Protein AF-0000000086184130 (afdb_homodimer)

pLDDT: mean 95.88, std 5.57, range [68.69, 98.94]

Solvent-accessible surface area (backbone atoms only — not comparable to full-atom values): 23519 Å² total; per-residue (Å²): 124,79,75,43,32,37,35,33,32,44,18,50,47,67,59,30,31,41,44,52,55,53,51,49,68,70,35,90,43,32,29,37,38,35,19,16,72,52,56,91,75,19,58,66,45,53,52,46,26,68,70,72,28,71,88,33,35,43,80,40,60,37,45,46,69,36,55,68,51,33,49,52,36,51,52,48,46,65,69,64,56,75,41,78,82,57,37,29,16,30,40,35,43,49,43,64,65,76,46,62,59,78,35,44,42,70,64,48,47,63,63,42,29,46,68,13,26,44,38,39,30,40,10,44,47,38,44,50,44,65,41,41,71,31,28,70,61,20,87,59,25,34,38,37,38,61,46,38,62,50,26,9,56,70,31,77,51,27,72,35,31,61,31,39,30,33,22,30,19,26,29,29,31,46,39,50,41,24,19,34,20,48,63,34,40,88,78,60,34,23,20,34,35,31,15,53,63,56,40,39,33,80,83,50,75,55,50,54,85,33,51,48,66,56,31,34,50,35,22,42,60,40,38,70,72,55,61,46,70,91,47,44,42,40,43,30,34,20,80,52,44,78,47,63,58,125,79,74,43,32,37,38,32,32,42,19,52,46,67,60,29,33,40,43,52,52,52,50,50,68,71,35,90,43,34,29,38,37,34,19,17,72,53,57,89,74,20,58,65,46,53,53,46,28,67,70,74,29,70,89,33,35,41,82,38,60,35,44,47,69,36,55,68,52,35,47,51,35,51,51,49,46,67,70,64,56,75,40,79,82,57,38,29,16,30,39,36,43,48,44,64,63,75,47,60,60,77,36,43,42,68,64,49,46,64,64,44,28,46,69,14,26,43,36,38,28,42,9,44,48,40,46,49,44,65,42,41,71,30,29,69,63,21,86,59,24,34,37,36,39,61,46,38,60,49,27,10,58,70,31,78,50,29,72,34,30,60,30,37,30,34,21,32,18,26,31,29,31,48,39,49,42,25,19,34,20,48,62,34,39,87,80,60,34,22,20,35,35,32,16,53,63,56,41,39,32,81,82,50,75,56,48,55,85,33,51,48,68,56,29,33,51,36,22,42,60,39,38,71,74,57,61,46,70,92,48,44,42,40,43,31,33,20,81,52,45,78,48,62,58

Nearest PDB structures (foldseek):
  1sny-assembly1_A-2  TM=9.096E-01  e=3.107E-21  Drosophila melanogaster
  4wec-assembly1_A  TM=7.545E-01  e=1.292E-13  Mycolicibacterium smegmatis MC2 155
  2c7v-assembly1_B  TM=7.621E-01  e=5.893E-13  Trypanosoma brucei brucei
  4h15-assembly1_B  TM=7.253E-01  e=5.263E-11  Sinorhizobium meliloti 1021
  7btm-assembly3_H-2  TM=7.295E-01  e=4.128E-11  Streptomyces lusitanus

InterPro domains:
  IPR002347 Short-chain dehydrogenase/reductase SDR [PF00106] (7-206)
  IPR002347 Short-chain dehydrogenase/reductase SDR [PR00080] (86-97)
  IPR002347 Short-chain dehydrogenase/reductase SDR [PR00080] (166-185)
  IPR002347 Short-chain dehydrogenase/reductase SDR [PR00081] (5-22)
  IPR002347 Short-chain dehydrogenase/reductase SDR [PR00081] (86-97)
  IPR002347 Short-chain dehydrogenase/reductase SDR [PR00081] (135-151)
  IPR002347 Short-chain dehydrogenase/reductase SDR [PR00081] (166-185)
  IPR002347 Short-chain dehydrogenase/reductase SDR [PR00081] (187-204)
  IPR020904 Short-chain dehydrogenase/reductase, conserved site [PS00061] (153-181)
  IPR036291 NAD(P)-binding domain superfamily [SSF51735] (5-245)
  IPR051468 Fungal Secondary Metabolite SDRs [PTHR43544] (5-245)

Structure (mmCIF, N/CA/C/O backbone):
data_AF-0000000086184130-model_v1
#
loop_
_entity.id
_entity.type
_entity.pdbx_description
1 polymer 'Uncharacterized protein'
#
loop_
_atom_site.group_PDB
_atom_site.id
_atom_site.type_symbol
_atom_site.label_atom_id
_atom_site.label_alt_id
_atom_site.label_comp_id
_atom_site.label_asym_id
_atom_site.label_entity_id
_atom_site.label_seq_id
_atom_site.pdbx_PDB_ins_code
_atom_site.Cartn_x
_atom_site.Cartn_y
_atom_site.Cartn_z
_atom_site.occupancy
_atom_site.B_iso_or_equiv
_atom_site.auth_seq_id
_atom_site.auth_comp_id
_atom_site.auth_asym_id
_atom_site.auth_atom_id
_atom_site.pdbx_PDB_model_num
ATOM 1 N N . MET A 1 1 ? -8.688 39.188 9.383 1 74.06 1 MET A N 1
ATOM 2 C CA . MET A 1 1 ? -8.805 37.844 8.805 1 74.06 1 MET A CA 1
ATOM 3 C C . MET A 1 1 ? -8.984 36.812 9.891 1 74.06 1 MET A C 1
ATOM 5 O O . MET A 1 1 ? -8.453 36.938 10.992 1 74.06 1 MET A O 1
ATOM 9 N N . SER A 1 2 ? -9.875 35.781 9.648 1 87.19 2 SER A N 1
ATOM 10 C CA . SER A 1 2 ? -10.125 34.75 10.664 1 87.19 2 SER A CA 1
ATOM 11 C C . SER A 1 2 ? -8.906 33.875 10.859 1 87.19 2 SER A C 1
ATOM 13 O O . SER A 1 2 ? -8.102 33.688 9.945 1 87.19 2 SER A O 1
ATOM 15 N N . THR A 1 3 ? -8.633 33.438 12.023 1 94.19 3 THR A N 1
ATOM 16 C CA . THR A 1 3 ? -7.504 32.562 12.391 1 94.19 3 THR A CA 1
ATOM 17 C C . THR A 1 3 ? -7.535 31.266 11.602 1 94.19 3 THR A C 1
ATOM 19 O O . THR A 1 3 ? -8.602 30.688 11.391 1 94.19 3 THR A O 1
ATOM 22 N N . PHE A 1 4 ? -6.41 30.922 11.062 1 97.06 4 PHE A N 1
ATOM 23 C CA . PHE A 1 4 ? -6.238 29.656 10.367 1 97.06 4 PHE A CA 1
ATOM 24 C C . PHE A 1 4 ? -5.203 28.781 11.078 1 97.06 4 PHE A C 1
ATOM 26 O O . PHE A 1 4 ? -4.027 29.141 11.156 1 97.06 4 PHE A O 1
ATOM 33 N N . THR A 1 5 ? -5.586 27.609 11.602 1 98.31 5 THR A N 1
ATOM 34 C CA . THR A 1 5 ? -4.711 26.797 12.438 1 98.31 5 THR A CA 1
ATOM 35 C C . THR A 1 5 ? -4.266 25.531 11.703 1 98.31 5 THR A C 1
ATOM 37 O O . THR A 1 5 ? -5.102 24.75 11.242 1 98.31 5 THR A O 1
ATOM 40 N N . TYR A 1 6 ? -2.963 25.359 11.578 1 98.75 6 TYR A N 1
ATOM 41 C CA . TYR A 1 6 ? -2.352 24.156 11.047 1 98.75 6 TYR A CA 1
ATOM 42 C C . TYR A 1 6 ? -1.902 23.234 12.18 1 98.75 6 TYR A C 1
ATOM 44 O O . TYR A 1 6 ? -1.451 23.703 13.227 1 98.75 6 TYR A O 1
ATOM 52 N N . LEU A 1 7 ? -2.066 21.969 12.016 1 98.88 7 LEU A N 1
ATOM 53 C CA . LEU A 1 7 ? -1.334 20.984 12.812 1 98.88 7 LEU A CA 1
ATOM 54 C C . LEU A 1 7 ? -0.383 20.172 11.938 1 98.88 7 LEU A C 1
ATOM 56 O O . LEU A 1 7 ? -0.789 19.641 10.906 1 98.88 7 LEU A O 1
ATOM 60 N N . ILE A 1 8 ? 0.873 20.156 12.312 1 98.94 8 ILE A N 1
ATOM 61 C CA . ILE A 1 8 ? 1.918 19.469 11.562 1 98.94 8 ILE A CA 1
ATOM 62 C C . ILE A 1 8 ? 2.566 18.391 12.438 1 98.94 8 ILE A C 1
ATOM 64 O O . ILE A 1 8 ? 3.059 18.703 13.531 1 98.94 8 ILE A O 1
ATOM 68 N N . THR A 1 9 ? 2.539 17.156 12.023 1 98.88 9 THR A N 1
ATOM 69 C CA . THR A 1 9 ? 3.238 16.125 12.766 1 98.88 9 THR A CA 1
ATOM 70 C C . THR A 1 9 ? 4.707 16.062 12.352 1 98.88 9 THR A C 1
ATOM 72 O O . THR A 1 9 ? 5.051 16.375 11.211 1 98.88 9 THR A O 1
ATOM 75 N N . GLY A 1 10 ? 5.582 15.562 13.297 1 97.81 10 GLY A N 1
ATOM 76 C CA . GLY A 1 10 ? 7.004 15.5 12.992 1 97.81 10 GLY A CA 1
ATOM 77 C C . GLY A 1 10 ? 7.613 16.859 12.68 1 97.81 10 GLY A C 1
ATOM 78 O O . GLY A 1 10 ? 8.281 17.016 11.664 1 97.81 10 GLY A O 1
ATOM 79 N N . ALA A 1 11 ? 7.43 17.844 13.547 1 98 11 ALA A N 1
ATOM 80 C CA . ALA A 1 11 ? 7.73 19.234 13.219 1 98 11 ALA A CA 1
ATOM 81 C C . ALA A 1 11 ? 9.039 19.672 13.859 1 98 11 ALA A C 1
ATOM 83 O O . ALA A 1 11 ? 9.406 20.859 13.789 1 98 11 ALA A O 1
ATOM 84 N N . SER A 1 12 ? 9.797 18.766 14.469 1 95.25 12 SER A N 1
ATOM 85 C CA . SER A 1 12 ? 10.938 19.172 15.281 1 95.25 12 SER A CA 1
ATOM 86 C C . SER A 1 12 ? 12.164 19.453 14.414 1 95.25 12 SER A C 1
ATOM 88 O O . SER A 1 12 ? 13.117 20.078 14.875 1 95.25 12 SER A O 1
ATOM 90 N N . ARG A 1 13 ? 12.203 18.922 13.188 1 91.94 13 ARG A N 1
ATOM 91 C CA . ARG A 1 13 ? 13.367 19.125 12.328 1 91.94 13 ARG A CA 1
ATOM 92 C C . ARG A 1 13 ? 12.977 19.031 10.859 1 91.94 13 ARG A C 1
ATOM 94 O O . ARG A 1 13 ? 11.828 18.734 10.531 1 91.94 13 ARG A O 1
ATOM 101 N N . SER A 1 14 ? 13.859 19.422 10.078 1 93.56 14 SER A N 1
ATOM 102 C CA . SER A 1 14 ? 13.797 19.188 8.641 1 93.56 14 SER A CA 1
ATOM 103 C C . SER A 1 14 ? 12.523 19.781 8.039 1 93.56 14 SER A C 1
ATOM 105 O O . SER A 1 14 ? 12.227 20.953 8.258 1 93.56 14 SER A O 1
ATOM 107 N N . LEU A 1 15 ? 11.773 19.047 7.266 1 96.81 15 LEU A N 1
ATOM 108 C CA . LEU A 1 15 ? 10.633 19.531 6.504 1 96.81 15 LEU A CA 1
ATOM 109 C C . LEU A 1 15 ? 9.547 20.062 7.438 1 96.81 15 LEU A C 1
ATOM 111 O O . LEU A 1 15 ? 9.008 21.156 7.215 1 96.81 15 LEU A O 1
ATOM 115 N N . GLY A 1 16 ? 9.312 19.328 8.555 1 98.06 16 GLY A N 1
ATOM 116 C CA . GLY A 1 16 ? 8.273 19.734 9.484 1 98.06 16 GLY A CA 1
ATOM 117 C C . GLY A 1 16 ? 8.539 21.094 10.109 1 98.06 16 GLY A C 1
ATOM 118 O O . GLY A 1 16 ? 7.637 21.938 10.188 1 98.06 16 GLY A O 1
ATOM 119 N N . LEU A 1 17 ? 9.758 21.266 10.531 1 97.94 17 LEU A N 1
ATOM 120 C CA . LEU A 1 17 ? 10.156 22.547 11.07 1 97.94 17 LEU A CA 1
ATOM 121 C C . LEU A 1 17 ? 10.078 23.641 9.992 1 97.94 17 LEU A C 1
ATOM 123 O O . LEU A 1 17 ? 9.633 24.75 10.258 1 97.94 17 LEU A O 1
ATOM 127 N N . GLY A 1 18 ? 10.5 23.281 8.812 1 98.12 18 GLY A N 1
ATOM 128 C CA . GLY A 1 18 ? 10.438 24.219 7.691 1 98.12 18 GLY A CA 1
ATOM 129 C C . GLY A 1 18 ? 9.023 24.656 7.359 1 98.12 18 GLY A C 1
ATOM 130 O O . GLY A 1 18 ? 8.766 25.844 7.156 1 98.12 18 GLY A O 1
ATOM 131 N N . TYR A 1 19 ? 8.086 23.688 7.309 1 98.75 19 TYR A N 1
ATOM 132 C CA . TYR A 1 19 ? 6.691 24.016 7.051 1 98.75 19 TYR A CA 1
ATOM 133 C C . TYR A 1 19 ? 6.141 24.938 8.141 1 98.75 19 TYR A C 1
ATOM 135 O O . TYR A 1 19 ? 5.438 25.906 7.848 1 98.75 19 TYR A O 1
ATOM 143 N N . THR A 1 20 ? 6.484 24.578 9.383 1 98.75 20 THR A N 1
ATOM 144 C CA . THR A 1 20 ? 6.047 25.406 10.508 1 98.75 20 THR A CA 1
ATOM 145 C C . THR A 1 20 ? 6.496 26.844 10.328 1 98.75 20 THR A C 1
ATOM 147 O O . THR A 1 20 ? 5.676 27.766 10.383 1 98.75 20 THR A O 1
ATOM 150 N N . ARG A 1 21 ? 7.742 27.047 10.047 1 98.44 21 ARG A N 1
ATOM 151 C CA . ARG A 1 21 ? 8.32 28.375 9.883 1 98.44 21 ARG A CA 1
ATOM 152 C C . ARG A 1 21 ? 7.668 29.109 8.711 1 98.44 21 ARG A C 1
ATOM 154 O O . ARG A 1 21 ? 7.27 30.266 8.844 1 98.44 21 ARG A O 1
ATOM 161 N N . GLN A 1 22 ? 7.578 28.453 7.621 1 98.5 22 GLN A N 1
ATOM 162 C CA . GLN A 1 22 ? 7.078 29.078 6.402 1 98.5 22 GLN A CA 1
ATOM 163 C C . GLN A 1 22 ? 5.605 29.453 6.543 1 98.5 22 GLN A C 1
ATOM 165 O O . GLN A 1 22 ? 5.18 30.516 6.07 1 98.5 22 GLN A O 1
ATOM 170 N N . LEU A 1 23 ? 4.816 28.594 7.141 1 98.62 23 LEU A N 1
ATOM 171 C CA . LEU A 1 23 ? 3.393 28.875 7.293 1 98.62 23 LEU A CA 1
ATOM 172 C C . LEU A 1 23 ? 3.158 30 8.281 1 98.62 23 LEU A C 1
ATOM 174 O O . LEU A 1 23 ? 2.295 30.859 8.062 1 98.62 23 LEU A O 1
ATOM 178 N N . LEU A 1 24 ? 3.912 30.062 9.344 1 98.19 24 LEU A N 1
ATOM 179 C CA . LEU A 1 24 ? 3.801 31.172 10.289 1 98.19 24 LEU A CA 1
ATOM 180 C C . LEU A 1 24 ? 4.16 32.5 9.625 1 98.19 24 LEU A C 1
ATOM 182 O O . LEU A 1 24 ? 3.582 33.531 9.953 1 98.19 24 LEU A O 1
ATOM 186 N N . LYS A 1 25 ? 5.023 32.438 8.633 1 96.81 25 LYS A N 1
ATOM 187 C CA . LYS A 1 25 ? 5.453 33.625 7.918 1 96.81 25 LYS A CA 1
ATOM 188 C C . LYS A 1 25 ? 4.406 34.094 6.902 1 96.81 25 LYS A C 1
ATOM 190 O O . LYS A 1 25 ? 4.387 35.25 6.484 1 96.81 25 LYS A O 1
ATOM 195 N N . SER A 1 26 ? 3.58 33.188 6.551 1 95.62 26 SER A N 1
ATOM 196 C CA . SER A 1 26 ? 2.635 33.438 5.473 1 95.62 26 SER A CA 1
ATOM 197 C C . SER A 1 26 ? 1.562 34.438 5.918 1 95.62 26 SER A C 1
ATOM 199 O O . SER A 1 26 ? 0.88 35.031 5.086 1 95.62 26 SER A O 1
ATOM 201 N N . GLY A 1 27 ? 1.306 34.625 7.234 1 94.88 27 GLY A N 1
ATOM 202 C CA . GLY A 1 27 ? 0.333 35.594 7.723 1 94.88 27 GLY A CA 1
ATOM 203 C C . GLY A 1 27 ? 0.218 35.594 9.234 1 94.88 27 GLY A C 1
ATOM 204 O O . GLY A 1 27 ? 0.367 34.562 9.891 1 94.88 27 GLY A O 1
ATOM 205 N N . ASN A 1 28 ? -0.24 36.75 9.758 1 94.75 28 ASN A N 1
ATOM 206 C CA . ASN A 1 28 ? -0.363 36.906 11.203 1 94.75 28 ASN A CA 1
ATOM 207 C C . ASN A 1 28 ? -1.57 36.156 11.75 1 94.75 28 ASN A C 1
ATOM 209 O O . ASN A 1 28 ? -1.658 35.906 12.953 1 94.75 28 ASN A O 1
ATOM 213 N N . HIS A 1 29 ? -2.428 35.906 10.875 1 94.75 29 HIS A N 1
ATOM 214 C CA . HIS A 1 29 ? -3.629 35.188 11.289 1 94.75 29 HIS A CA 1
ATOM 215 C C . HIS A 1 29 ? -3.371 33.688 11.398 1 94.75 29 HIS A C 1
ATOM 217 O O . HIS A 1 29 ? -4.223 32.938 11.891 1 94.75 29 HIS A O 1
ATOM 223 N N . VAL A 1 30 ? -2.168 33.219 11.008 1 97.31 30 VAL A N 1
ATOM 224 C CA . VAL A 1 30 ? -1.852 31.797 10.961 1 97.31 30 VAL A CA 1
ATOM 225 C C . VAL A 1 30 ? -1.324 31.344 12.32 1 97.31 30 VAL A C 1
ATOM 227 O O . VAL A 1 30 ? -0.483 32 12.922 1 97.31 30 VAL A O 1
ATOM 230 N N . ARG A 1 31 ? -1.814 30.203 12.836 1 98 31 ARG A N 1
ATOM 231 C CA . ARG A 1 31 ? -1.322 29.484 14.008 1 98 31 ARG A CA 1
ATOM 232 C C . ARG A 1 31 ? -0.9 28.078 13.641 1 98 31 ARG A C 1
ATOM 234 O O . ARG A 1 31 ? -1.453 27.469 12.719 1 98 31 ARG A O 1
ATOM 241 N N . VAL A 1 32 ? 0.088 27.578 14.391 1 98.75 32 VAL A N 1
ATOM 242 C CA . VAL A 1 32 ? 0.578 26.25 14.102 1 98.75 32 VAL A CA 1
ATOM 243 C C . VAL A 1 32 ? 0.68 25.438 15.391 1 98.75 32 VAL A C 1
ATOM 245 O O . VAL A 1 32 ? 1.212 25.922 16.391 1 98.75 32 VAL A O 1
ATOM 248 N N . VAL A 1 33 ? 0.047 24.312 15.414 1 98.75 33 VAL A N 1
ATOM 249 C CA . VAL A 1 33 ? 0.347 23.266 16.375 1 98.75 33 VAL A CA 1
ATOM 250 C C . VAL A 1 33 ? 1.424 22.344 15.82 1 98.75 33 VAL A C 1
ATOM 252 O O . VAL A 1 33 ? 1.181 21.609 14.859 1 98.75 33 VAL A O 1
ATOM 255 N N . ALA A 1 34 ? 2.607 22.375 16.422 1 98.81 34 ALA A N 1
ATOM 256 C CA . ALA A 1 34 ? 3.746 21.578 15.969 1 98.81 34 ALA A CA 1
ATOM 257 C C . ALA A 1 34 ? 3.918 20.328 16.812 1 98.81 34 ALA A C 1
ATOM 259 O O . ALA A 1 34 ? 4.305 20.406 17.984 1 98.81 34 ALA A O 1
ATOM 260 N N . GLY A 1 35 ? 3.652 19.156 16.234 1 98.62 35 GLY A N 1
ATOM 261 C CA . GLY A 1 35 ? 3.812 17.891 16.938 1 98.62 35 GLY A CA 1
ATOM 262 C C . GLY A 1 35 ? 5.242 17.375 16.938 1 98.62 35 GLY A C 1
ATOM 263 O O . GLY A 1 35 ? 5.883 17.328 15.883 1 98.62 35 GLY A O 1
ATOM 264 N N . ALA A 1 36 ? 5.734 17.016 18.031 1 97.69 36 ALA A N 1
ATOM 265 C CA . ALA A 1 36 ? 7.066 16.438 18.203 1 97.69 36 ALA A CA 1
ATOM 266 C C . ALA A 1 36 ? 7.066 15.336 19.25 1 97.69 36 ALA A C 1
ATOM 268 O O . ALA A 1 36 ? 6.395 15.461 20.281 1 97.69 36 ALA A O 1
ATOM 269 N N . ARG A 1 37 ? 7.875 14.281 19.078 1 96 37 ARG A N 1
ATOM 270 C CA . ARG A 1 37 ? 7.941 13.172 20.031 1 96 37 ARG A CA 1
ATOM 271 C C . ARG A 1 37 ? 8.586 13.609 21.344 1 96 37 ARG A C 1
ATOM 273 O O . ARG A 1 37 ? 8.172 13.18 22.422 1 96 37 ARG A O 1
ATOM 280 N N . ASN A 1 38 ? 9.547 14.43 21.109 1 95.06 38 ASN A N 1
ATOM 281 C CA . ASN A 1 38 ? 10.297 14.938 22.25 1 95.06 38 ASN A CA 1
ATOM 282 C C . ASN A 1 38 ? 10.445 16.453 22.188 1 95.06 38 ASN A C 1
ATOM 284 O O . ASN A 1 38 ? 11.5 16.969 21.828 1 95.06 38 ASN A O 1
ATOM 288 N N . PRO A 1 39 ? 9.469 17.156 22.703 1 95.38 39 PRO A N 1
ATOM 289 C CA . PRO A 1 39 ? 9.477 18.609 22.625 1 95.38 39 PRO A CA 1
ATOM 290 C C . PRO A 1 39 ? 10.688 19.234 23.328 1 95.38 39 PRO A C 1
ATOM 292 O O . PRO A 1 39 ? 11.242 20.219 22.844 1 95.38 39 PRO A O 1
ATOM 295 N N . SER A 1 40 ? 11.102 18.625 24.406 1 93.75 40 SER A N 1
ATOM 296 C CA . SER A 1 40 ? 12.18 19.203 25.203 1 93.75 40 SER A CA 1
ATOM 297 C C . SER A 1 40 ? 13.492 19.219 24.422 1 93.75 40 SER A C 1
ATOM 299 O O . SER A 1 40 ? 14.367 20.047 24.688 1 93.75 40 SER A O 1
ATOM 301 N N . SER A 1 41 ? 13.609 18.375 23.438 1 93.25 41 SER A N 1
ATOM 302 C CA . SER A 1 41 ? 14.852 18.281 22.672 1 93.25 41 SER A CA 1
ATOM 303 C C . SER A 1 41 ? 14.719 19 21.328 1 93.25 41 SER A C 1
ATOM 305 O O . SER A 1 41 ? 15.633 18.953 20.5 1 93.25 41 SER A O 1
ATOM 307 N N . ALA A 1 42 ? 13.594 19.641 21.141 1 95.38 42 ALA A N 1
ATOM 308 C CA . ALA A 1 42 ? 13.359 20.344 19.875 1 95.38 42 ALA A CA 1
ATOM 309 C C . ALA A 1 42 ? 13.781 21.812 19.984 1 95.38 42 ALA A C 1
ATOM 311 O O . ALA A 1 42 ? 12.945 22.703 19.906 1 95.38 42 ALA A O 1
ATOM 312 N N . ASP A 1 43 ? 15.031 22.062 19.984 1 96.19 43 ASP A N 1
ATOM 313 C CA . ASP A 1 43 ? 15.602 23.375 20.297 1 96.19 43 ASP A CA 1
ATOM 314 C C . ASP A 1 43 ? 15.172 24.406 19.266 1 96.19 43 ASP A C 1
ATOM 316 O O . ASP A 1 43 ? 14.805 25.531 19.625 1 96.19 43 ASP A O 1
ATOM 320 N N . ASP A 1 44 ? 15.25 24.047 18.031 1 96.69 44 ASP A N 1
ATOM 321 C CA . ASP A 1 44 ? 14.898 24.984 16.969 1 96.69 44 ASP A CA 1
ATOM 322 C C . ASP A 1 44 ? 13.422 25.359 17.047 1 96.69 44 ASP A C 1
ATOM 324 O O . ASP A 1 44 ? 13.055 26.516 16.797 1 96.69 44 ASP A O 1
ATOM 328 N N . LEU A 1 45 ? 12.625 24.422 17.391 1 97.06 45 LEU A N 1
ATOM 329 C CA . LEU A 1 45 ? 11.195 24.672 17.531 1 97.06 45 LEU A CA 1
ATOM 330 C C . LEU A 1 45 ? 10.922 25.578 18.719 1 97.06 45 LEU A C 1
ATOM 332 O O . LEU A 1 45 ? 10.07 26.469 18.656 1 97.06 45 LEU A O 1
ATOM 336 N N . GLN A 1 46 ? 11.602 25.328 19.781 1 97.44 46 GLN A N 1
ATOM 337 C CA . GLN A 1 46 ? 11.469 26.172 20.969 1 97.44 46 GLN A CA 1
ATOM 338 C C . GLN A 1 46 ? 11.914 27.594 20.688 1 97.44 46 GLN A C 1
ATOM 340 O O . GLN A 1 46 ? 11.258 28.562 21.109 1 97.44 46 GLN A O 1
ATOM 345 N N . ALA A 1 47 ? 12.984 27.734 19.969 1 97.81 47 ALA A N 1
ATOM 346 C CA . ALA A 1 47 ? 13.469 29.062 19.594 1 97.81 47 ALA A CA 1
ATOM 347 C C . ALA A 1 47 ? 12.461 29.781 18.703 1 97.81 47 ALA A C 1
ATOM 349 O O . ALA A 1 47 ? 12.219 30.969 18.875 1 97.81 47 ALA A O 1
ATOM 350 N N . LEU A 1 48 ? 11.914 29.047 17.797 1 98 48 LEU A N 1
ATOM 351 C CA . LEU A 1 48 ? 10.898 29.609 16.906 1 98 48 LEU A CA 1
ATOM 352 C C . LEU A 1 48 ? 9.688 30.078 17.703 1 98 48 LEU A C 1
ATOM 354 O O . LEU A 1 48 ? 9.125 31.141 17.422 1 98 48 LEU A O 1
ATOM 358 N N . ARG A 1 49 ? 9.273 29.281 18.672 1 97.81 49 ARG A N 1
ATOM 359 C CA . ARG A 1 49 ? 8.133 29.641 19.516 1 97.81 49 ARG A CA 1
ATOM 360 C C . ARG A 1 49 ? 8.383 30.938 20.25 1 97.81 49 ARG A C 1
ATOM 362 O O . ARG A 1 49 ? 7.48 31.766 20.391 1 97.81 49 ARG A O 1
ATOM 369 N N . LYS A 1 50 ? 9.57 31.125 20.719 1 97.56 50 LYS A N 1
ATOM 370 C CA . LYS A 1 50 ? 9.938 32.375 21.391 1 97.56 50 LYS A CA 1
ATOM 371 C C . LYS A 1 50 ? 9.883 33.562 20.422 1 97.56 50 LYS A C 1
ATOM 373 O O . LYS A 1 50 ? 9.5 34.656 20.812 1 97.56 50 LYS A O 1
ATOM 378 N N . GLU A 1 51 ? 10.258 33.281 19.266 1 97.56 51 GLU A N 1
ATOM 379 C CA . GLU A 1 51 ? 10.32 34.344 18.234 1 97.56 51 GLU A CA 1
ATOM 380 C C . GLU A 1 51 ? 8.922 34.781 17.812 1 97.56 51 GLU A C 1
ATOM 382 O O . GLU A 1 51 ? 8.641 35.969 17.719 1 97.56 51 GLU A O 1
ATOM 387 N N . VAL A 1 52 ? 7.992 33.875 17.516 1 97.31 52 VAL A N 1
ATOM 388 C CA . VAL A 1 52 ? 6.711 34.188 16.891 1 97.31 52 VAL A CA 1
ATOM 389 C C . VAL A 1 52 ? 5.652 34.406 17.969 1 97.31 52 VAL A C 1
ATOM 391 O O . VAL A 1 52 ? 4.605 35.031 17.719 1 97.31 52 VAL A O 1
ATOM 394 N N . GLY A 1 53 ? 5.914 33.781 19.203 1 97 53 GLY A N 1
ATOM 395 C CA . GLY A 1 53 ? 4.98 33.938 20.312 1 97 53 GLY A CA 1
ATOM 396 C C . GLY A 1 53 ? 4.203 32.656 20.609 1 97 53 GLY A C 1
ATOM 397 O O . GLY A 1 53 ? 3.852 31.906 19.688 1 97 53 GLY A O 1
ATOM 398 N N . GLU A 1 54 ? 3.871 32.438 21.844 1 95.69 54 GLU A N 1
ATOM 399 C CA . GLU A 1 54 ? 3.178 31.25 22.328 1 95.69 54 GLU A CA 1
ATOM 400 C C . GLU A 1 54 ? 1.733 31.219 21.828 1 95.69 54 GLU A C 1
ATOM 402 O O . GLU A 1 54 ? 1.097 30.156 21.828 1 95.69 54 GLU A O 1
ATOM 407 N N . ASP A 1 55 ? 1.25 32.312 21.453 1 95.25 55 ASP A N 1
ATOM 408 C CA . ASP A 1 55 ? -0.125 32.406 20.969 1 95.25 55 ASP A CA 1
ATOM 409 C C . ASP A 1 55 ? -0.227 31.922 19.516 1 95.25 55 ASP A C 1
ATOM 411 O O . ASP A 1 55 ? -1.322 31.641 19.031 1 95.25 55 ASP A O 1
ATOM 415 N N . ARG A 1 56 ? 0.905 31.812 18.828 1 97.56 56 ARG A N 1
ATOM 416 C CA . ARG A 1 56 ? 0.879 31.453 17.406 1 97.56 56 ARG A CA 1
ATOM 417 C C . ARG A 1 56 ? 1.467 30.062 17.172 1 97.56 56 ARG A C 1
ATOM 419 O O . ARG A 1 56 ? 1.189 29.438 16.156 1 97.56 56 ARG A O 1
ATOM 426 N N . LEU A 1 57 ? 2.295 29.641 18.078 1 98.5 57 LEU A N 1
ATOM 427 C CA . LEU A 1 57 ? 2.932 28.328 17.938 1 98.5 57 LEU A CA 1
ATOM 428 C C . LEU A 1 57 ? 2.783 27.5 19.203 1 98.5 57 LEU A C 1
ATOM 430 O O . LEU A 1 57 ? 3.252 27.922 20.266 1 98.5 57 LEU A O 1
ATOM 434 N N . TYR A 1 58 ? 2.123 26.391 19.125 1 98.19 58 TYR A N 1
ATOM 435 C CA . TYR A 1 58 ? 1.988 25.422 20.203 1 98.19 58 TYR A CA 1
ATOM 436 C C . TYR A 1 58 ? 2.801 24.172 19.922 1 98.19 58 TYR A C 1
ATOM 438 O O . TYR A 1 58 ? 2.668 23.578 18.844 1 98.19 58 TYR A O 1
ATOM 446 N N . ILE A 1 59 ? 3.693 23.781 20.797 1 98.5 59 ILE A N 1
ATOM 447 C CA . ILE A 1 59 ? 4.469 22.562 20.641 1 98.5 59 ILE A CA 1
ATOM 448 C C . ILE A 1 59 ? 3.781 21.406 21.375 1 98.5 59 ILE A C 1
ATOM 450 O O . ILE A 1 59 ? 3.707 21.406 22.594 1 98.5 59 ILE A O 1
ATOM 454 N N . LEU A 1 60 ? 3.305 20.469 20.656 1 98.44 60 LEU A N 1
ATOM 455 C CA . LEU A 1 60 ? 2.525 19.344 21.156 1 98.44 60 LEU A CA 1
ATOM 456 C C . LEU A 1 60 ? 3.371 18.078 21.219 1 98.44 60 LEU A C 1
ATOM 458 O O . LEU A 1 60 ? 3.971 17.672 20.219 1 98.44 60 LEU A O 1
ATOM 462 N N . LYS A 1 61 ? 3.484 17.438 22.422 1 98.38 61 LYS A N 1
ATOM 463 C CA . LYS A 1 61 ? 4.078 16.109 22.469 1 98.38 61 LYS A CA 1
ATOM 464 C C . LYS A 1 61 ? 3.201 15.086 21.75 1 98.38 61 LYS A C 1
ATOM 466 O O . LYS A 1 61 ? 2.066 14.836 22.172 1 98.38 61 LYS A O 1
ATOM 471 N N . LEU A 1 62 ? 3.744 14.539 20.719 1 98.56 62 LEU A N 1
ATOM 472 C CA . LEU A 1 62 ? 2.932 13.688 19.859 1 98.56 62 LEU A CA 1
ATOM 473 C C . LEU A 1 62 ? 3.748 12.508 19.328 1 98.56 62 LEU A C 1
ATOM 475 O O . LEU A 1 62 ? 4.723 12.695 18.609 1 98.56 62 LEU A O 1
ATOM 479 N N . ASP A 1 63 ? 3.412 11.305 19.766 1 98.5 63 ASP A N 1
ATOM 480 C CA . ASP A 1 63 ? 3.904 10.062 19.188 1 98.5 63 ASP A CA 1
ATOM 481 C C . ASP A 1 63 ? 2.854 9.422 18.281 1 98.5 63 ASP A C 1
ATOM 483 O O . ASP A 1 63 ? 1.939 8.75 18.766 1 98.5 63 ASP A O 1
ATOM 487 N N . VAL A 1 64 ? 3.059 9.539 16.984 1 98.75 64 VAL A N 1
ATOM 488 C CA . VAL A 1 64 ? 2.004 9.188 16.047 1 98.75 64 VAL A CA 1
ATOM 489 C C . VAL A 1 64 ? 1.8 7.676 16.031 1 98.75 64 VAL A C 1
ATOM 491 O O . VAL A 1 64 ? 0.765 7.184 15.578 1 98.75 64 VAL A O 1
ATOM 494 N N . GLU A 1 65 ? 2.777 6.883 16.516 1 98.38 65 GLU A N 1
ATOM 495 C CA . GLU A 1 65 ? 2.709 5.426 16.438 1 98.38 65 GLU A CA 1
ATOM 496 C C . GLU A 1 65 ? 1.893 4.848 17.594 1 98.38 65 GLU A C 1
ATOM 498 O O . GLU A 1 65 ? 1.528 3.672 17.578 1 98.38 65 GLU A O 1
ATOM 503 N N . ASP A 1 66 ? 1.641 5.676 18.547 1 98.25 66 ASP A N 1
ATOM 504 C CA . ASP A 1 66 ? 0.913 5.234 19.734 1 98.25 66 ASP A CA 1
ATOM 505 C C . ASP A 1 66 ? -0.485 5.848 19.781 1 98.25 66 ASP A C 1
ATOM 507 O O . ASP A 1 66 ? -0.658 6.977 20.25 1 98.25 66 ASP A O 1
ATOM 511 N N . ALA A 1 67 ? -1.449 5.043 19.438 1 98.12 67 ALA A N 1
ATOM 512 C CA . ALA A 1 67 ? -2.816 5.535 19.281 1 98.12 67 ALA A CA 1
ATOM 513 C C . ALA A 1 67 ? -3.316 6.148 20.594 1 98.12 67 ALA A C 1
ATOM 515 O O . ALA A 1 67 ? -3.98 7.188 20.578 1 98.12 67 ALA A O 1
ATOM 516 N N . ALA A 1 68 ? -3.043 5.484 21.641 1 98.12 68 ALA A N 1
ATOM 517 C CA . ALA A 1 68 ? -3.48 5.992 22.938 1 98.12 68 ALA A CA 1
ATOM 518 C C . ALA A 1 68 ? -2.785 7.312 23.266 1 98.12 68 ALA A C 1
ATOM 520 O O . ALA A 1 68 ? -3.41 8.234 23.797 1 98.12 68 ALA A O 1
ATOM 521 N N . ALA A 1 69 ? -1.539 7.406 23 1 98.25 69 ALA A N 1
ATOM 522 C CA . ALA A 1 69 ? -0.788 8.633 23.234 1 98.25 69 ALA A CA 1
ATOM 523 C C . ALA A 1 69 ? -1.311 9.773 22.344 1 98.25 69 ALA A C 1
ATOM 525 O O . ALA A 1 69 ? -1.387 10.922 22.797 1 98.25 69 ALA A O 1
ATOM 526 N N . VAL A 1 70 ? -1.671 9.477 21.125 1 98.75 70 VAL A N 1
ATOM 527 C CA . VAL A 1 70 ? -2.232 10.477 20.203 1 98.75 70 VAL A CA 1
ATOM 528 C C . VAL A 1 70 ? -3.531 11.031 20.797 1 98.75 70 VAL A C 1
ATOM 530 O O . VAL A 1 70 ? -3.719 12.25 20.859 1 98.75 70 VAL A O 1
ATOM 533 N N . ALA A 1 71 ? -4.375 10.141 21.219 1 98.25 71 ALA A N 1
ATOM 534 C CA . ALA A 1 71 ? -5.645 10.562 21.797 1 98.25 71 ALA A CA 1
ATOM 535 C C . ALA A 1 71 ? -5.422 11.469 23 1 98.25 71 ALA A C 1
ATOM 537 O O . ALA A 1 71 ? -6.105 12.484 23.156 1 98.25 71 ALA A O 1
ATOM 538 N N . ALA A 1 72 ? -4.512 11.086 23.828 1 98.25 72 ALA A N 1
ATOM 539 C CA . ALA A 1 72 ? -4.188 11.883 25.016 1 98.25 72 ALA A CA 1
ATOM 540 C C . ALA A 1 72 ? -3.643 13.25 24.625 1 98.25 72 ALA A C 1
ATOM 542 O O . ALA A 1 72 ? -3.963 14.258 25.25 1 98.25 72 ALA A O 1
ATOM 543 N N . SER A 1 73 ? -2.828 13.289 23.625 1 98.5 73 SER A N 1
ATOM 544 C CA . SER A 1 73 ? -2.252 14.547 23.141 1 98.5 73 SER A CA 1
ATOM 545 C C . SER A 1 73 ? -3.332 15.484 22.609 1 98.5 73 SER A C 1
ATOM 547 O O . SER A 1 73 ? -3.264 16.703 22.828 1 98.5 73 SER A O 1
ATOM 549 N N . VAL A 1 74 ? -4.305 14.953 21.906 1 97.81 74 VAL A N 1
ATOM 550 C CA . VAL A 1 74 ? -5.395 15.75 21.359 1 97.81 74 VAL A CA 1
ATOM 551 C C . VAL A 1 74 ? -6.207 16.359 22.516 1 97.81 74 VAL A C 1
ATOM 553 O O . VAL A 1 74 ? -6.57 17.531 22.469 1 97.81 74 VAL A O 1
ATOM 556 N N . LYS A 1 75 ? -6.422 15.531 23.5 1 96.81 75 LYS A N 1
ATOM 557 C CA . LYS A 1 75 ? -7.137 16.031 24.672 1 96.81 75 LYS A CA 1
ATOM 558 C C . LYS A 1 75 ? -6.355 17.156 25.359 1 96.81 75 LYS A C 1
ATOM 560 O O . LYS A 1 75 ? -6.938 18.141 25.797 1 96.81 75 LYS A O 1
ATOM 565 N N . GLU A 1 76 ? -5.113 16.953 25.438 1 96.62 76 GLU A N 1
ATOM 566 C CA . GLU A 1 76 ? -4.258 17.969 26.016 1 96.62 76 GLU A CA 1
ATOM 567 C C . GLU A 1 76 ? -4.332 19.266 25.219 1 96.62 76 GLU A C 1
ATOM 569 O O . GLU A 1 76 ? -4.43 20.359 25.781 1 96.62 76 GLU A O 1
ATOM 574 N N . LEU A 1 77 ? -4.301 19.188 23.953 1 97.56 77 LEU A N 1
ATOM 575 C CA . LEU A 1 77 ? -4.383 20.344 23.078 1 97.56 77 LEU A CA 1
ATOM 576 C C . LEU A 1 77 ? -5.707 21.078 23.266 1 97.56 77 LEU A C 1
ATOM 578 O O . LEU A 1 77 ? -5.73 22.312 23.375 1 97.56 77 LEU A O 1
ATOM 582 N N . GLU A 1 78 ? -6.754 20.328 23.328 1 95.94 78 GLU A N 1
ATOM 583 C CA . GLU A 1 78 ? -8.078 20.906 23.516 1 95.94 78 GLU A CA 1
ATOM 584 C C . GLU A 1 78 ? -8.164 21.656 24.844 1 95.94 78 GLU A C 1
ATOM 586 O O . GLU A 1 78 ? -8.766 22.734 24.906 1 95.94 78 GLU A O 1
ATOM 591 N N . SER A 1 79 ? -7.492 21.125 25.812 1 95.12 79 SER A N 1
ATOM 592 C CA . SER A 1 79 ? -7.582 21.703 27.156 1 95.12 79 SER A CA 1
ATOM 593 C C . SER A 1 79 ? -6.598 22.859 27.328 1 95.12 79 SER A C 1
ATOM 595 O O . SER A 1 79 ? -6.691 23.609 28.297 1 95.12 79 SER A O 1
ATOM 597 N N . SER A 1 80 ? -5.68 23 26.406 1 95.19 80 SER A N 1
ATOM 598 C CA . SER A 1 80 ? -4.613 23.984 26.531 1 95.19 80 SER A CA 1
ATOM 599 C C . SER A 1 80 ? -5.137 25.391 26.328 1 95.19 80 SER A C 1
ATOM 601 O O . SER A 1 80 ? -4.48 26.375 26.703 1 95.19 80 SER A O 1
ATOM 603 N N . GLY A 1 81 ? -6.305 25.547 25.641 1 93.81 81 GLY A N 1
ATOM 604 C CA . GLY A 1 81 ? -6.848 26.844 25.297 1 93.81 81 GLY A CA 1
ATOM 605 C C . GLY A 1 81 ? -6.234 27.453 24.047 1 93.81 81 GLY A C 1
ATOM 606 O O . GLY A 1 81 ? -6.641 28.516 23.594 1 93.81 81 GLY A O 1
ATOM 607 N N . PHE A 1 82 ? -5.305 26.734 23.469 1 96.69 82 PHE A N 1
ATOM 608 C CA . PHE A 1 82 ? -4.637 27.234 22.281 1 96.69 82 PHE A CA 1
ATOM 609 C C . PHE A 1 82 ? -5.609 27.359 21.109 1 96.69 82 PHE A C 1
ATOM 611 O O . PHE A 1 82 ? -5.535 28.297 20.328 1 96.69 82 PHE A O 1
ATOM 618 N N . LEU A 1 83 ? -6.508 26.266 21.109 1 94.81 83 LEU A N 1
ATOM 619 C CA . LEU A 1 83 ? -7.5 26.25 20.031 1 94.81 83 LEU A CA 1
ATOM 620 C C . LEU A 1 83 ? -8.703 27.125 20.391 1 94.81 83 LEU A C 1
ATOM 622 O O . LEU A 1 83 ? -9.68 26.625 20.969 1 94.81 83 LEU A O 1
ATOM 626 N N . LYS A 1 84 ? -8.695 28.312 20.531 1 81 84 LYS A N 1
ATOM 627 C CA . LYS A 1 84 ? -9.711 29.25 20.969 1 81 84 LYS A CA 1
ATOM 628 C C . LYS A 1 84 ? -11.102 28.828 20.516 1 81 84 LYS A C 1
ATOM 630 O O . LYS A 1 84 ? -12.047 28.844 21.312 1 81 84 LYS A O 1
ATOM 635 N N . ASP A 1 85 ? -11.273 28.359 19.344 1 81.5 85 ASP A N 1
ATOM 636 C CA . ASP A 1 85 ? -12.57 27.984 18.797 1 81.5 85 ASP A CA 1
ATOM 637 C C . ASP A 1 85 ? -12.688 26.453 18.688 1 81.5 85 ASP A C 1
ATOM 639 O O . ASP A 1 85 ? -13.656 25.938 18.125 1 81.5 85 ASP A O 1
ATOM 643 N N . GLY A 1 86 ? -11.633 25.766 19.203 1 85.81 86 GLY A N 1
ATOM 644 C CA . GLY A 1 86 ? -11.672 24.312 19.219 1 85.81 86 GLY A CA 1
ATOM 645 C C . GLY A 1 86 ? -11.539 23.703 17.844 1 85.81 86 GLY A C 1
ATOM 646 O O . GLY A 1 86 ? -12.023 22.594 17.594 1 85.81 86 GLY A O 1
ATOM 647 N N . ALA A 1 87 ? -10.953 24.516 16.938 1 95 87 ALA A N 1
ATOM 648 C CA . ALA A 1 87 ? -10.938 24.047 15.555 1 95 87 ALA A CA 1
ATOM 649 C C . ALA A 1 87 ? -9.508 23.953 15.023 1 95 87 ALA A C 1
ATOM 651 O O . ALA A 1 87 ? -8.609 24.625 15.523 1 95 87 ALA A O 1
ATOM 652 N N . ILE A 1 88 ? -9.289 23.031 14.195 1 98.19 88 ILE A N 1
ATOM 653 C CA . ILE A 1 88 ? -8.102 22.922 13.344 1 98.19 88 ILE A CA 1
ATOM 654 C C . ILE A 1 88 ? -8.508 23.031 11.875 1 98.19 88 ILE A C 1
ATOM 656 O O . ILE A 1 88 ? -9.484 22.406 11.453 1 98.19 88 ILE A O 1
ATOM 660 N N . ASP A 1 89 ? -7.793 23.844 11.125 1 98.19 89 ASP A N 1
ATOM 661 C CA . ASP A 1 89 ? -8.203 24.094 9.75 1 98.19 89 ASP A CA 1
ATOM 662 C C . ASP A 1 89 ? -7.492 23.156 8.781 1 98.19 89 ASP A C 1
ATOM 664 O O . ASP A 1 89 ? -8.023 22.844 7.711 1 98.19 89 ASP A O 1
ATOM 668 N N . CYS A 1 90 ? -6.285 22.75 9.117 1 98.81 90 CYS A N 1
ATOM 669 C CA . CYS A 1 90 ? -5.477 21.953 8.203 1 98.81 90 CYS A CA 1
ATOM 670 C C . CYS A 1 90 ? -4.562 21.016 8.977 1 98.81 90 CYS A C 1
ATOM 672 O O . CYS A 1 90 ? -3.9 21.422 9.93 1 98.81 90 CYS A O 1
ATOM 674 N N . LEU A 1 91 ? -4.609 19.766 8.617 1 98.94 91 LEU A N 1
ATOM 675 C CA . LEU A 1 91 ? -3.684 18.766 9.133 1 98.94 91 LEU A CA 1
ATOM 676 C C . LEU A 1 91 ? -2.648 18.391 8.078 1 98.94 91 LEU A C 1
ATOM 678 O O . LEU A 1 91 ? -3.006 18.031 6.949 1 98.94 91 LEU A O 1
ATOM 682 N N . ILE A 1 92 ? -1.394 18.516 8.406 1 98.94 92 ILE A N 1
ATOM 683 C CA . ILE A 1 92 ? -0.296 18.047 7.57 1 98.94 92 ILE A CA 1
ATOM 684 C C . ILE A 1 92 ? 0.389 16.859 8.234 1 98.94 92 ILE A C 1
ATOM 686 O O . ILE A 1 92 ? 1.15 17.031 9.188 1 98.94 92 ILE A O 1
ATOM 690 N N . ASN A 1 93 ? 0.058 15.695 7.785 1 98.94 93 ASN A N 1
ATOM 691 C CA . ASN A 1 93 ? 0.742 14.484 8.219 1 98.94 93 ASN A CA 1
ATOM 692 C C . ASN A 1 93 ? 2.137 14.375 7.609 1 98.94 93 ASN A C 1
ATOM 694 O O . ASN A 1 93 ? 2.311 13.789 6.539 1 98.94 93 ASN A O 1
ATOM 698 N N . ASN A 1 94 ? 3.082 14.828 8.367 1 98.62 94 ASN A N 1
ATOM 699 C CA . ASN A 1 94 ? 4.449 14.953 7.867 1 98.62 94 ASN A CA 1
ATOM 700 C C . ASN A 1 94 ? 5.371 13.922 8.5 1 98.62 94 ASN A C 1
ATOM 702 O O . ASN A 1 94 ? 6.371 13.523 7.898 1 98.62 94 ASN A O 1
ATOM 706 N N . ALA A 1 95 ? 5.051 13.484 9.734 1 98.25 95 ALA A N 1
ATOM 707 C CA . ALA A 1 95 ? 5.895 12.484 10.383 1 98.25 95 ALA A CA 1
ATOM 708 C C . ALA A 1 95 ? 6.082 11.266 9.484 1 98.25 95 ALA A C 1
ATOM 710 O O . ALA A 1 95 ? 5.113 10.742 8.922 1 98.25 95 ALA A O 1
ATOM 711 N N . GLY A 1 96 ? 7.262 10.883 9.305 1 96.81 96 GLY A N 1
ATOM 712 C CA . GLY A 1 96 ? 7.555 9.734 8.461 1 96.81 96 GLY A CA 1
ATOM 713 C C . GLY A 1 96 ? 8.953 9.188 8.656 1 96.81 96 GLY A C 1
ATOM 714 O O . GLY A 1 96 ? 9.812 9.859 9.227 1 96.81 96 GLY A O 1
ATOM 715 N N . VAL A 1 97 ? 9.156 7.977 8.25 1 96.19 97 VAL A N 1
ATOM 716 C CA . VAL A 1 97 ? 10.461 7.328 8.312 1 96.19 97 VAL A CA 1
ATOM 717 C C . VAL A 1 97 ? 10.742 6.609 6.996 1 96.19 97 VAL A C 1
ATOM 719 O O . VAL A 1 97 ? 9.828 6.336 6.219 1 96.19 97 VAL A O 1
ATOM 722 N N . ALA A 1 98 ? 11.938 6.441 6.676 1 94.44 98 ALA A N 1
ATOM 723 C CA . ALA A 1 98 ? 12.422 5.594 5.59 1 94.44 98 ALA A CA 1
ATOM 724 C C . ALA A 1 98 ? 13.477 4.609 6.094 1 94.44 98 ALA A C 1
ATOM 726 O O . ALA A 1 98 ? 14.641 4.973 6.281 1 94.44 98 ALA A O 1
ATOM 727 N N . ARG A 1 99 ? 13.047 3.393 6.309 1 91.12 99 ARG A N 1
ATOM 728 C CA . ARG A 1 99 ? 13.93 2.373 6.867 1 91.12 99 ARG A CA 1
ATOM 729 C C . ARG A 1 99 ? 14.125 1.222 5.887 1 91.12 99 ARG A C 1
ATOM 731 O O . ARG A 1 99 ? 13.273 0.976 5.031 1 91.12 99 ARG A O 1
ATOM 738 N N . GLY A 1 100 ? 15.25 0.488 6.012 1 76.5 100 GLY A N 1
ATOM 739 C CA . GLY A 1 100 ? 15.461 -0.768 5.309 1 76.5 100 GLY A CA 1
ATOM 740 C C . GLY A 1 100 ? 15.703 -0.587 3.82 1 76.5 100 GLY A C 1
ATOM 741 O O . GLY A 1 100 ? 15.148 -1.319 3.002 1 76.5 100 GLY A O 1
ATOM 742 N N . HIS A 1 101 ? 16.484 0.42 3.365 1 75.12 101 HIS A N 1
ATOM 743 C CA . HIS A 1 101 ? 16.688 0.79 1.968 1 75.12 101 HIS A CA 1
ATOM 744 C C . HIS A 1 101 ? 17.594 -0.21 1.259 1 75.12 101 HIS A C 1
ATOM 746 O O . HIS A 1 101 ? 17.656 -0.246 0.027 1 75.12 101 HIS A O 1
ATOM 752 N N . GLY A 1 102 ? 18.047 -1.083 1.897 1 81.81 102 GLY A N 1
ATOM 753 C CA . GLY A 1 102 ? 19.078 -1.856 1.237 1 81.81 102 GLY A CA 1
ATOM 754 C C . GLY A 1 102 ? 18.594 -3.197 0.723 1 81.81 102 GLY A C 1
ATOM 755 O O . GLY A 1 102 ? 19.172 -3.766 -0.202 1 81.81 102 GLY A O 1
ATOM 756 N N . ALA A 1 103 ? 17.438 -3.619 1.117 1 91.56 103 ALA A N 1
ATOM 757 C CA . ALA A 1 103 ? 17 -4.957 0.721 1 91.56 103 ALA A CA 1
ATOM 758 C C . ALA A 1 103 ? 16.344 -4.93 -0.653 1 91.56 103 ALA A C 1
ATOM 760 O O . ALA A 1 103 ? 15.57 -4.02 -0.959 1 91.56 103 ALA A O 1
ATOM 761 N N . SER A 1 104 ? 16.797 -5.871 -1.514 1 96.38 104 SER A N 1
ATOM 762 C CA . SER A 1 104 ? 16.062 -6.074 -2.764 1 96.38 104 SER A CA 1
ATOM 763 C C . SER A 1 104 ? 14.648 -6.555 -2.506 1 96.38 104 SER A C 1
ATOM 765 O O . SER A 1 104 ? 14.328 -7.027 -1.41 1 96.38 104 SER A O 1
ATOM 767 N N . PRO A 1 105 ? 13.766 -6.391 -3.5 1 97.94 105 PRO A N 1
ATOM 768 C CA . PRO A 1 105 ? 12.367 -6.7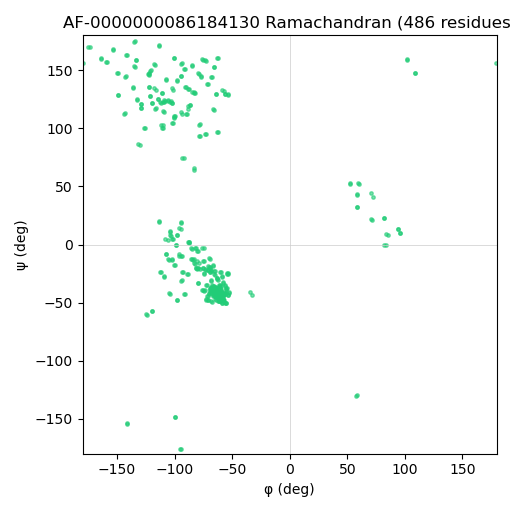85 -3.305 1 97.94 105 PRO A CA 1
ATOM 769 C C . PRO A 1 105 ? 12.227 -8.227 -2.812 1 97.94 105 PRO A C 1
ATOM 771 O O . PRO A 1 105 ? 11.492 -8.484 -1.855 1 97.94 105 PRO A O 1
ATOM 774 N N . SER A 1 106 ? 12.984 -9.102 -3.332 1 98.19 106 SER A N 1
ATOM 775 C CA . SER A 1 106 ? 12.852 -10.508 -2.967 1 98.19 106 SER A CA 1
ATOM 776 C C . SER A 1 106 ? 13.438 -10.773 -1.582 1 98.19 106 SER A C 1
ATOM 778 O O . SER A 1 106 ? 13.188 -11.828 -0.992 1 98.19 106 SER A O 1
ATOM 780 N N . GLN A 1 107 ? 14.203 -9.836 -1.053 1 97.38 107 GLN A N 1
ATOM 781 C CA . GLN A 1 107 ? 14.836 -9.992 0.254 1 97.38 107 GLN A CA 1
ATOM 782 C C . GLN A 1 107 ? 14.156 -9.117 1.303 1 97.38 107 GLN A C 1
ATOM 784 O O . GLN A 1 107 ? 14.523 -9.156 2.48 1 97.38 107 GLN A O 1
ATOM 789 N N . THR A 1 108 ? 13.266 -8.273 0.843 1 97.69 108 THR A N 1
ATOM 790 C CA . THR A 1 108 ? 12.5 -7.457 1.777 1 97.69 108 THR A CA 1
ATOM 791 C C . THR A 1 108 ? 11.617 -8.328 2.664 1 97.69 108 THR A C 1
ATOM 793 O O . THR A 1 108 ? 10.906 -9.203 2.168 1 97.69 108 THR A O 1
ATOM 796 N N . THR A 1 109 ? 11.656 -8.148 3.998 1 96.81 109 THR A N 1
ATOM 797 C CA . THR A 1 109 ? 10.898 -8.961 4.941 1 96.81 109 THR A CA 1
ATOM 798 C C . THR A 1 109 ? 9.648 -8.227 5.406 1 96.81 109 THR A C 1
ATOM 800 O O . THR A 1 109 ? 9.562 -7 5.289 1 96.81 109 THR A O 1
ATOM 803 N N . PRO A 1 110 ? 8.703 -8.992 5.93 1 97.69 110 PRO A N 1
ATOM 804 C CA . PRO A 1 110 ? 7.539 -8.344 6.539 1 97.69 110 PRO A CA 1
ATOM 805 C C . PRO A 1 110 ? 7.922 -7.332 7.613 1 97.69 110 PRO A C 1
ATOM 807 O O . PRO A 1 110 ? 7.289 -6.281 7.727 1 97.69 110 PRO A O 1
ATOM 810 N N . GLN A 1 111 ? 8.906 -7.633 8.336 1 97.12 111 GLN A N 1
ATOM 811 C CA . GLN A 1 111 ? 9.336 -6.711 9.383 1 97.12 111 GLN A CA 1
ATOM 812 C C . GLN A 1 111 ? 9.859 -5.406 8.781 1 97.12 111 GLN A C 1
ATOM 814 O O . GLN A 1 111 ? 9.602 -4.324 9.32 1 97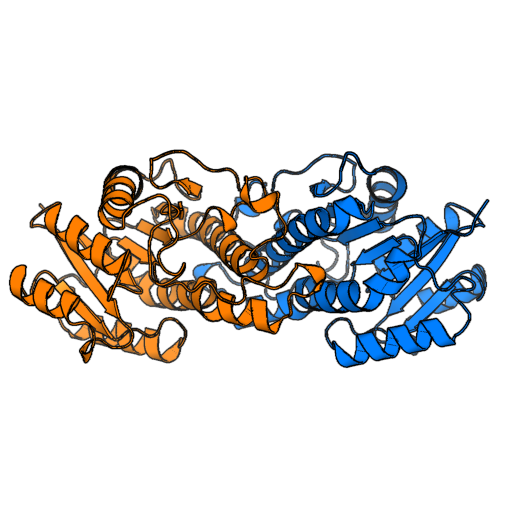.12 111 GLN A O 1
ATOM 819 N N . ASP A 1 112 ? 10.641 -5.473 7.672 1 97.69 112 ASP A N 1
ATOM 820 C CA . ASP A 1 112 ? 11.094 -4.27 6.977 1 97.69 112 ASP A CA 1
ATOM 821 C C . ASP A 1 112 ? 9.914 -3.371 6.613 1 97.69 112 ASP A C 1
ATOM 823 O O . ASP A 1 112 ? 9.977 -2.152 6.777 1 97.69 112 ASP A O 1
ATOM 827 N N . VAL A 1 113 ? 8.859 -3.986 6.121 1 98.5 113 VAL A N 1
ATOM 828 C CA . VAL A 1 113 ? 7.668 -3.256 5.707 1 98.5 113 VAL A CA 1
ATOM 829 C C . VAL A 1 113 ? 6.992 -2.633 6.926 1 98.5 113 VAL A C 1
ATOM 831 O O . VAL A 1 113 ? 6.656 -1.446 6.914 1 98.5 113 VAL A O 1
ATOM 834 N N . MET A 1 114 ? 6.898 -3.4 7.988 1 98.19 114 MET A N 1
ATOM 835 C CA . MET A 1 114 ? 6.219 -2.943 9.195 1 98.19 114 MET A CA 1
ATOM 836 C C . MET A 1 114 ? 6.957 -1.764 9.82 1 98.19 114 MET A C 1
ATOM 838 O O . MET A 1 114 ? 6.328 -0.851 10.359 1 98.19 114 MET A O 1
ATOM 842 N N . ASP A 1 115 ? 8.227 -1.799 9.766 1 97.38 115 ASP A N 1
ATOM 843 C CA . ASP A 1 115 ? 9.047 -0.729 10.328 1 97.38 115 ASP A CA 1
ATOM 844 C C . ASP A 1 115 ? 8.719 0.614 9.68 1 97.38 115 ASP A C 1
ATOM 846 O O . ASP A 1 115 ? 8.898 1.667 10.297 1 97.38 115 ASP A O 1
ATOM 850 N N . ASN A 1 116 ? 8.25 0.618 8.469 1 98.5 116 ASN A N 1
ATOM 851 C CA . ASN A 1 116 ? 7.844 1.835 7.781 1 98.5 116 ASN A CA 1
ATOM 852 C C . ASN A 1 116 ? 6.359 2.123 7.98 1 98.5 116 ASN A C 1
ATOM 854 O O . ASN A 1 116 ? 5.977 3.26 8.258 1 98.5 116 ASN A O 1
ATOM 858 N N . LEU A 1 117 ? 5.523 1.082 7.898 1 98.81 117 LEU A N 1
ATOM 859 C CA . LEU A 1 117 ? 4.074 1.235 7.98 1 98.81 117 LEU A CA 1
ATOM 860 C C . LEU A 1 117 ? 3.67 1.832 9.32 1 98.81 117 LEU A C 1
ATOM 862 O O . LEU A 1 117 ? 2.719 2.613 9.398 1 98.81 117 LEU A O 1
ATOM 866 N N . ASN A 1 118 ? 4.363 1.463 10.352 1 98.62 118 ASN A N 1
ATOM 867 C CA . ASN A 1 118 ? 4.012 1.89 11.703 1 98.62 118 ASN A CA 1
ATOM 868 C C . ASN A 1 118 ? 3.922 3.41 11.805 1 98.62 118 ASN A C 1
ATOM 870 O O . ASN A 1 118 ? 3.025 3.939 12.469 1 98.62 118 ASN A O 1
ATOM 874 N N . THR A 1 119 ? 4.773 4.074 11.164 1 98.62 119 THR A N 1
ATOM 875 C CA . THR A 1 119 ? 4.789 5.531 11.203 1 98.62 119 THR A CA 1
ATOM 876 C C . THR A 1 119 ? 4.086 6.113 9.977 1 98.62 119 THR A C 1
ATOM 878 O O . THR A 1 119 ? 3.17 6.926 10.109 1 98.62 119 THR A O 1
ATOM 881 N N . ASN A 1 120 ? 4.418 5.625 8.789 1 98.81 120 ASN A N 1
ATOM 882 C CA . ASN A 1 120 ? 4.055 6.273 7.531 1 98.81 120 ASN A CA 1
ATOM 883 C C . ASN A 1 120 ? 2.574 6.09 7.211 1 98.81 120 ASN A C 1
ATOM 885 O O . ASN A 1 120 ? 2.002 6.859 6.438 1 98.81 120 ASN A O 1
ATOM 889 N N . LEU A 1 121 ? 2.02 5.055 7.742 1 98.94 121 LEU A N 1
ATOM 890 C CA . LEU A 1 121 ? 0.6 4.824 7.504 1 98.94 121 LEU A CA 1
ATOM 891 C C . LEU A 1 121 ? -0.177 4.809 8.812 1 98.94 121 LEU A C 1
ATOM 893 O O . LEU A 1 121 ? -1.1 5.605 9.008 1 98.94 121 LEU A O 1
ATOM 897 N N . PHE A 1 122 ? 0.226 3.928 9.688 1 98.88 122 PHE A N 1
ATOM 898 C CA . PHE A 1 122 ? -0.547 3.756 10.914 1 98.88 122 PHE A CA 1
ATOM 899 C C . PHE A 1 122 ? -0.501 5.02 11.766 1 98.88 122 PHE A C 1
ATOM 901 O O . PHE A 1 122 ? -1.494 5.383 12.398 1 98.88 122 PHE A O 1
ATOM 908 N N . GLY A 1 123 ? 0.648 5.68 11.797 1 98.88 123 GLY A N 1
ATOM 909 C CA . GLY A 1 123 ? 0.712 6.977 12.453 1 98.88 123 GLY A CA 1
ATOM 910 C C . GLY A 1 123 ? -0.264 7.984 11.875 1 98.88 123 GLY A C 1
ATOM 911 O O . GLY A 1 123 ? -0.938 8.703 12.617 1 98.88 123 GLY A O 1
ATOM 912 N N . VAL A 1 124 ? -0.375 8.039 10.562 1 98.94 124 VAL A N 1
ATOM 913 C CA . VAL A 1 124 ? -1.285 8.945 9.867 1 98.94 124 VAL A CA 1
ATOM 914 C C . VAL A 1 124 ? -2.73 8.594 10.219 1 98.94 124 VAL A C 1
ATOM 916 O O . VAL A 1 124 ? -3.543 9.484 10.477 1 98.94 124 VAL A O 1
ATOM 919 N N . MET A 1 125 ? -3.035 7.32 10.219 1 98.88 125 MET A N 1
ATOM 920 C CA . MET A 1 125 ? -4.383 6.871 10.562 1 98.88 125 MET A CA 1
ATOM 921 C C . MET A 1 125 ? -4.742 7.277 11.984 1 98.88 125 MET A C 1
ATOM 923 O O . MET A 1 125 ? -5.836 7.785 12.234 1 98.88 125 MET A O 1
ATOM 927 N N . ASN A 1 126 ? -3.816 7.043 12.93 1 98.81 126 ASN A N 1
ATOM 928 C CA . ASN A 1 126 ? -4.035 7.391 14.336 1 98.81 126 ASN A CA 1
ATOM 929 C C . ASN A 1 126 ? -4.328 8.883 14.5 1 98.81 126 ASN A C 1
ATOM 931 O O . ASN A 1 126 ? -5.309 9.258 15.141 1 98.81 126 ASN A O 1
ATOM 935 N N . VAL A 1 127 ? -3.537 9.68 13.883 1 98.88 127 VAL A N 1
ATOM 936 C CA . VAL A 1 127 ? -3.613 11.125 14.062 1 98.88 127 VAL A CA 1
ATOM 937 C C . VAL A 1 127 ? -4.863 11.664 13.367 1 98.88 127 VAL A C 1
ATOM 939 O O . VAL A 1 127 ? -5.605 12.461 13.945 1 98.88 127 VAL A O 1
ATOM 942 N N . THR A 1 128 ? -5.074 11.234 12.117 1 98.88 128 THR A N 1
ATOM 943 C CA . THR A 1 128 ? -6.215 11.711 11.344 1 98.88 128 THR A CA 1
ATOM 944 C C . THR A 1 128 ? -7.523 11.391 12.055 1 98.88 128 THR A C 1
ATOM 946 O O . THR A 1 128 ? -8.375 12.258 12.227 1 98.88 128 THR A O 1
ATOM 949 N N . SER A 1 129 ? -7.648 10.125 12.508 1 98.31 129 SER A N 1
ATOM 950 C CA . SER A 1 129 ? -8.867 9.719 13.195 1 98.31 129 SER A CA 1
ATOM 951 C C . SER A 1 129 ? -9.086 10.531 14.469 1 98.31 129 SER A C 1
ATOM 953 O O . SER A 1 129 ? -10.195 11 14.727 1 98.31 129 SER A O 1
ATOM 955 N N . ALA A 1 130 ? -8.07 10.75 15.242 1 98.5 130 ALA A N 1
ATOM 956 C CA . ALA A 1 130 ? -8.164 11.445 16.531 1 98.5 130 ALA A CA 1
ATOM 957 C C . ALA A 1 130 ? -8.492 12.922 16.328 1 98.5 130 ALA A C 1
ATOM 959 O O . ALA A 1 130 ? -9.172 13.539 17.156 1 98.5 130 ALA A O 1
ATOM 960 N N . LEU A 1 131 ? -8.055 13.516 15.234 1 98.62 131 LEU A N 1
ATOM 961 C CA . LEU A 1 131 ? -8.164 14.961 15.039 1 98.62 131 LEU A CA 1
ATOM 962 C C . LEU A 1 131 ? -9.406 15.305 14.219 1 98.62 131 LEU A C 1
ATOM 964 O O . LEU A 1 131 ? -9.773 16.469 14.102 1 98.62 131 LEU A O 1
ATOM 968 N N . LEU A 1 132 ? -10.055 14.305 13.688 1 98.56 132 LEU A N 1
ATOM 969 C CA . LEU A 1 132 ? -11.133 14.531 12.727 1 98.56 132 LEU A CA 1
ATOM 970 C C . LEU A 1 132 ? -12.227 15.414 13.336 1 98.56 132 LEU A C 1
ATOM 972 O O . LEU A 1 132 ? -12.719 16.344 12.688 1 98.56 132 LEU A O 1
ATOM 976 N N . PRO A 1 133 ? -12.625 15.211 14.617 1 97.69 133 PRO A N 1
ATOM 977 C CA . PRO A 1 133 ? -13.633 16.094 15.195 1 97.69 133 PRO A CA 1
ATOM 978 C C . PRO A 1 133 ? -13.203 17.562 15.211 1 97.69 133 PRO A C 1
ATOM 980 O O . PRO A 1 133 ? -14.016 18.453 14.953 1 97.69 133 PRO A O 1
ATOM 983 N N . LEU A 1 134 ? -11.961 17.844 15.484 1 98.12 134 LEU A N 1
ATOM 984 C CA . LEU A 1 134 ? -11.445 19.203 15.492 1 98.12 134 LEU A CA 1
ATOM 985 C C . LEU A 1 134 ? -11.336 19.766 14.07 1 98.12 134 LEU A C 1
ATOM 987 O O . LEU A 1 134 ? -11.547 20.953 13.844 1 98.12 134 LEU A O 1
ATOM 991 N N . LEU A 1 135 ? -11.008 18.922 13.141 1 98.56 135 LEU A N 1
ATOM 992 C CA . LEU A 1 135 ? -10.906 19.312 11.742 1 98.56 135 LEU A CA 1
ATOM 993 C C . LEU A 1 135 ? -12.273 19.672 11.172 1 98.56 135 LEU A C 1
ATOM 995 O O . LEU A 1 135 ? -12.406 20.609 10.383 1 98.56 135 LEU A O 1
ATOM 999 N N . LYS A 1 136 ? -13.25 18.906 11.562 1 97.75 136 LYS A N 1
ATOM 1000 C CA . LYS A 1 136 ? -14.609 19.156 11.078 1 97.75 136 LYS A CA 1
ATOM 1001 C C . LYS A 1 136 ? -15.141 20.5 11.57 1 97.75 136 LYS A C 1
ATOM 1003 O O . LYS A 1 136 ? -16 21.094 10.922 1 97.75 136 LYS A O 1
ATOM 1008 N N . LYS A 1 137 ? -14.625 20.922 12.656 1 96.88 137 LYS A N 1
ATOM 1009 C CA . LYS A 1 137 ? -15.023 22.219 13.195 1 96.88 137 LYS A CA 1
ATOM 1010 C C . LYS A 1 137 ? -14.305 23.359 12.484 1 96.88 137 LYS A C 1
ATOM 1012 O O . LYS A 1 137 ? -14.734 24.516 12.562 1 96.88 137 LYS A O 1
ATOM 1017 N N . GLY A 1 138 ? -13.188 23.078 11.828 1 96.38 138 GLY A N 1
ATOM 1018 C CA . GLY A 1 138 ? -12.406 24.094 11.141 1 96.38 138 GLY A CA 1
ATOM 1019 C C . GLY A 1 138 ? -13.016 24.531 9.82 1 96.38 138 GLY A C 1
ATOM 1020 O O . GLY A 1 138 ? -13.828 23.797 9.242 1 96.38 138 GLY A O 1
ATOM 1021 N N . LYS A 1 139 ? -12.633 25.688 9.359 1 94.75 139 LYS A N 1
ATOM 1022 C CA . LYS A 1 139 ? -13.133 26.188 8.078 1 94.75 139 LYS A CA 1
ATOM 1023 C C . LYS A 1 139 ? -12.266 25.719 6.922 1 94.75 139 LYS A C 1
ATOM 1025 O O . LYS A 1 139 ? -12.75 25.578 5.793 1 94.75 139 LYS A O 1
ATOM 1030 N N . GLY A 1 140 ? -11.031 25.422 7.168 1 96.44 140 GLY A N 1
ATOM 1031 C CA . GLY A 1 140 ? -10.109 25.031 6.109 1 96.44 140 GLY A CA 1
ATOM 1032 C C . GLY A 1 140 ? -10.398 23.656 5.551 1 96.44 140 GLY A C 1
ATOM 1033 O O . GLY A 1 140 ? -10.375 23.453 4.332 1 96.44 140 GLY A O 1
ATOM 1034 N N . LYS A 1 141 ? -10.648 22.734 6.391 1 98.19 141 LYS A N 1
ATOM 1035 C CA . LYS A 1 141 ? -10.992 21.359 6.043 1 98.19 141 LYS A CA 1
ATOM 1036 C C . LYS A 1 141 ? -9.969 20.766 5.082 1 98.19 141 LYS A C 1
ATOM 1038 O O . LYS A 1 141 ? -10.336 20.219 4.039 1 98.19 141 LYS A O 1
ATOM 1043 N N . GLN A 1 142 ? -8.711 20.828 5.445 1 98.81 142 GLN A N 1
ATOM 1044 C CA . GLN A 1 142 ? -7.633 20.328 4.602 1 98.81 142 GLN A CA 1
ATOM 1045 C C . GLN A 1 142 ? -6.805 19.266 5.332 1 98.81 142 GLN A C 1
ATOM 1047 O O . GLN A 1 142 ? -6.535 19.406 6.523 1 98.81 142 GLN A O 1
ATOM 1052 N N . ILE A 1 143 ? -6.512 18.219 4.66 1 98.94 143 ILE A N 1
ATOM 1053 C CA . ILE A 1 143 ? -5.586 17.203 5.137 1 98.94 143 ILE A CA 1
ATOM 1054 C C . ILE A 1 143 ? -4.543 16.906 4.059 1 98.94 143 ILE A C 1
ATOM 1056 O O . ILE A 1 143 ? -4.887 16.578 2.926 1 98.94 143 ILE A O 1
ATOM 1060 N N . PHE A 1 144 ? -3.303 17.094 4.371 1 98.94 144 PHE A N 1
ATOM 1061 C CA . PHE A 1 144 ? -2.201 16.766 3.475 1 98.94 144 PHE A CA 1
ATOM 1062 C C . PHE A 1 144 ? -1.407 15.578 4.016 1 98.94 144 PHE A C 1
ATOM 1064 O O . PHE A 1 144 ? -1.104 15.523 5.211 1 98.94 144 PHE A O 1
ATOM 1071 N N . GLY A 1 145 ? -1.166 14.609 3.225 1 98.81 145 GLY A N 1
ATOM 1072 C CA . GLY A 1 145 ? -0.215 13.555 3.52 1 98.81 145 GLY A CA 1
ATOM 1073 C C . GLY A 1 145 ? 1.106 13.719 2.793 1 98.81 145 GLY A C 1
ATOM 1074 O O . GLY A 1 145 ? 1.144 13.742 1.561 1 98.81 145 GLY A O 1
ATOM 1075 N N . VAL A 1 146 ? 2.158 13.797 3.521 1 98.75 146 VAL A N 1
ATOM 1076 C CA . VAL A 1 146 ? 3.477 13.891 2.906 1 98.75 146 VAL A CA 1
ATOM 1077 C C . VAL A 1 146 ? 3.924 12.508 2.432 1 98.75 146 VAL A C 1
ATOM 1079 O O . VAL A 1 146 ? 4.371 11.688 3.232 1 98.75 146 VAL A O 1
ATOM 1082 N N . SER A 1 147 ? 3.822 12.32 1.185 1 98.38 147 SER A N 1
ATOM 1083 C CA . SER A 1 147 ? 4.195 11.07 0.534 1 98.38 147 SER A CA 1
ATOM 1084 C C . SER A 1 147 ? 5.578 11.164 -0.104 1 98.38 147 SER A C 1
ATOM 1086 O O . SER A 1 147 ? 6.508 11.695 0.501 1 98.38 147 SER A O 1
ATOM 1088 N N . SER A 1 148 ? 5.793 10.5 -1.14 1 97.12 148 SER A N 1
ATOM 1089 C CA . SER A 1 148 ? 7.055 10.422 -1.87 1 97.12 148 SER A CA 1
ATOM 1090 C C . SER A 1 148 ? 6.832 9.961 -3.307 1 97.12 148 SER A C 1
ATOM 1092 O O . SER A 1 148 ? 5.809 9.352 -3.617 1 97.12 148 SER A O 1
ATOM 1094 N N . THR A 1 149 ? 7.793 10.312 -4.152 1 96.19 149 THR A N 1
ATOM 1095 C CA . THR A 1 149 ? 7.824 9.672 -5.461 1 96.19 149 THR A CA 1
ATOM 1096 C C . THR A 1 149 ? 7.816 8.148 -5.316 1 96.19 149 THR A C 1
ATOM 1098 O O . THR A 1 149 ? 7.32 7.441 -6.195 1 96.19 149 THR A O 1
ATOM 1101 N N . CYS A 1 150 ? 8.273 7.66 -4.234 1 96.62 150 CYS A N 1
ATOM 1102 C CA . CYS A 1 150 ? 8.289 6.234 -3.938 1 96.62 150 CYS A CA 1
ATOM 1103 C C . CYS A 1 150 ? 6.871 5.691 -3.789 1 96.62 150 CYS A C 1
ATOM 1105 O O . CYS A 1 150 ? 6.66 4.477 -3.846 1 96.62 150 CYS A O 1
ATOM 1107 N N . GLY A 1 151 ? 5.906 6.523 -3.588 1 98.06 151 GLY A N 1
ATOM 1108 C CA . GLY A 1 151 ? 4.52 6.102 -3.455 1 98.06 151 GLY A CA 1
ATOM 1109 C C . GLY A 1 151 ? 3.795 6.012 -4.785 1 98.06 151 GLY A C 1
ATOM 1110 O O . GLY A 1 151 ? 2.588 5.758 -4.82 1 98.06 151 GLY A O 1
ATOM 1111 N N . SER A 1 152 ? 4.512 6.281 -5.883 1 97.94 152 SER A N 1
ATOM 1112 C CA . SER A 1 152 ? 3.961 6.199 -7.23 1 97.94 152 SER A CA 1
ATOM 1113 C C . SER A 1 152 ? 4.371 4.902 -7.918 1 97.94 152 SER A C 1
ATOM 1115 O O . SER A 1 152 ? 5.527 4.738 -8.312 1 97.94 152 SER A O 1
ATOM 1117 N N . ILE A 1 153 ? 3.424 3.982 -8.117 1 98.12 153 ILE A N 1
ATOM 1118 C CA . ILE A 1 153 ? 3.738 2.727 -8.789 1 98.12 153 ILE A CA 1
ATOM 1119 C C . ILE A 1 153 ? 4.102 2.998 -10.242 1 98.12 153 ILE A C 1
ATOM 1121 O O . ILE A 1 153 ? 5.027 2.389 -10.781 1 98.12 153 ILE A O 1
ATOM 1125 N N . GLY A 1 154 ? 3.357 3.941 -10.828 1 95.56 154 GLY A N 1
ATOM 1126 C CA . GLY A 1 154 ? 3.537 4.246 -12.234 1 95.56 154 GLY A CA 1
ATOM 1127 C C . GLY A 1 154 ? 4.602 5.297 -12.492 1 95.56 154 GLY A C 1
ATOM 1128 O O . GLY A 1 154 ? 4.809 5.715 -13.633 1 95.56 154 GLY A O 1
ATOM 1129 N N . GLY A 1 155 ? 5.227 5.758 -11.469 1 93.31 155 GLY A N 1
ATOM 1130 C CA . GLY A 1 155 ? 6.25 6.785 -11.602 1 93.31 155 GLY A CA 1
ATOM 1131 C C . GLY A 1 155 ? 7.652 6.215 -11.695 1 93.31 155 GLY A C 1
ATOM 1132 O O . GLY A 1 155 ? 7.836 4.996 -11.734 1 93.31 155 GLY A O 1
ATOM 1133 N N . PRO A 1 156 ? 8.625 7.082 -11.734 1 86.5 156 PRO A N 1
ATOM 1134 C CA . PRO A 1 156 ? 10 6.668 -12 1 86.5 156 PRO A CA 1
ATOM 1135 C C . PRO A 1 156 ? 10.547 5.719 -10.938 1 86.5 156 PRO A C 1
ATOM 1137 O O . PRO A 1 156 ? 11.352 4.836 -11.242 1 86.5 156 PRO A O 1
ATOM 1140 N N . PHE A 1 157 ? 10.094 5.863 -9.781 1 89.38 157 PHE A N 1
ATOM 1141 C CA . PHE A 1 157 ? 10.688 5.051 -8.727 1 89.38 157 PHE A CA 1
ATOM 1142 C C . PHE A 1 157 ? 10.07 3.652 -8.711 1 89.38 157 PHE A C 1
ATOM 1144 O O . PHE A 1 157 ? 10.625 2.734 -8.102 1 89.38 157 PHE A O 1
ATOM 1151 N N . GLY A 1 158 ? 8.961 3.553 -9.344 1 87.62 158 GLY A N 1
ATOM 1152 C CA . GLY A 1 158 ? 8.43 2.219 -9.578 1 87.62 158 GLY A CA 1
ATOM 1153 C C . GLY A 1 158 ? 9.242 1.414 -10.57 1 87.62 158 GLY A C 1
ATOM 1154 O O . GLY A 1 158 ? 9.109 0.19 -10.641 1 87.62 158 GLY A O 1
ATOM 1155 N N . GLU A 1 159 ? 10.109 2.004 -11.258 1 92.38 159 GLU A N 1
ATOM 1156 C CA . GLU A 1 159 ? 10.883 1.393 -12.336 1 92.38 159 GLU A CA 1
ATOM 1157 C C . GLU A 1 159 ? 12.227 0.884 -11.836 1 92.38 159 GLU A C 1
ATOM 1159 O O . GLU A 1 159 ? 13.148 0.668 -12.625 1 92.38 159 GLU A O 1
ATOM 1164 N N . ASN A 1 160 ? 12.398 0.81 -10.516 1 93.62 160 ASN A N 1
ATOM 1165 C CA . ASN A 1 160 ? 13.617 0.247 -9.945 1 93.62 160 ASN A CA 1
ATOM 1166 C C . ASN A 1 160 ? 13.32 -0.587 -8.703 1 93.62 160 ASN A C 1
ATOM 1168 O O . ASN A 1 160 ? 12.234 -0.502 -8.141 1 93.62 160 ASN A O 1
ATOM 1172 N N . PRO A 1 161 ? 14.234 -1.391 -8.297 1 95.94 161 PRO A N 1
ATOM 1173 C CA . PRO A 1 161 ? 13.984 -2.318 -7.191 1 95.94 161 PRO A CA 1
ATOM 1174 C C . PRO A 1 161 ? 14.43 -1.759 -5.844 1 95.94 161 PRO A C 1
ATOM 1176 O O . PRO A 1 161 ? 14.633 -2.518 -4.891 1 95.94 161 PRO A O 1
ATOM 1179 N N . MET A 1 162 ? 14.586 -0.479 -5.762 1 94.5 162 MET A N 1
ATOM 1180 C CA . MET A 1 162 ? 15.148 0.112 -4.551 1 94.5 162 MET A CA 1
ATOM 1181 C C . MET A 1 162 ? 14.047 0.49 -3.568 1 94.5 162 MET A C 1
ATOM 1183 O O . MET A 1 162 ? 12.914 0.771 -3.975 1 94.5 162 MET A O 1
ATOM 1187 N N . ALA A 1 163 ? 14.328 0.468 -2.311 1 95.81 163 ALA A N 1
ATOM 1188 C CA . ALA A 1 163 ? 13.508 1.024 -1.236 1 95.81 163 ALA A CA 1
ATOM 1189 C C . ALA A 1 163 ? 12.117 0.396 -1.226 1 95.81 163 ALA A C 1
ATOM 1191 O O . ALA A 1 163 ? 11.117 1.092 -1.036 1 95.81 163 ALA A O 1
ATOM 1192 N N . THR A 1 164 ? 12.047 -0.868 -1.394 1 97.62 164 THR A N 1
ATOM 1193 C CA . THR A 1 164 ? 10.789 -1.586 -1.566 1 97.62 164 THR A CA 1
ATOM 1194 C C . THR A 1 164 ? 9.875 -1.369 -0.365 1 97.62 164 THR A C 1
ATOM 1196 O O . THR A 1 164 ? 8.711 -0.984 -0.524 1 97.62 164 THR A O 1
ATOM 1199 N N . ALA A 1 165 ? 10.391 -1.58 0.831 1 98.12 165 ALA A N 1
ATOM 1200 C CA . ALA A 1 165 ? 9.57 -1.461 2.037 1 98.12 165 ALA A CA 1
ATOM 1201 C C . ALA A 1 165 ? 9.039 -0.04 2.199 1 98.12 165 ALA A C 1
ATOM 1203 O O . ALA A 1 165 ? 7.871 0.156 2.543 1 98.12 165 ALA A O 1
ATOM 1204 N N . TYR A 1 166 ? 9.844 0.946 1.958 1 97.44 166 TYR A N 1
ATOM 1205 C CA . TYR A 1 166 ? 9.445 2.348 2.031 1 97.44 166 TYR A CA 1
ATOM 1206 C C . TYR A 1 166 ? 8.391 2.668 0.982 1 97.44 166 TYR A C 1
ATOM 1208 O O . TYR A 1 166 ? 7.387 3.322 1.282 1 97.44 166 TYR A O 1
ATOM 1216 N N . CYS A 1 167 ? 8.594 2.184 -0.264 1 98.12 167 CYS A N 1
ATOM 1217 C CA . CYS A 1 167 ? 7.641 2.408 -1.344 1 98.12 167 CYS A CA 1
ATOM 12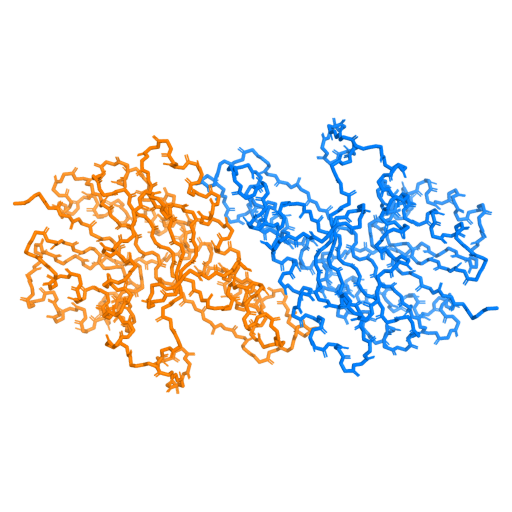18 C C . CYS A 1 167 ? 6.277 1.819 -0.999 1 98.12 167 CYS A C 1
ATOM 1220 O O . CYS A 1 167 ? 5.246 2.449 -1.238 1 98.12 167 CYS A O 1
ATOM 1222 N N . ILE A 1 168 ? 6.309 0.653 -0.412 1 98.62 168 ILE A N 1
ATOM 1223 C CA . ILE A 1 168 ? 5.062 0.012 -0.003 1 98.62 168 ILE A CA 1
ATOM 1224 C C . ILE A 1 168 ? 4.348 0.882 1.027 1 98.62 168 ILE A C 1
ATOM 1226 O O . ILE A 1 168 ? 3.133 1.074 0.951 1 98.62 168 ILE A O 1
ATOM 1230 N N . SER A 1 169 ? 5.047 1.433 1.954 1 98.69 169 SER A N 1
ATOM 1231 C CA . SER A 1 169 ? 4.43 2.262 2.984 1 98.69 169 SER A CA 1
ATOM 1232 C C . SER A 1 169 ? 3.822 3.525 2.387 1 98.69 169 SER A C 1
ATOM 1234 O O . SER A 1 169 ? 2.752 3.967 2.811 1 98.69 169 SER A O 1
ATOM 1236 N N . LYS A 1 170 ? 4.484 4.102 1.427 1 98.69 170 LYS A N 1
ATOM 1237 C CA . LYS A 1 170 ? 4.023 5.375 0.884 1 98.69 170 LYS A CA 1
ATOM 1238 C C . LYS A 1 170 ? 2.873 5.172 -0.099 1 98.69 170 LYS A C 1
ATOM 1240 O O . LYS A 1 170 ? 1.976 6.012 -0.197 1 98.69 170 LYS A O 1
ATOM 1245 N N . VAL A 1 171 ? 2.896 4.062 -0.825 1 98.75 171 VAL A N 1
ATOM 1246 C CA . VAL A 1 171 ? 1.741 3.807 -1.678 1 98.75 171 VAL A CA 1
ATOM 1247 C C . VAL A 1 171 ? 0.52 3.496 -0.814 1 98.75 171 VAL A C 1
ATOM 1249 O O . VAL A 1 171 ? -0.604 3.861 -1.165 1 98.75 171 VAL A O 1
ATOM 1252 N N . ALA A 1 172 ? 0.737 2.795 0.277 1 98.88 172 ALA A N 1
ATOM 1253 C CA . ALA A 1 172 ? -0.339 2.549 1.232 1 98.88 172 ALA A CA 1
ATOM 1254 C C . ALA A 1 172 ? -0.918 3.859 1.756 1 98.88 172 ALA A C 1
ATOM 1256 O O . ALA A 1 172 ? -2.139 4.012 1.854 1 98.88 172 ALA A O 1
ATOM 1257 N N . LEU A 1 173 ? -0.061 4.789 2.045 1 98.94 173 LEU A N 1
ATOM 1258 C CA . LEU A 1 173 ? -0.493 6.117 2.463 1 98.94 173 LEU A CA 1
ATOM 1259 C C . LEU A 1 173 ? -1.348 6.777 1.386 1 98.94 173 LEU A C 1
ATOM 1261 O O . LEU A 1 173 ? -2.396 7.352 1.685 1 98.94 173 LEU A O 1
ATOM 1265 N N . ASN A 1 174 ? -0.875 6.707 0.135 1 98.88 174 ASN A N 1
ATOM 1266 C CA . ASN A 1 174 ? -1.61 7.312 -0.97 1 98.88 174 ASN A CA 1
ATOM 1267 C C . ASN A 1 174 ? -3.01 6.719 -1.104 1 98.88 174 ASN A C 1
ATOM 1269 O O . ASN A 1 174 ? -3.979 7.445 -1.327 1 98.88 174 ASN A O 1
ATOM 1273 N N . MET A 1 175 ? -3.098 5.391 -0.95 1 98.81 175 MET A N 1
ATOM 1274 C CA . MET A 1 175 ? -4.41 4.754 -1.036 1 98.81 175 MET A CA 1
ATOM 1275 C C . MET A 1 175 ? -5.316 5.219 0.099 1 98.81 175 MET A C 1
ATOM 1277 O O . MET A 1 175 ? -6.48 5.551 -0.127 1 98.81 175 MET A O 1
ATOM 1281 N N . TYR A 1 176 ? -4.789 5.273 1.312 1 98.88 176 TYR A N 1
ATOM 1282 C CA . TYR A 1 176 ? -5.566 5.727 2.459 1 98.88 176 TYR A CA 1
ATOM 1283 C C . TYR A 1 176 ? -6.109 7.133 2.229 1 98.88 176 TYR A C 1
ATOM 1285 O O . TYR A 1 176 ? -7.297 7.387 2.436 1 98.88 176 TYR A O 1
ATOM 1293 N N . ASN A 1 177 ? -5.23 7.992 1.779 1 98.88 177 ASN A N 1
ATOM 1294 C CA . ASN A 1 177 ? -5.633 9.375 1.571 1 98.88 177 ASN A CA 1
ATOM 1295 C C . ASN A 1 177 ? -6.68 9.5 0.469 1 98.88 177 ASN A C 1
ATOM 1297 O O . ASN A 1 177 ? -7.594 10.32 0.563 1 98.88 177 ASN A O 1
ATOM 1301 N N . ARG A 1 178 ? -6.477 8.734 -0.601 1 98.69 178 ARG A N 1
ATOM 1302 C CA . ARG A 1 178 ? -7.477 8.734 -1.664 1 98.69 178 ARG A CA 1
ATOM 1303 C C . ARG A 1 178 ? -8.844 8.32 -1.129 1 98.69 178 ARG A C 1
ATOM 1305 O O . ARG A 1 178 ? -9.852 8.977 -1.4 1 98.69 178 ARG A O 1
ATOM 1312 N N . LYS A 1 179 ? -8.852 7.25 -0.366 1 98.44 179 LYS A N 1
ATOM 1313 C CA . LYS A 1 179 ? -10.102 6.754 0.215 1 98.44 179 LYS A CA 1
ATOM 1314 C C . LYS A 1 179 ? -10.68 7.754 1.212 1 98.44 179 LYS A C 1
ATOM 1316 O O . LYS A 1 179 ? -11.891 7.973 1.248 1 98.44 179 LYS A O 1
ATOM 1321 N N . LEU A 1 180 ? -9.859 8.336 1.996 1 98.81 180 LEU A N 1
ATOM 1322 C CA . LEU A 1 180 ? -10.281 9.328 2.98 1 98.81 180 LEU A CA 1
ATOM 1323 C C . LEU A 1 180 ? -10.922 10.531 2.299 1 98.81 180 LEU A C 1
ATOM 1325 O O . LEU A 1 180 ? -11.922 11.062 2.787 1 98.81 180 LEU A O 1
ATOM 1329 N N . SER A 1 181 ? -10.328 10.992 1.184 1 98.81 181 SER A N 1
ATOM 1330 C CA . SER A 1 181 ? -10.867 12.125 0.435 1 98.81 181 SER A CA 1
ATOM 1331 C C . SER A 1 181 ? -12.312 11.875 0.015 1 98.81 181 SER A C 1
ATOM 1333 O O . SER A 1 181 ? -13.133 12.789 0.013 1 98.81 181 SER A O 1
ATOM 1335 N N . ARG A 1 182 ? -12.586 10.656 -0.286 1 98.19 182 ARG A N 1
ATOM 1336 C CA . ARG A 1 182 ? -13.93 10.32 -0.748 1 98.19 182 ARG A CA 1
ATOM 1337 C C . ARG A 1 182 ? -14.914 10.289 0.416 1 98.19 182 ARG A C 1
ATOM 1339 O O . ARG A 1 182 ? -16.062 10.711 0.275 1 98.19 182 ARG A O 1
ATOM 1346 N N . GLU A 1 183 ? -14.453 9.773 1.529 1 98.31 183 GLU A N 1
ATOM 1347 C CA . GLU A 1 183 ? -15.297 9.797 2.719 1 98.31 183 GLU A CA 1
ATOM 1348 C C . GLU A 1 183 ? -15.664 11.234 3.1 1 98.31 183 GLU A C 1
ATOM 1350 O O . GLU A 1 183 ? -16.812 11.516 3.428 1 98.31 183 GLU A O 1
ATOM 1355 N N . LEU A 1 184 ? -14.719 12.117 3.012 1 98.69 184 LEU A N 1
ATOM 1356 C CA . LEU A 1 184 ? -14.859 13.43 3.643 1 98.69 184 LEU A CA 1
ATOM 1357 C C . LEU A 1 184 ? -15.297 14.477 2.625 1 98.69 184 LEU A C 1
ATOM 1359 O O . LEU A 1 184 ? -15.469 15.648 2.971 1 98.69 184 LEU A O 1
ATOM 1363 N N . GLU A 1 185 ? -15.453 14.023 1.434 1 97.75 185 GLU A N 1
ATOM 1364 C CA . GLU A 1 185 ? -15.805 14.945 0.353 1 97.75 185 GLU A CA 1
ATOM 1365 C C . GLU A 1 185 ? -17.078 15.719 0.675 1 97.75 185 GLU A C 1
ATOM 1367 O O . GLU A 1 185 ? -17.141 16.938 0.477 1 97.75 185 GLU A O 1
ATOM 1372 N N . LYS A 1 186 ? -18.062 15.07 1.209 1 96.81 186 LYS A N 1
ATOM 1373 C CA . LYS A 1 186 ? -19.344 15.703 1.489 1 96.81 186 LYS A CA 1
ATOM 1374 C C . LYS A 1 186 ? -19.234 16.719 2.623 1 96.81 186 LYS A C 1
ATOM 1376 O O . LYS A 1 186 ? -20.047 17.641 2.729 1 96.81 186 LYS A O 1
ATOM 1381 N N . ASP A 1 187 ? -18.234 16.516 3.434 1 97.88 187 ASP A N 1
ATOM 1382 C CA . ASP A 1 187 ? -18 17.438 4.535 1 97.88 187 ASP A CA 1
ATOM 1383 C C . ASP A 1 187 ? -17.172 18.641 4.082 1 97.88 187 ASP A C 1
ATOM 1385 O O . ASP A 1 187 ? -16.828 19.5 4.891 1 97.88 187 ASP A O 1
ATOM 1389 N N . GLY A 1 188 ? -16.734 18.625 2.799 1 98.19 188 GLY A N 1
ATOM 1390 C CA . GLY A 1 188 ? -16.047 19.781 2.244 1 98.19 188 GLY A CA 1
ATOM 1391 C C . GLY A 1 188 ? -14.539 19.688 2.35 1 98.19 188 GLY A C 1
ATOM 1392 O O . GLY A 1 188 ? -13.828 20.672 2.146 1 98.19 188 GLY A O 1
ATOM 1393 N N . PHE A 1 189 ? -14.055 18.516 2.662 1 98.75 189 PHE A N 1
ATOM 1394 C CA . PHE A 1 189 ? -12.617 18.359 2.875 1 98.75 189 PHE A CA 1
ATOM 1395 C C . PHE A 1 189 ? -11.883 18.266 1.544 1 98.75 189 PHE A C 1
ATOM 1397 O O . PHE A 1 189 ? -12.43 17.781 0.556 1 98.75 189 PHE A O 1
ATOM 1404 N N . THR A 1 190 ? -10.688 18.766 1.539 1 98.75 190 THR A N 1
ATOM 1405 C CA . THR A 1 190 ? -9.664 18.484 0.538 1 98.75 190 THR A CA 1
ATOM 1406 C C . THR A 1 190 ? -8.539 17.641 1.132 1 98.75 190 THR A C 1
ATOM 1408 O O . THR A 1 190 ? -7.867 18.062 2.072 1 98.75 190 THR A O 1
ATOM 1411 N N . VAL A 1 191 ? -8.391 16.422 0.647 1 98.88 191 VAL A N 1
ATOM 1412 C CA . VAL A 1 191 ? -7.328 15.523 1.07 1 98.88 191 VAL A CA 1
ATOM 1413 C C . VAL A 1 191 ? -6.352 15.297 -0.082 1 98.88 191 VAL A C 1
ATOM 1415 O O . VAL A 1 191 ? -6.75 14.852 -1.164 1 98.88 191 VAL A O 1
ATOM 1418 N N . VAL A 1 192 ? -5.059 15.625 0.168 1 98.75 192 VAL A N 1
ATOM 1419 C CA . VAL A 1 192 ? -4.078 15.578 -0.912 1 98.75 192 VAL A CA 1
ATOM 1420 C C . VAL A 1 192 ? -2.793 14.914 -0.415 1 98.75 192 VAL A C 1
ATOM 1422 O O . VAL A 1 192 ? -2.346 15.18 0.703 1 98.75 192 VAL A O 1
ATOM 1425 N N . SER A 1 193 ? -2.27 14.016 -1.235 1 98.81 193 SER A N 1
ATOM 1426 C CA . SER A 1 193 ? -0.913 13.516 -1.032 1 98.81 193 SER A CA 1
ATOM 1427 C C . SER A 1 193 ? 0.097 14.305 -1.86 1 98.81 193 SER A C 1
ATOM 1429 O O . SER A 1 193 ? -0.195 14.695 -2.99 1 98.81 193 SER A O 1
ATOM 1431 N N . PHE A 1 194 ? 1.346 14.508 -1.305 1 98.69 194 PHE A N 1
ATOM 1432 C CA . PHE A 1 194 ? 2.324 15.18 -2.15 1 98.69 194 PHE A CA 1
ATOM 1433 C C . PHE A 1 194 ? 3.736 14.711 -1.82 1 98.69 194 PHE A C 1
ATOM 1435 O O . PHE A 1 194 ? 4.012 14.305 -0.69 1 98.69 194 PHE A O 1
ATOM 1442 N N . HIS A 1 195 ? 4.582 14.68 -2.803 1 98.06 195 HIS A N 1
ATOM 1443 C CA . HIS A 1 195 ? 6.02 14.43 -2.736 1 98.06 195 HIS A CA 1
ATOM 1444 C C . HIS A 1 195 ? 6.789 15.719 -2.473 1 98.06 195 HIS A C 1
ATOM 1446 O O . HIS A 1 195 ? 6.75 16.641 -3.279 1 98.06 195 HIS A O 1
ATOM 1452 N N . PRO A 1 196 ? 7.496 15.789 -1.427 1 97.44 196 PRO A N 1
ATOM 1453 C CA . PRO A 1 196 ? 8.125 17.047 -1.047 1 97.44 196 PRO A CA 1
ATOM 1454 C C . PRO A 1 196 ? 9.438 17.312 -1.795 1 97.44 196 PRO A C 1
ATOM 1456 O O . PRO A 1 196 ? 10.031 18.375 -1.649 1 97.44 196 PRO A O 1
ATOM 1459 N N . GLY A 1 197 ? 9.828 16.312 -2.639 1 94.75 197 GLY A N 1
ATOM 1460 C CA . GLY A 1 197 ? 11.133 16.406 -3.277 1 94.75 197 GLY A CA 1
ATOM 1461 C C . GLY A 1 197 ? 12.18 15.523 -2.617 1 94.75 197 GLY A C 1
ATOM 1462 O O . GLY A 1 197 ? 11.969 15.008 -1.518 1 94.75 197 GLY A O 1
ATOM 1463 N N . TYR A 1 198 ? 13.25 15.188 -3.309 1 92.56 198 TYR A N 1
ATOM 1464 C CA . TYR A 1 198 ? 14.414 14.531 -2.73 1 92.56 198 TYR A CA 1
ATOM 1465 C C . TYR A 1 198 ? 15.297 15.531 -1.991 1 92.56 198 TYR A C 1
ATOM 1467 O O . TYR A 1 198 ? 16.219 16.094 -2.572 1 92.56 198 TYR A O 1
ATOM 1475 N N . VAL A 1 199 ? 15.047 15.641 -0.698 1 90.44 199 VAL A N 1
ATOM 1476 C CA . VAL A 1 199 ? 15.57 16.734 0.107 1 90.44 199 VAL A CA 1
ATOM 1477 C C . VAL A 1 199 ? 16.781 16.266 0.912 1 90.44 199 VAL A C 1
ATOM 1479 O O . VAL A 1 199 ? 16.766 15.172 1.474 1 90.44 199 VAL A O 1
ATOM 1482 N N . LYS A 1 200 ? 17.781 17.031 0.885 1 83.56 200 LYS A N 1
ATOM 1483 C CA . LYS A 1 200 ? 18.953 16.75 1.723 1 83.56 200 LYS A CA 1
ATOM 1484 C C . LYS A 1 200 ? 18.578 16.797 3.203 1 83.56 200 LYS A C 1
ATOM 1486 O O . LYS A 1 200 ? 18.422 17.875 3.775 1 83.56 200 LYS A O 1
ATOM 1491 N N . THR A 1 201 ? 18.312 15.617 3.758 1 77.31 201 THR A N 1
ATOM 1492 C CA . THR A 1 201 ? 17.938 15.5 5.164 1 77.31 201 THR A CA 1
ATOM 1493 C C . THR A 1 201 ? 18.703 14.359 5.836 1 77.31 201 THR A C 1
ATOM 1495 O O . THR A 1 201 ? 19.469 13.648 5.184 1 77.31 201 THR A O 1
ATOM 1498 N N . ASP A 1 202 ? 18.516 14.242 7.113 1 68.69 202 ASP A N 1
ATOM 1499 C CA . ASP A 1 202 ? 19.094 13.141 7.859 1 68.69 202 ASP A CA 1
ATOM 1500 C C . ASP A 1 202 ? 18.578 11.797 7.352 1 68.69 202 ASP A C 1
ATOM 1502 O O . ASP A 1 202 ? 19.297 10.789 7.391 1 68.69 202 ASP A O 1
ATOM 1506 N N . MET A 1 203 ? 17.469 11.852 6.762 1 72.12 203 MET A N 1
ATOM 1507 C CA . MET A 1 203 ? 16.828 10.617 6.297 1 72.12 203 MET A CA 1
ATOM 1508 C C . MET A 1 203 ? 17.625 9.984 5.172 1 72.12 203 MET A C 1
ATOM 1510 O O . MET A 1 203 ? 17.703 8.758 5.07 1 72.12 203 MET A O 1
ATOM 1514 N N . ASN A 1 204 ? 18.203 10.852 4.375 1 70.62 204 ASN A N 1
ATOM 1515 C CA . ASN A 1 204 ? 18.984 10.336 3.256 1 70.62 204 ASN A CA 1
ATOM 1516 C C . ASN A 1 204 ? 20.469 10.641 3.42 1 70.62 204 ASN A C 1
ATOM 1518 O O . ASN A 1 204 ? 21.203 10.695 2.436 1 70.62 204 ASN A O 1
ATOM 1522 N N . LYS A 1 205 ? 20.953 10.93 4.582 1 69.06 205 LYS A N 1
ATOM 1523 C CA . LYS A 1 205 ? 22.344 11.172 4.922 1 69.06 205 LYS A CA 1
ATOM 1524 C C . LYS A 1 205 ? 22.922 12.336 4.105 1 69.06 205 LYS A C 1
ATOM 1526 O O . LYS A 1 205 ? 24.047 12.266 3.617 1 69.06 205 LYS A O 1
ATOM 1531 N N . GLY A 1 206 ? 21.953 13.172 3.885 1 72.94 206 GLY A N 1
ATOM 1532 C CA . GLY A 1 206 ? 22.375 14.398 3.225 1 72.94 206 GLY A CA 1
ATOM 1533 C C . GLY A 1 206 ? 22.438 14.273 1.714 1 72.94 206 GLY A C 1
ATOM 1534 O O . GLY A 1 206 ? 22.969 15.156 1.035 1 72.94 206 GLY A O 1
ATOM 1535 N N . GLN A 1 207 ? 21.922 13.086 1.219 1 73.62 207 GLN A N 1
ATOM 1536 C CA . GLN A 1 207 ? 21.844 12.922 -0.229 1 73.62 207 GLN A CA 1
ATOM 1537 C C . GLN A 1 207 ? 20.516 13.469 -0.768 1 73.62 207 GLN A C 1
ATOM 1539 O O . GLN A 1 207 ? 19.516 13.477 -0.059 1 73.62 207 GLN A O 1
ATOM 1544 N N . GLY A 1 208 ? 20.5 14.531 -1.646 1 80.69 208 GLY A N 1
ATOM 1545 C CA . GLY A 1 208 ? 19.297 15.102 -2.225 1 80.69 208 GLY A CA 1
ATOM 1546 C C . GLY A 1 208 ? 19.562 16.156 -3.279 1 80.69 208 GLY A C 1
ATOM 1547 O O . GLY A 1 208 ? 20.703 16.594 -3.432 1 80.69 208 GLY A O 1
ATOM 1548 N N . ASP A 1 209 ? 18.422 16.469 -3.924 1 87.5 209 ASP A N 1
ATOM 1549 C CA . ASP A 1 209 ? 18.547 17.422 -5.016 1 87.5 209 ASP A CA 1
ATOM 1550 C C . ASP A 1 209 ? 18.125 18.828 -4.566 1 87.5 209 ASP A C 1
ATOM 1552 O O . ASP A 1 209 ? 18.469 19.812 -5.203 1 87.5 209 ASP A O 1
ATOM 1556 N N . LEU A 1 210 ? 17.359 18.875 -3.396 1 93 210 LEU A N 1
ATOM 1557 C CA . LEU A 1 210 ? 16.828 20.156 -2.902 1 93 210 LEU A CA 1
ATOM 1558 C C . LEU A 1 210 ? 17.312 20.422 -1.48 1 93 210 LEU A C 1
ATOM 1560 O O . LEU A 1 210 ? 17.469 19.484 -0.686 1 93 210 LEU A O 1
ATOM 1564 N N . THR A 1 211 ? 17.516 21.734 -1.225 1 93.75 211 THR A N 1
ATOM 1565 C CA . THR A 1 211 ? 17.656 22.094 0.182 1 93.75 211 THR A CA 1
ATOM 1566 C C . THR A 1 211 ? 16.297 22.031 0.888 1 93.75 211 THR A C 1
ATOM 1568 O O . THR A 1 211 ? 15.258 22.062 0.24 1 93.75 211 THR A O 1
ATOM 1571 N N . THR A 1 212 ? 16.359 21.906 2.145 1 94.62 212 THR A N 1
ATOM 1572 C CA . THR A 1 212 ? 15.133 21.891 2.926 1 94.62 212 THR A CA 1
ATOM 1573 C C . THR A 1 212 ? 14.328 23.172 2.678 1 94.62 212 THR A C 1
ATOM 1575 O O . THR A 1 212 ? 13.109 23.109 2.494 1 94.62 212 THR A O 1
ATOM 1578 N N . GLU A 1 213 ? 14.984 24.312 2.625 1 95.25 213 GLU A N 1
ATOM 1579 C CA . GLU A 1 213 ? 14.328 25.609 2.416 1 95.25 213 GLU A CA 1
ATOM 1580 C C . GLU A 1 213 ? 13.609 25.656 1.073 1 95.25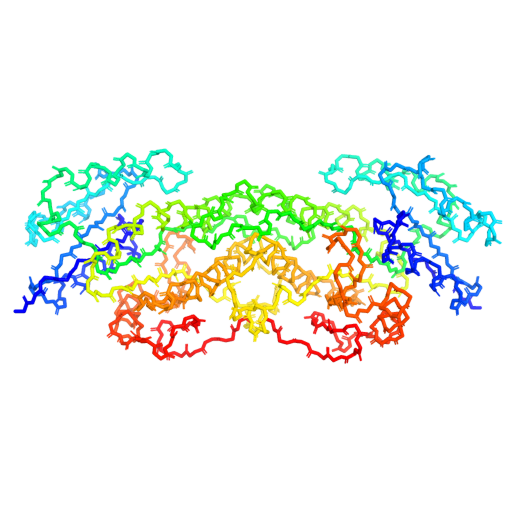 213 GLU A C 1
ATOM 1582 O O . GLU A 1 213 ? 12.461 26.094 0.993 1 95.25 213 GLU A O 1
ATOM 1587 N N . GLU A 1 214 ? 14.297 25.188 0.069 1 96.5 214 GLU A N 1
ATOM 1588 C CA . GLU A 1 214 ? 13.703 25.188 -1.266 1 96.5 214 GLU A CA 1
ATOM 1589 C C . GLU A 1 214 ? 12.492 24.266 -1.327 1 96.5 214 GLU A C 1
ATOM 1591 O O . GLU A 1 214 ? 11.445 24.641 -1.859 1 96.5 214 GLU A O 1
ATOM 1596 N N . ALA A 1 215 ? 12.633 23.062 -0.808 1 97.38 215 ALA A N 1
ATOM 1597 C CA . ALA A 1 215 ? 11.555 22.078 -0.817 1 97.38 215 ALA A CA 1
ATOM 1598 C C . ALA A 1 215 ? 10.328 22.609 -0.085 1 97.38 215 ALA A C 1
ATOM 1600 O O . ALA A 1 215 ? 9.203 22.516 -0.589 1 97.38 215 ALA A O 1
ATOM 1601 N N . VAL A 1 216 ? 10.555 23.219 1.006 1 98.12 216 VAL A N 1
ATOM 1602 C CA . VAL A 1 216 ? 9.477 23.734 1.838 1 98.12 216 VAL A CA 1
ATOM 1603 C C . VAL A 1 216 ? 8.781 24.891 1.118 1 98.12 216 VAL A C 1
ATOM 1605 O O . VAL A 1 216 ? 7.555 24.938 1.032 1 98.12 216 VAL A O 1
ATOM 1608 N N . ARG A 1 217 ? 9.555 25.797 0.621 1 97.88 217 ARG A N 1
ATOM 1609 C CA . ARG A 1 217 ? 8.992 26.953 -0.074 1 97.88 217 ARG A CA 1
ATOM 1610 C C . ARG A 1 217 ? 8.109 26.516 -1.235 1 97.88 217 ARG A C 1
ATOM 1612 O O . ARG A 1 217 ? 6.969 26.969 -1.36 1 97.88 217 ARG A O 1
ATOM 1619 N N . LEU A 1 218 ? 8.633 25.641 -2.047 1 98.25 218 LEU A N 1
ATOM 1620 C CA . LEU A 1 218 ? 7.906 25.188 -3.23 1 98.25 218 LEU A CA 1
ATOM 1621 C C . LEU A 1 218 ? 6.648 24.422 -2.838 1 98.25 218 LEU A C 1
ATOM 1623 O O . LEU A 1 218 ? 5.578 24.641 -3.41 1 98.25 218 LEU A O 1
ATOM 1627 N N . ALA A 1 219 ? 6.707 23.562 -1.868 1 98.56 219 ALA A N 1
ATOM 1628 C CA . ALA A 1 219 ? 5.555 22.766 -1.433 1 98.56 219 ALA A CA 1
ATOM 1629 C C . ALA A 1 219 ? 4.477 23.656 -0.828 1 98.56 219 ALA A C 1
ATOM 1631 O O . ALA A 1 219 ? 3.285 23.469 -1.077 1 98.56 219 ALA A O 1
ATOM 1632 N N . VAL A 1 220 ? 4.875 24.641 -0.003 1 98.69 220 VAL A N 1
ATOM 1633 C CA . VAL A 1 220 ? 3.906 25.547 0.613 1 98.69 220 VAL A CA 1
ATOM 1634 C C . VAL A 1 220 ? 3.227 26.391 -0.464 1 98.69 220 VAL A C 1
ATOM 1636 O O . VAL A 1 220 ? 2 26.516 -0.485 1 98.69 220 VAL A O 1
ATOM 1639 N N . GLU A 1 221 ? 3.971 26.859 -1.394 1 98.25 221 GLU A N 1
ATOM 1640 C CA . GLU A 1 221 ? 3.459 27.766 -2.412 1 98.25 221 GLU A CA 1
ATOM 1641 C C . GLU A 1 221 ? 2.594 27.031 -3.43 1 98.25 221 GLU A C 1
ATOM 1643 O O . GLU A 1 221 ? 1.554 27.547 -3.854 1 98.25 221 GLU A O 1
ATOM 1648 N N . HIS A 1 222 ? 3.014 25.828 -3.805 1 98.5 222 HIS A N 1
ATOM 1649 C CA . HIS A 1 222 ? 2.412 25.203 -4.98 1 98.5 222 HIS A CA 1
ATOM 1650 C C . HIS A 1 222 ? 1.442 24.094 -4.582 1 98.5 222 HIS A C 1
ATOM 1652 O O . HIS A 1 222 ? 0.652 23.641 -5.406 1 98.5 222 HIS A O 1
ATOM 1658 N N . VAL A 1 223 ? 1.466 23.656 -3.299 1 98.69 223 VAL A N 1
ATOM 1659 C CA . VAL A 1 223 ? 0.61 22.562 -2.885 1 98.69 223 VAL A CA 1
ATOM 1660 C C . VAL A 1 223 ? -0.261 22.984 -1.708 1 98.69 223 VAL A C 1
ATOM 1662 O O . VAL A 1 223 ? -1.464 23.203 -1.866 1 98.69 223 VAL A O 1
ATOM 1665 N N . ILE A 1 224 ? 0.31 23.359 -0.612 1 98.62 224 ILE A N 1
ATOM 1666 C CA . ILE A 1 224 ? -0.409 23.547 0.644 1 98.62 224 ILE A CA 1
ATOM 1667 C C . ILE A 1 224 ? -1.31 24.781 0.542 1 98.62 224 ILE A C 1
ATOM 1669 O O . ILE A 1 224 ? -2.473 24.75 0.952 1 98.62 224 ILE A O 1
ATOM 1673 N N . LEU A 1 225 ? -0.83 25.891 -0.045 1 98.06 225 LEU A N 1
ATOM 1674 C CA . LEU A 1 225 ? -1.602 27.125 -0.105 1 98.06 225 LEU A CA 1
ATOM 1675 C C . LEU A 1 225 ? -2.379 27.219 -1.414 1 98.06 225 LEU A C 1
ATOM 1677 O O . LEU A 1 225 ? -3.266 28.062 -1.556 1 98.06 225 LEU A O 1
ATOM 1681 N N . LYS A 1 226 ? -2.094 26.312 -2.367 1 97.88 226 LYS A N 1
ATOM 1682 C CA . LYS A 1 226 ? -2.641 26.469 -3.711 1 97.88 226 LYS A CA 1
ATOM 1683 C C . LYS A 1 226 ? -3.795 25.5 -3.959 1 97.88 226 LYS A C 1
ATOM 1685 O O . LYS A 1 226 ? -4.805 25.875 -4.562 1 97.88 226 LYS A O 1
ATOM 1690 N N . LEU A 1 227 ? -3.658 24.25 -3.523 1 97.62 227 LEU A N 1
ATOM 1691 C CA . LEU A 1 227 ? -4.605 23.219 -3.898 1 97.62 227 LEU A CA 1
ATOM 1692 C C . LEU A 1 227 ? -5.902 23.344 -3.105 1 97.62 227 LEU A C 1
ATOM 1694 O O . LEU A 1 227 ? -5.887 23.781 -1.95 1 97.62 227 LEU A O 1
ATOM 1698 N N . GLY A 1 228 ? -7.023 23.016 -3.77 1 97 228 GLY A N 1
ATOM 1699 C CA . GLY A 1 228 ? -8.344 23.109 -3.174 1 97 228 GLY A CA 1
ATOM 1700 C C . GLY A 1 228 ? -9.266 21.969 -3.574 1 97 228 GLY A C 1
ATOM 1701 O O . GLY A 1 228 ? -8.812 20.844 -3.783 1 97 228 GLY A O 1
ATOM 1702 N N . LYS A 1 229 ? -10.477 22.219 -3.537 1 97 229 LYS A N 1
ATOM 1703 C CA . LYS A 1 229 ? -11.516 21.203 -3.699 1 97 229 LYS A CA 1
ATOM 1704 C C . LYS A 1 229 ? -11.375 20.484 -5.035 1 97 229 LYS A C 1
ATOM 1706 O O . LYS A 1 229 ? -11.633 19.281 -5.129 1 97 229 LYS A O 1
ATOM 1711 N N . GLU A 1 230 ? -10.914 21.156 -6.062 1 97.19 230 GLU A N 1
ATOM 1712 C CA . GLU A 1 230 ? -10.797 20.578 -7.395 1 97.19 230 GLU A CA 1
ATOM 1713 C C . GLU A 1 230 ? -9.719 19.5 -7.426 1 97.19 230 GLU A C 1
ATOM 1715 O O . GLU A 1 230 ? -9.75 18.609 -8.273 1 97.19 230 GLU A O 1
ATOM 1720 N N . GLU A 1 231 ? -8.773 19.562 -6.492 1 98.25 231 GLU A N 1
ATOM 1721 C CA . GLU A 1 231 ? -7.645 18.641 -6.48 1 98.25 231 GLU A CA 1
ATOM 1722 C C . GLU A 1 231 ? -7.824 17.562 -5.402 1 98.25 231 GLU A C 1
ATOM 1724 O O . GLU A 1 231 ? -6.906 16.781 -5.137 1 98.25 231 GLU A O 1
ATOM 1729 N N . ASN A 1 232 ? -9.078 17.516 -4.828 1 98.5 232 ASN A N 1
ATOM 1730 C CA . ASN A 1 232 ? -9.336 16.547 -3.762 1 98.5 232 ASN A CA 1
ATOM 1731 C C . ASN A 1 232 ? -9.039 15.125 -4.211 1 98.5 232 ASN A C 1
ATOM 1733 O O . ASN A 1 232 ? -9.469 14.703 -5.285 1 98.5 232 ASN A O 1
ATOM 1737 N N . GLY A 1 233 ? -8.273 14.43 -3.432 1 98.25 233 GLY A N 1
ATOM 1738 C CA . GLY A 1 233 ? -8 13.016 -3.664 1 98.25 233 GLY A CA 1
ATOM 1739 C C . GLY A 1 233 ? -6.91 12.789 -4.691 1 98.25 233 GLY A C 1
ATOM 1740 O O . GLY A 1 233 ? -6.871 11.734 -5.336 1 98.25 233 GLY A O 1
ATOM 1741 N N . SER A 1 234 ? -6.02 13.812 -4.902 1 98.19 234 SER A N 1
ATOM 1742 C CA . SER A 1 234 ? -5.012 13.703 -5.949 1 98.19 234 SER A CA 1
ATOM 1743 C C . SER A 1 234 ? -3.607 13.633 -5.363 1 98.19 234 SER A C 1
ATOM 1745 O O . SER A 1 234 ? -3.438 13.656 -4.141 1 98.19 234 SER A O 1
ATOM 1747 N N . PHE A 1 235 ? -2.639 13.367 -6.152 1 98.5 235 PHE A N 1
ATOM 1748 C CA . PHE A 1 235 ? -1.234 13.203 -5.797 1 98.5 235 PHE A CA 1
ATOM 1749 C C . PHE A 1 235 ? -0.366 14.195 -6.559 1 98.5 235 PHE A C 1
ATOM 1751 O O . PHE A 1 235 ? -0.427 14.273 -7.789 1 98.5 235 PHE A O 1
ATOM 1758 N N . TRP A 1 236 ? 0.476 14.945 -5.789 1 98.62 236 TRP A N 1
ATOM 1759 C CA . TRP A 1 236 ? 1.185 16.062 -6.418 1 98.62 236 TRP A CA 1
ATOM 1760 C C . TRP A 1 236 ? 2.66 16.047 -6.035 1 98.62 236 TRP A C 1
ATOM 1762 O O . TRP A 1 236 ? 3.045 15.438 -5.035 1 98.62 236 TRP A O 1
ATOM 1772 N N . ARG A 1 237 ? 3.49 16.688 -6.836 1 97.94 237 ARG A N 1
ATOM 1773 C CA . ARG A 1 237 ? 4.887 16.984 -6.531 1 97.94 237 ARG A CA 1
ATOM 1774 C C . ARG A 1 237 ? 5.027 18.375 -5.91 1 97.94 237 ARG A C 1
ATOM 1776 O O . ARG A 1 237 ? 4.188 19.25 -6.137 1 97.94 237 ARG A O 1
ATOM 1783 N N . TYR A 1 238 ? 6.027 18.594 -5.195 1 97.81 238 TYR A N 1
ATOM 1784 C CA . TYR A 1 238 ? 6.273 19.812 -4.449 1 97.81 238 TYR A CA 1
ATOM 1785 C C . TYR A 1 238 ? 6.215 21.031 -5.367 1 97.81 238 TYR A C 1
ATOM 1787 O O . TYR A 1 238 ? 5.934 22.141 -4.918 1 97.81 238 TYR A O 1
ATOM 1795 N N . ASP A 1 239 ? 6.457 20.875 -6.637 1 97.31 239 ASP A N 1
ATOM 1796 C CA . ASP A 1 239 ? 6.555 22.016 -7.547 1 97.31 239 ASP A CA 1
ATOM 1797 C C . ASP A 1 239 ? 5.238 22.234 -8.281 1 97.31 239 ASP A C 1
ATOM 1799 O O . ASP A 1 239 ? 5.184 23 -9.25 1 97.31 239 ASP A O 1
ATOM 1803 N N . GLY A 1 240 ? 4.23 21.531 -7.906 1 97.62 240 GLY A N 1
ATOM 1804 C CA . GLY A 1 240 ? 2.895 21.781 -8.43 1 97.62 240 GLY A CA 1
ATOM 1805 C C . GLY A 1 240 ? 2.533 20.891 -9.602 1 97.62 240 GLY A C 1
ATOM 1806 O O . GLY A 1 240 ? 1.525 21.125 -10.273 1 97.62 240 GLY A O 1
ATOM 1807 N N . GLU A 1 241 ? 3.316 19.891 -9.891 1 97.38 241 GLU A N 1
ATOM 1808 C CA . GLU A 1 241 ? 2.992 18.953 -10.953 1 97.38 241 GLU A CA 1
ATOM 1809 C C . GLU A 1 241 ? 2.191 17.766 -10.414 1 97.38 241 GLU A C 1
ATOM 1811 O O . GLU A 1 241 ? 2.51 17.234 -9.344 1 97.38 241 GLU A O 1
ATOM 1816 N N . ARG A 1 242 ? 1.164 17.406 -11.141 1 97.12 242 ARG A N 1
ATOM 1817 C CA . ARG A 1 242 ? 0.402 16.219 -10.75 1 97.12 242 ARG A CA 1
ATOM 1818 C C . ARG A 1 242 ? 1.197 14.945 -11.008 1 97.12 242 ARG A C 1
ATOM 1820 O O . ARG A 1 242 ? 1.856 14.812 -12.047 1 97.12 242 ARG A O 1
ATOM 1827 N N . MET A 1 243 ? 1.163 14.039 -10.141 1 97.19 243 MET A N 1
ATOM 1828 C CA . MET A 1 243 ? 1.932 12.805 -10.234 1 97.19 243 MET A CA 1
ATOM 1829 C C . MET A 1 243 ? 1.021 11.617 -10.547 1 97.19 243 MET A C 1
ATOM 1831 O O . MET A 1 243 ? -0.133 11.594 -10.117 1 97.19 243 MET A O 1
ATOM 1835 N N . PRO A 1 244 ? 1.489 10.688 -11.375 1 96.31 244 PRO A N 1
ATOM 1836 C CA . PRO A 1 244 ? 0.738 9.438 -11.508 1 96.31 244 PRO A CA 1
ATOM 1837 C C . PRO A 1 244 ? 0.733 8.609 -10.227 1 96.31 244 PRO A C 1
ATOM 1839 O O . PRO A 1 244 ? 1.624 8.766 -9.383 1 96.31 244 PRO A O 1
ATOM 1842 N N . TRP A 1 245 ? -0.277 7.852 -10.086 1 96.5 245 TRP A N 1
ATOM 1843 C CA . TRP A 1 245 ? -0.284 6.957 -8.938 1 96.5 245 TRP A CA 1
ATOM 1844 C C . TRP A 1 245 ? 0.764 5.859 -9.086 1 96.5 245 TRP A C 1
ATOM 1846 O O . TRP A 1 245 ? 0.959 5.328 -10.188 1 96.5 245 TRP A O 1
ATOM 1856 N N . MET B 1 1 ? 6.648 -32.125 -25.719 1 73.19 1 MET B N 1
ATOM 1857 C CA . MET B 1 1 ? 6.758 -30.797 -25.125 1 73.19 1 MET B CA 1
ATOM 1858 C C . MET B 1 1 ? 7.32 -30.875 -23.719 1 73.19 1 MET B C 1
ATOM 1860 O O . MET B 1 1 ? 7.074 -31.859 -23 1 73.19 1 MET B O 1
ATOM 1864 N N . SER B 1 2 ? 8.25 -29.922 -23.328 1 87.06 2 SER B N 1
ATOM 1865 C CA . SER B 1 2 ? 8.852 -29.953 -22 1 87.06 2 SER B CA 1
ATOM 1866 C C . SER B 1 2 ? 7.828 -29.656 -20.922 1 87.06 2 SER B C 1
ATOM 1868 O O . SER B 1 2 ? 6.84 -28.953 -21.172 1 87.06 2 SER B O 1
ATOM 1870 N N . THR B 1 3 ? 7.891 -30.25 -19.797 1 94.06 3 THR B N 1
ATOM 1871 C CA . THR B 1 3 ? 6.988 -30.078 -18.656 1 94.06 3 THR B CA 1
ATOM 1872 C C . THR B 1 3 ? 6.969 -28.641 -18.188 1 94.06 3 THR B C 1
ATOM 1874 O O . THR B 1 3 ? 8.008 -27.969 -18.172 1 94.06 3 THR B O 1
ATOM 1877 N N . PHE B 1 4 ? 5.797 -28.125 -17.984 1 97 4 PHE B N 1
ATOM 1878 C CA . PHE B 1 4 ? 5.605 -26.797 -17.422 1 97 4 PHE B CA 1
ATOM 1879 C C . PHE B 1 4 ? 4.891 -26.875 -16.078 1 97 4 PHE B C 1
ATOM 1881 O O . PHE B 1 4 ? 3.734 -27.281 -16 1 97 4 PHE B O 1
ATOM 1888 N N . THR B 1 5 ? 5.531 -26.438 -14.977 1 98.31 5 THR B N 1
ATOM 1889 C CA . THR B 1 5 ? 5 -26.641 -13.633 1 98.31 5 THR B CA 1
ATOM 1890 C C . THR B 1 5 ? 4.535 -25.312 -13.039 1 98.31 5 THR B C 1
ATOM 1892 O O . THR B 1 5 ? 5.309 -24.359 -12.953 1 98.31 5 THR B O 1
ATOM 1895 N N . TYR B 1 6 ? 3.271 -25.25 -12.656 1 98.75 6 TYR B N 1
ATOM 1896 C CA . TYR B 1 6 ? 2.693 -24.125 -11.922 1 98.75 6 TYR B CA 1
ATOM 1897 C C . TYR B 1 6 ? 2.656 -24.422 -10.43 1 98.75 6 TYR B C 1
ATOM 1899 O O . TYR B 1 6 ? 2.436 -25.562 -10.016 1 98.75 6 TYR B O 1
ATOM 1907 N N . LEU B 1 7 ? 2.924 -23.438 -9.625 1 98.88 7 LEU B N 1
ATOM 1908 C CA . LEU B 1 7 ? 2.541 -23.469 -8.219 1 98.88 7 LEU B CA 1
ATOM 1909 C C . LEU B 1 7 ? 1.499 -22.406 -7.914 1 98.88 7 LEU B C 1
ATOM 1911 O O . LEU B 1 7 ? 1.689 -21.234 -8.25 1 98.88 7 LEU B O 1
ATOM 1915 N N . ILE B 1 8 ? 0.389 -22.812 -7.359 1 98.94 8 ILE B N 1
ATOM 1916 C CA . ILE B 1 8 ? -0.724 -21.922 -7.043 1 98.94 8 ILE B CA 1
ATOM 1917 C C . ILE B 1 8 ? -0.997 -21.953 -5.539 1 98.94 8 ILE B C 1
ATOM 1919 O O . ILE B 1 8 ? -1.222 -23.016 -4.965 1 98.94 8 ILE B O 1
ATOM 1923 N N . THR B 1 9 ? -0.929 -20.812 -4.887 1 98.88 9 THR B N 1
ATOM 1924 C CA . THR B 1 9 ? -1.292 -20.766 -3.475 1 98.88 9 THR B CA 1
ATOM 1925 C C . THR B 1 9 ? -2.799 -20.594 -3.309 1 98.88 9 THR B C 1
ATOM 1927 O O . THR B 1 9 ? -3.455 -19.984 -4.16 1 98.88 9 THR B O 1
ATOM 1930 N N . GLY B 1 10 ? -3.342 -21.078 -2.137 1 97.81 10 GLY B N 1
ATOM 1931 C CA . GLY B 1 10 ? -4.777 -20.969 -1.915 1 97.81 10 GLY B CA 1
ATOM 1932 C C . GLY B 1 10 ? -5.598 -21.703 -2.959 1 97.81 10 GLY B C 1
ATOM 1933 O O . GLY B 1 10 ? -6.52 -21.125 -3.543 1 97.81 10 GLY B O 1
ATOM 1934 N N . ALA B 1 11 ? -5.324 -22.969 -3.203 1 98.06 11 ALA B N 1
ATOM 1935 C CA . ALA B 1 11 ? -5.863 -23.672 -4.367 1 98.06 11 ALA B CA 1
ATOM 1936 C C . ALA B 1 11 ? -7.008 -24.609 -3.965 1 98.06 11 ALA B C 1
ATOM 1938 O O . ALA B 1 11 ? -7.512 -25.375 -4.789 1 98.06 11 ALA B O 1
ATOM 1939 N N . SER B 1 12 ? -7.461 -24.547 -2.713 1 95.38 12 SER B N 1
ATOM 1940 C CA . SER B 1 12 ? -8.398 -25.547 -2.221 1 95.38 12 SER B CA 1
ATOM 1941 C C . SER B 1 12 ? -9.828 -25.234 -2.648 1 95.38 12 SER B C 1
ATOM 1943 O O . SER B 1 12 ? -10.711 -26.094 -2.586 1 95.38 12 SER B O 1
ATOM 1945 N N . ARG B 1 13 ? -10.117 -23.984 -3.012 1 92 13 ARG B N 1
ATOM 1946 C CA . ARG B 1 13 ? -11.477 -23.594 -3.385 1 92 13 ARG B CA 1
ATOM 1947 C C . ARG B 1 13 ? -11.477 -22.406 -4.324 1 92 13 ARG B C 1
ATOM 1949 O O . ARG B 1 13 ? -10.422 -21.828 -4.598 1 92 13 ARG B O 1
ATOM 1956 N N . SER B 1 14 ? -12.578 -22.188 -4.871 1 93.62 14 SER B N 1
ATOM 1957 C CA . SER B 1 14 ? -12.852 -20.953 -5.602 1 93.62 14 SER B CA 1
ATOM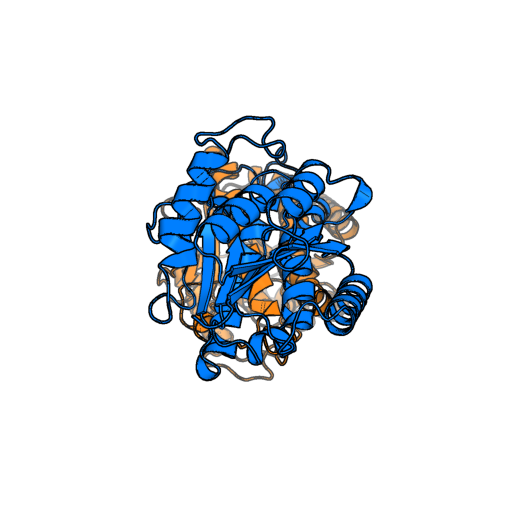 1958 C C . SER B 1 14 ? -11.867 -20.75 -6.742 1 93.62 14 SER B C 1
ATOM 1960 O O . SER B 1 14 ? -11.664 -21.641 -7.566 1 93.62 14 SER B O 1
ATOM 1962 N N . LEU B 1 15 ? -11.242 -19.594 -6.855 1 96.88 15 LEU B N 1
ATOM 1963 C CA . LEU B 1 15 ? -10.406 -19.219 -7.988 1 96.88 15 LEU B CA 1
ATOM 1964 C C . LEU B 1 15 ? -9.188 -20.141 -8.086 1 96.88 15 LEU B C 1
ATOM 1966 O O . LEU B 1 15 ? -8.859 -20.625 -9.164 1 96.88 15 LEU B O 1
ATOM 1970 N N . GLY B 1 16 ? -8.578 -20.438 -6.902 1 98.06 16 GLY B N 1
ATOM 1971 C CA . GLY B 1 16 ? -7.395 -21.281 -6.906 1 98.06 16 GLY B CA 1
ATOM 1972 C C . GLY B 1 16 ? -7.648 -22.672 -7.457 1 98.06 16 GLY B C 1
ATOM 1973 O O . GLY B 1 16 ? -6.867 -23.172 -8.266 1 98.06 16 GLY B O 1
ATOM 1974 N N . LEU B 1 17 ? -8.727 -23.25 -7.004 1 97.94 17 LEU B N 1
ATOM 1975 C CA . LEU B 1 17 ? -9.133 -24.547 -7.531 1 97.94 17 LEU B CA 1
ATOM 1976 C C . LEU B 1 17 ? -9.461 -24.453 -9.016 1 97.94 17 LEU B C 1
ATOM 1978 O O . LEU B 1 17 ? -9.086 -25.328 -9.797 1 97.94 17 LEU B O 1
ATOM 1982 N N . GLY B 1 18 ? -10.133 -23.391 -9.383 1 98.12 18 GLY B N 1
ATOM 1983 C CA . GLY B 1 18 ? -10.461 -23.156 -10.781 1 98.12 18 GLY B CA 1
ATOM 1984 C C . GLY B 1 18 ? -9.242 -23.031 -11.672 1 98.12 18 GLY B C 1
ATOM 1985 O O . GLY B 1 18 ? -9.188 -23.641 -12.75 1 98.12 18 GLY B O 1
ATOM 1986 N N . TYR B 1 19 ? -8.242 -22.25 -11.227 1 98.75 19 TYR B N 1
ATOM 1987 C CA . TYR B 1 19 ? -7.004 -22.109 -11.992 1 98.75 19 TYR B CA 1
ATOM 1988 C C . TYR B 1 19 ? -6.309 -23.453 -12.141 1 98.75 19 TYR B C 1
ATOM 1990 O O . TYR B 1 19 ? -5.82 -23.797 -13.219 1 98.75 19 TYR B O 1
ATOM 1998 N N . THR B 1 20 ? -6.273 -24.188 -11.031 1 98.75 20 THR B N 1
ATOM 1999 C CA . THR B 1 20 ? -5.664 -25.516 -11.055 1 98.75 20 THR B CA 1
ATOM 2000 C C . THR B 1 20 ? -6.309 -26.391 -12.125 1 98.75 20 THR B C 1
ATOM 2002 O O . THR B 1 20 ? -5.617 -26.938 -12.984 1 98.75 20 THR B O 1
ATOM 2005 N N . ARG B 1 21 ? -7.605 -26.453 -12.125 1 98.44 21 ARG B N 1
ATOM 2006 C CA . ARG B 1 21 ? -8.359 -27.266 -13.07 1 98.44 21 ARG B CA 1
ATOM 2007 C C . ARG B 1 21 ? -8.117 -26.812 -14.5 1 98.44 21 ARG B C 1
ATOM 2009 O O . ARG B 1 21 ? -7.832 -27.625 -15.383 1 98.44 21 ARG B O 1
ATOM 2016 N N . GLN B 1 22 ? -8.227 -25.562 -14.711 1 98.5 22 GLN B N 1
ATOM 2017 C CA . GLN B 1 22 ? -8.133 -25 -16.062 1 98.5 22 GLN B CA 1
ATOM 2018 C C . GLN B 1 22 ? -6.727 -25.188 -16.625 1 98.5 22 GLN B C 1
ATOM 2020 O O . GLN B 1 22 ? -6.559 -25.484 -17.812 1 98.5 22 GLN B O 1
ATOM 2025 N N . LEU B 1 23 ? -5.711 -24.984 -15.828 1 98.56 23 LEU B N 1
ATOM 2026 C CA . LEU B 1 23 ? -4.336 -25.109 -16.297 1 98.56 23 LEU B CA 1
ATOM 2027 C C . LEU B 1 23 ? -3.992 -26.562 -16.594 1 98.56 23 LEU B C 1
ATOM 2029 O O . LEU B 1 23 ? -3.322 -26.859 -17.578 1 98.56 23 LEU B O 1
ATOM 2033 N N . LEU B 1 24 ? -4.457 -27.484 -15.781 1 98.19 24 LEU B N 1
ATOM 2034 C CA . LEU B 1 24 ? -4.238 -28.906 -16.047 1 98.19 24 LEU B CA 1
ATOM 2035 C C . LEU B 1 24 ? -4.91 -29.328 -17.344 1 98.19 24 LEU B C 1
ATOM 2037 O O . LEU B 1 24 ? -4.391 -30.188 -18.062 1 98.19 24 LEU B O 1
ATOM 2041 N N . LYS B 1 25 ? -5.977 -28.656 -17.688 1 96.75 25 LYS B N 1
ATOM 2042 C CA . LYS B 1 25 ? -6.715 -28.969 -18.906 1 96.75 25 LYS B CA 1
ATOM 2043 C C . LYS B 1 25 ? -6.02 -28.375 -20.141 1 96.75 25 LYS B C 1
ATOM 2045 O O . LYS B 1 25 ? -6.246 -28.828 -21.266 1 96.75 25 LYS B O 1
ATOM 2050 N N . SER B 1 26 ? -5.215 -27.422 -19.906 1 95.62 26 SER B N 1
ATOM 2051 C CA . SER B 1 26 ? -4.613 -26.688 -21.016 1 95.62 26 SER B CA 1
ATOM 2052 C C . SER B 1 26 ? -3.588 -27.547 -21.75 1 95.62 26 SER B C 1
ATOM 2054 O O . SER B 1 26 ? -3.217 -27.25 -22.891 1 95.62 26 SER B O 1
ATOM 2056 N N . GLY B 1 27 ? -3.025 -28.609 -21.125 1 94.88 27 GLY B N 1
ATOM 2057 C CA . GLY B 1 27 ? -2.078 -29.5 -21.797 1 94.88 27 GLY B CA 1
ATOM 2058 C C . GLY B 1 27 ? -1.583 -30.625 -20.906 1 94.88 27 GLY B C 1
ATOM 2059 O O . GLY B 1 27 ? -1.443 -30.453 -19.688 1 94.88 27 GLY B O 1
ATOM 2060 N N . ASN B 1 28 ? -1.146 -31.719 -21.547 1 94.69 28 ASN B N 1
ATOM 2061 C CA . ASN B 1 28 ? -0.678 -32.875 -20.797 1 94.69 28 ASN B CA 1
ATOM 2062 C C . ASN B 1 28 ? 0.709 -32.656 -20.203 1 94.69 28 ASN B C 1
ATOM 2064 O O . ASN B 1 28 ? 1.13 -33.375 -19.297 1 94.69 28 ASN B O 1
ATOM 2068 N N . HIS B 1 29 ? 1.343 -31.734 -20.781 1 94.69 29 HIS B N 1
ATOM 2069 C CA . HIS B 1 29 ? 2.686 -31.422 -20.297 1 94.69 29 HIS B CA 1
ATOM 2070 C C . HIS B 1 29 ? 2.641 -30.547 -19.047 1 94.69 29 HIS B C 1
ATOM 2072 O O . HIS B 1 29 ? 3.67 -30.312 -18.406 1 94.69 29 HIS B O 1
ATOM 2078 N N . VAL B 1 30 ? 1.439 -30.094 -18.641 1 97.25 30 VAL B N 1
ATOM 2079 C CA . VAL B 1 30 ? 1.289 -29.156 -17.531 1 97.25 30 VAL B CA 1
ATOM 2080 C C . VAL B 1 30 ? 1.183 -29.922 -16.219 1 97.25 30 VAL B C 1
ATOM 2082 O O . VAL B 1 30 ? 0.452 -30.906 -16.125 1 97.25 30 VAL B O 1
ATOM 2085 N N . ARG B 1 31 ? 1.914 -29.5 -15.188 1 98 31 ARG B N 1
ATOM 2086 C CA . ARG B 1 31 ? 1.826 -29.969 -13.805 1 98 31 ARG B CA 1
ATOM 2087 C C . ARG B 1 31 ? 1.497 -28.812 -12.859 1 98 31 ARG B C 1
ATOM 2089 O O . ARG B 1 31 ? 1.864 -27.656 -13.125 1 98 31 ARG B O 1
ATOM 2096 N N . VAL B 1 32 ? 0.796 -29.156 -11.781 1 98.75 32 VAL B N 1
ATOM 2097 C CA . VAL B 1 32 ? 0.41 -28.109 -10.844 1 98.75 32 VAL B CA 1
ATOM 2098 C C . VAL B 1 32 ? 0.735 -28.562 -9.414 1 98.75 32 VAL B C 1
ATOM 2100 O O . VAL B 1 32 ? 0.419 -29.688 -9.023 1 98.75 32 VAL B O 1
ATOM 2103 N N . VAL B 1 33 ? 1.479 -27.766 -8.734 1 98.75 33 VAL B N 1
ATOM 2104 C CA . VAL B 1 33 ? 1.56 -27.828 -7.281 1 98.75 33 VAL B CA 1
ATOM 2105 C C . VAL B 1 33 ? 0.493 -26.922 -6.664 1 98.75 33 VAL B C 1
ATOM 2107 O O . VAL B 1 33 ? 0.568 -25.703 -6.773 1 98.75 33 VAL B O 1
ATOM 2110 N N . ALA B 1 34 ? -0.496 -27.531 -6.012 1 98.81 34 ALA B N 1
ATOM 2111 C CA . ALA B 1 34 ? -1.612 -26.797 -5.418 1 98.81 34 ALA B CA 1
ATOM 2112 C C . ALA B 1 34 ? -1.418 -26.625 -3.916 1 98.81 34 ALA B C 1
ATOM 2114 O O . ALA B 1 34 ? -1.505 -27.594 -3.154 1 98.81 34 ALA B O 1
ATOM 2115 N N . GLY B 1 35 ? -1.165 -25.391 -3.465 1 98.62 35 GLY B N 1
ATOM 2116 C CA . GLY B 1 35 ? -0.993 -25.109 -2.049 1 98.62 35 GLY B CA 1
ATOM 2117 C C . GLY B 1 35 ? -2.307 -24.922 -1.312 1 98.62 35 GLY B C 1
ATOM 2118 O O . GLY B 1 35 ? -3.182 -24.188 -1.763 1 98.62 35 GLY B O 1
ATOM 2119 N N . ALA B 1 36 ? -2.461 -25.562 -0.23 1 97.69 36 ALA B N 1
ATOM 2120 C CA . ALA B 1 36 ? -3.633 -25.453 0.638 1 97.69 36 ALA B CA 1
ATOM 2121 C C . ALA B 1 36 ? -3.232 -25.531 2.109 1 97.69 36 ALA B C 1
ATOM 2123 O O . ALA B 1 36 ? -2.344 -26.297 2.48 1 97.69 36 ALA B O 1
ATOM 2124 N N . ARG B 1 37 ? -3.918 -24.781 2.996 1 95.94 37 ARG B N 1
ATOM 2125 C CA . ARG B 1 37 ? -3.611 -24.766 4.422 1 95.94 37 ARG B CA 1
ATOM 2126 C C . ARG B 1 37 ? -3.953 -26.109 5.066 1 95.94 37 ARG B C 1
ATOM 2128 O O . ARG B 1 37 ? -3.232 -26.578 5.949 1 95.94 37 ARG B O 1
ATOM 2135 N N . ASN B 1 38 ? -5.051 -26.578 4.551 1 95.06 38 ASN B N 1
ATOM 2136 C CA . ASN B 1 38 ? -5.551 -27.859 5.07 1 95.06 38 ASN B CA 1
ATOM 2137 C C . ASN B 1 38 ? -5.879 -28.828 3.943 1 95.06 38 ASN B C 1
ATOM 2139 O O . ASN B 1 38 ? -7.047 -29.031 3.609 1 95.06 38 ASN B O 1
ATOM 2143 N N . PRO B 1 39 ? -4.891 -29.547 3.494 1 95.5 39 PRO B N 1
ATOM 2144 C CA . PRO B 1 39 ? -5.09 -30.453 2.359 1 95.5 39 PRO B CA 1
ATOM 2145 C C . PRO B 1 39 ? -6.145 -31.516 2.637 1 95.5 39 PRO B C 1
ATOM 2147 O O . PRO B 1 39 ? -6.91 -31.891 1.74 1 95.5 39 PRO B O 1
ATOM 2150 N N . SER B 1 40 ? -6.203 -31.984 3.859 1 93.81 40 SER B N 1
ATOM 2151 C CA . SER B 1 40 ? -7.102 -33.094 4.191 1 93.81 40 SER B CA 1
ATOM 2152 C C . SER B 1 40 ? -8.562 -32.688 4.031 1 93.81 40 SER B C 1
ATOM 2154 O O . SER B 1 40 ? -9.43 -33.531 3.795 1 93.81 40 SER B O 1
ATOM 2156 N N . SER B 1 41 ? -8.828 -31.391 4.09 1 93.25 41 SER B N 1
ATOM 2157 C CA . SER B 1 41 ? -10.203 -30.906 3.99 1 93.25 41 SER B CA 1
ATOM 2158 C C . SER B 1 41 ? -10.5 -30.359 2.596 1 93.25 41 SER B C 1
ATOM 2160 O O . SER B 1 41 ? -11.586 -29.844 2.346 1 93.25 41 SER B O 1
ATOM 2162 N N . ALA B 1 42 ? -9.539 -30.5 1.727 1 95.44 42 ALA B N 1
ATOM 2163 C CA . ALA B 1 42 ? -9.719 -30.016 0.363 1 95.44 42 ALA B CA 1
ATOM 2164 C C . ALA B 1 42 ? -10.266 -31.109 -0.547 1 95.44 42 ALA B C 1
ATOM 2166 O O . ALA B 1 42 ? -9.586 -31.547 -1.479 1 95.44 42 ALA B O 1
ATOM 2167 N N . ASP B 1 43 ? -11.5 -31.422 -0.42 1 96.25 43 ASP B N 1
ATOM 2168 C CA . ASP B 1 43 ? -12.117 -32.562 -1.057 1 96.25 43 ASP B CA 1
ATOM 2169 C C . ASP B 1 43 ? -12.094 -32.438 -2.578 1 96.25 43 ASP B C 1
ATOM 2171 O O . ASP B 1 43 ? -11.773 -33.406 -3.283 1 96.25 43 ASP B O 1
ATOM 2175 N N . ASP B 1 44 ? -12.43 -31.297 -3.051 1 96.75 44 ASP B N 1
ATOM 2176 C CA . ASP B 1 44 ? -12.469 -31.094 -4.496 1 96.75 44 ASP B CA 1
ATOM 2177 C C . ASP B 1 44 ? -11.078 -31.219 -5.109 1 96.75 44 ASP B C 1
ATOM 2179 O O . ASP B 1 44 ? -10.922 -31.75 -6.211 1 96.75 44 ASP B O 1
ATOM 2183 N N . LEU B 1 45 ? -10.117 -30.766 -4.402 1 97.12 45 LEU B N 1
ATOM 2184 C CA . LEU B 1 45 ? -8.734 -30.859 -4.863 1 97.12 45 LEU B CA 1
ATOM 2185 C C . LEU B 1 45 ? -8.266 -32.312 -4.863 1 97.12 45 LEU B C 1
ATOM 2187 O O . LEU B 1 45 ? -7.578 -32.75 -5.793 1 97.12 45 LEU B O 1
ATOM 2191 N N . GLN B 1 46 ? -8.633 -33.031 -3.846 1 97.5 46 GLN B N 1
ATOM 2192 C CA . GLN B 1 46 ? -8.297 -34.438 -3.771 1 97.5 46 GLN B CA 1
ATOM 2193 C C . GLN B 1 46 ? -8.961 -35.219 -4.902 1 97.5 46 GLN B C 1
ATOM 2195 O O . GLN B 1 46 ? -8.336 -36.094 -5.516 1 97.5 46 GLN B O 1
ATOM 2200 N N . ALA B 1 47 ? -10.195 -34.906 -5.168 1 97.88 47 ALA B N 1
ATOM 2201 C CA . ALA B 1 47 ? -10.906 -35.562 -6.266 1 97.88 47 ALA B CA 1
ATOM 2202 C C . ALA B 1 47 ? -10.242 -35.25 -7.605 1 97.88 47 ALA B C 1
ATOM 2204 O O . ALA B 1 47 ? -10.117 -36.125 -8.453 1 97.88 47 ALA B O 1
ATOM 2205 N N . LEU B 1 48 ? -9.867 -34.031 -7.754 1 98 48 LEU B N 1
ATOM 2206 C CA . LEU B 1 48 ? -9.18 -33.625 -8.977 1 98 48 LEU B CA 1
ATOM 2207 C C . LEU B 1 48 ? -7.871 -34.375 -9.148 1 98 48 LEU B C 1
ATOM 2209 O O . LEU B 1 48 ? -7.531 -34.812 -10.25 1 98 48 LEU B O 1
ATOM 2213 N N . ARG B 1 49 ? -7.129 -34.531 -8.062 1 97.81 49 ARG B N 1
ATOM 2214 C CA . ARG B 1 49 ? -5.863 -35.25 -8.094 1 97.81 49 ARG B CA 1
ATOM 2215 C C . ARG B 1 49 ? -6.07 -36.688 -8.547 1 97.81 49 ARG B C 1
ATOM 2217 O O . ARG B 1 49 ? -5.266 -37.219 -9.312 1 97.81 49 ARG B O 1
ATOM 2224 N N . LYS B 1 50 ? -7.117 -37.281 -8.094 1 97.56 50 LYS B N 1
ATOM 2225 C CA . LYS B 1 50 ? -7.434 -38.656 -8.516 1 97.56 50 LYS B CA 1
ATOM 2226 C C . LYS B 1 50 ? -7.77 -38.719 -10 1 97.56 50 LYS B C 1
ATOM 2228 O O . LYS B 1 50 ? -7.426 -39.688 -10.68 1 97.56 50 LYS B O 1
ATOM 2233 N N . GLU B 1 51 ? -8.391 -37.719 -10.43 1 97.56 51 GLU B N 1
ATOM 2234 C CA . GLU B 1 51 ? -8.836 -37.656 -11.812 1 97.56 51 GLU B CA 1
ATOM 2235 C C . GLU B 1 51 ? -7.652 -37.469 -12.766 1 97.56 51 GLU B C 1
ATOM 2237 O O . GLU B 1 51 ? -7.547 -38.156 -13.781 1 97.56 51 GLU B O 1
ATOM 2242 N N . VAL B 1 52 ? -6.734 -36.562 -12.523 1 97.25 52 VAL B N 1
ATOM 2243 C CA . VAL B 1 52 ? -5.703 -36.156 -13.477 1 97.25 52 VAL B CA 1
ATOM 2244 C C . VAL B 1 52 ? -4.438 -36.969 -13.242 1 97.25 52 VAL B C 1
ATOM 2246 O O . VAL B 1 52 ? -3.572 -37.062 -14.117 1 97.25 52 VAL B O 1
ATOM 2249 N N . GLY B 1 53 ? -4.297 -37.5 -11.93 1 97 53 GLY B N 1
ATOM 2250 C CA . GLY B 1 53 ? -3.137 -38.312 -11.594 1 97 53 GLY B CA 1
ATOM 2251 C C . GLY B 1 53 ? -2.166 -37.594 -10.664 1 97 53 GLY B C 1
ATOM 2252 O O . GLY B 1 53 ? -1.974 -36.375 -10.766 1 97 53 GLY B O 1
ATOM 2253 N N . GLU B 1 54 ? -1.504 -38.344 -9.82 1 95.69 54 GLU B N 1
ATOM 2254 C CA . GLU B 1 54 ? -0.581 -37.844 -8.805 1 95.69 54 GLU B CA 1
ATOM 2255 C C . GLU B 1 54 ? 0.686 -37.281 -9.453 1 95.69 54 GLU B C 1
ATOM 2257 O O . GLU B 1 54 ? 1.416 -36.5 -8.828 1 95.69 54 GLU B O 1
ATOM 2262 N N . ASP B 1 55 ? 0.926 -37.656 -10.641 1 95.25 55 ASP B N 1
ATOM 2263 C CA . ASP B 1 55 ? 2.117 -37.188 -11.344 1 95.25 55 ASP B CA 1
ATOM 2264 C C . ASP B 1 55 ? 1.898 -35.781 -11.914 1 95.25 55 ASP B C 1
ATOM 2266 O O . ASP B 1 55 ? 2.855 -35.125 -12.289 1 95.25 55 ASP B O 1
ATOM 2270 N N . ARG B 1 56 ? 0.647 -35.312 -11.969 1 97.56 56 ARG B N 1
ATOM 2271 C CA . ARG B 1 56 ? 0.351 -34.031 -12.594 1 97.56 56 ARG B CA 1
ATOM 2272 C C . ARG B 1 56 ? -0.114 -33.031 -11.555 1 97.56 56 ARG B C 1
ATOM 2274 O O . ARG B 1 56 ? -0.033 -31.812 -11.781 1 97.56 56 ARG B O 1
ATOM 2281 N N . LEU B 1 57 ? -0.63 -33.5 -10.461 1 98.5 57 LEU B N 1
ATOM 2282 C CA . LEU B 1 57 ? -1.125 -32.625 -9.422 1 98.5 57 LEU B CA 1
ATOM 2283 C C . LEU B 1 57 ? -0.562 -33 -8.062 1 98.5 57 LEU B C 1
ATOM 2285 O O . LEU B 1 57 ? -0.79 -34.125 -7.586 1 98.5 57 LEU B O 1
ATOM 2289 N N . TYR B 1 58 ? 0.182 -32.125 -7.453 1 98.19 58 TYR B N 1
ATOM 2290 C CA . TYR B 1 58 ? 0.698 -32.281 -6.098 1 98.19 58 TYR B CA 1
ATOM 2291 C C . TYR B 1 58 ? -0.01 -31.328 -5.137 1 98.19 58 TYR B C 1
ATOM 2293 O O . TYR B 1 58 ? -0.082 -30.125 -5.387 1 98.19 58 TYR B O 1
ATOM 2301 N N . ILE B 1 59 ? -0.594 -31.844 -4.078 1 98.5 59 ILE B N 1
ATOM 2302 C CA . ILE B 1 59 ? -1.239 -31 -3.072 1 98.5 59 ILE B CA 1
ATOM 2303 C C . ILE B 1 59 ? -0.258 -30.719 -1.938 1 98.5 59 ILE B C 1
ATOM 2305 O O . ILE B 1 59 ? 0.129 -31.609 -1.195 1 98.5 59 ILE B O 1
ATOM 2309 N N . LEU B 1 60 ? 0.13 -29.5 -1.799 1 98.38 60 LEU B N 1
ATOM 2310 C CA . LEU B 1 60 ? 1.142 -29.047 -0.85 1 98.38 60 LEU B CA 1
ATOM 2311 C C . LEU B 1 60 ? 0.494 -28.359 0.347 1 98.38 60 LEU B C 1
ATOM 2313 O O . LEU B 1 60 ? -0.291 -27.422 0.18 1 98.38 60 LEU B O 1
ATOM 2317 N N . LYS B 1 61 ? 0.754 -28.844 1.582 1 98.31 61 LYS B N 1
ATOM 2318 C CA . LYS B 1 61 ? 0.354 -28.078 2.76 1 98.31 61 LYS B CA 1
ATOM 2319 C C . LYS B 1 61 ? 1.135 -26.766 2.859 1 98.31 61 LYS B C 1
ATOM 2321 O O . LYS B 1 61 ? 2.357 -26.781 3.016 1 98.31 61 LYS B O 1
ATOM 2326 N N . LEU B 1 62 ? 0.426 -25.703 2.76 1 98.56 62 LEU B N 1
ATOM 2327 C CA . LEU B 1 62 ? 1.09 -24.406 2.662 1 98.56 62 LEU B CA 1
ATOM 2328 C C . LEU B 1 62 ? 0.314 -23.344 3.426 1 98.56 62 LEU B C 1
ATOM 2330 O O . LEU B 1 62 ? -0.831 -23.031 3.084 1 98.56 62 LEU B O 1
ATOM 2334 N N . ASP B 1 63 ? 0.888 -22.828 4.488 1 98.5 63 ASP B N 1
ATOM 2335 C CA . ASP B 1 63 ? 0.414 -21.625 5.188 1 98.5 63 ASP B CA 1
ATOM 2336 C C . ASP B 1 63 ? 1.268 -20.422 4.836 1 98.5 63 ASP B C 1
ATOM 2338 O O . ASP B 1 63 ? 2.348 -20.219 5.402 1 98.5 63 ASP B O 1
ATOM 2342 N N . VAL B 1 64 ? 0.726 -19.562 4 1 98.75 64 VAL B N 1
ATOM 2343 C CA . VAL B 1 64 ? 1.537 -18.5 3.41 1 98.75 64 VAL B CA 1
ATOM 2344 C C . VAL B 1 64 ? 1.903 -17.469 4.48 1 98.75 64 VAL B C 1
ATOM 2346 O O . VAL B 1 64 ? 2.832 -16.672 4.297 1 98.75 64 VAL B O 1
ATOM 2349 N N . GLU B 1 65 ? 1.181 -17.422 5.613 1 98.38 65 GLU B N 1
ATOM 2350 C CA . GLU B 1 65 ? 1.391 -16.406 6.637 1 98.38 65 GLU B CA 1
ATOM 2351 C C . GLU B 1 65 ? 2.537 -16.781 7.57 1 98.38 65 GLU B C 1
ATOM 2353 O O . GLU B 1 65 ? 3.008 -15.953 8.352 1 98.38 65 GLU B O 1
ATOM 2358 N N . ASP B 1 66 ? 2.941 -18 7.465 1 98.25 66 ASP B N 1
ATOM 2359 C CA . ASP B 1 66 ? 3.996 -18.5 8.344 1 98.25 66 ASP B CA 1
ATOM 2360 C C . ASP B 1 66 ? 5.277 -18.781 7.555 1 98.25 66 ASP B C 1
ATOM 2362 O O . ASP B 1 66 ? 5.426 -19.844 6.961 1 98.25 66 ASP B O 1
ATOM 2366 N N . ALA B 1 67 ? 6.203 -17.875 7.691 1 98.12 67 ALA B N 1
ATOM 2367 C CA . ALA B 1 67 ? 7.422 -17.938 6.887 1 98.12 67 ALA B CA 1
ATOM 2368 C C . ALA B 1 67 ? 8.164 -19.266 7.109 1 98.12 67 ALA B C 1
ATOM 2370 O O . ALA B 1 67 ? 8.672 -19.859 6.164 1 98.12 67 ALA B O 1
ATOM 2371 N N . ALA B 1 68 ? 8.242 -19.641 8.328 1 98.12 68 ALA B N 1
ATOM 2372 C CA . ALA B 1 68 ? 8.938 -20.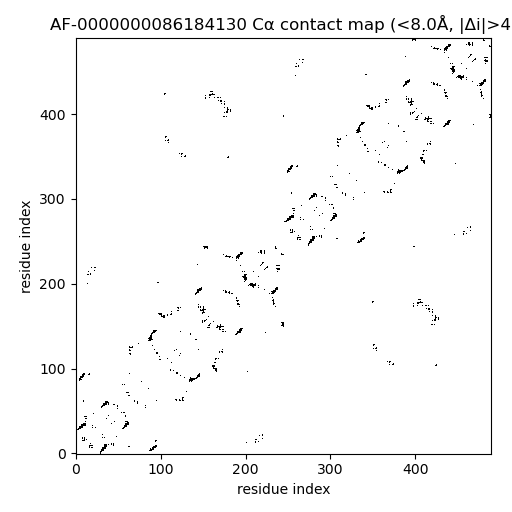891 8.641 1 98.12 68 ALA B CA 1
ATOM 2373 C C . ALA B 1 68 ? 8.195 -22.078 8.047 1 98.12 68 ALA B C 1
ATOM 2375 O O . ALA B 1 68 ? 8.82 -23 7.52 1 98.12 68 ALA B O 1
ATOM 2376 N N . ALA B 1 69 ? 6.918 -22.078 8.117 1 98.19 69 ALA B N 1
ATOM 2377 C CA . ALA B 1 69 ? 6.113 -23.156 7.535 1 98.19 69 ALA B CA 1
ATOM 2378 C C . ALA B 1 69 ? 6.258 -23.188 6.016 1 98.19 69 ALA B C 1
ATOM 2380 O O . ALA B 1 69 ? 6.309 -24.266 5.414 1 98.19 69 ALA B O 1
ATOM 2381 N N . VAL B 1 70 ? 6.32 -22.031 5.383 1 98.75 70 VAL B N 1
ATOM 2382 C CA . VAL B 1 70 ? 6.512 -21.953 3.939 1 98.75 70 VAL B CA 1
ATOM 2383 C C . VAL B 1 70 ? 7.84 -22.594 3.555 1 98.75 70 VAL B C 1
ATOM 2385 O O . VAL B 1 70 ? 7.895 -23.422 2.645 1 98.75 70 VAL B O 1
ATOM 2388 N N . ALA B 1 71 ? 8.867 -22.219 4.262 1 98.25 71 ALA B N 1
ATOM 2389 C CA . ALA B 1 71 ? 10.188 -22.781 3.98 1 98.25 71 ALA B CA 1
ATOM 2390 C C . ALA B 1 71 ? 10.172 -24.297 4.113 1 98.25 71 ALA B C 1
ATOM 2392 O O . ALA B 1 71 ? 10.75 -25.016 3.283 1 98.25 71 ALA B O 1
ATOM 2393 N N . ALA B 1 72 ? 9.547 -24.781 5.137 1 98.25 72 ALA B N 1
ATOM 2394 C CA . ALA B 1 72 ? 9.453 -26.219 5.363 1 98.25 72 ALA B CA 1
ATOM 2395 C C . ALA B 1 72 ? 8.664 -26.891 4.242 1 98.25 72 ALA B C 1
ATOM 2397 O O . ALA B 1 72 ? 9.016 -27.984 3.803 1 98.25 72 ALA B O 1
ATOM 2398 N N . SER B 1 73 ? 7.621 -26.266 3.797 1 98.5 73 SER B N 1
ATOM 2399 C CA . SER B 1 73 ? 6.797 -26.812 2.717 1 98.5 73 SER B CA 1
ATOM 2400 C C . SER B 1 73 ? 7.59 -26.906 1.417 1 98.5 73 SER B C 1
ATOM 2402 O O . SER B 1 73 ? 7.434 -27.875 0.664 1 98.5 73 SER B O 1
ATOM 2404 N N . VAL B 1 74 ? 8.398 -25.906 1.131 1 97.75 74 VAL B N 1
ATOM 2405 C CA . VAL B 1 74 ? 9.219 -25.906 -0.079 1 97.75 74 VAL B CA 1
ATOM 2406 C C . VAL B 1 74 ? 10.219 -27.062 -0.027 1 97.75 74 VAL B C 1
ATOM 2408 O O . VAL B 1 74 ? 10.422 -27.766 -1.021 1 97.75 74 VAL B O 1
ATOM 2411 N N . LYS B 1 75 ? 10.781 -27.234 1.134 1 96.75 75 LYS B N 1
ATOM 2412 C CA . LYS B 1 75 ? 11.703 -28.359 1.306 1 96.75 75 LYS B CA 1
ATOM 2413 C C . LYS B 1 75 ? 11 -29.688 1.1 1 96.75 75 LYS B C 1
ATOM 2415 O O . LYS B 1 75 ? 11.547 -30.594 0.472 1 96.75 75 LYS B O 1
ATOM 2420 N N . GLU B 1 76 ? 9.852 -29.766 1.623 1 96.5 76 GLU B N 1
ATOM 2421 C CA . GLU B 1 76 ? 9.055 -30.969 1.438 1 96.5 76 GLU B CA 1
ATOM 2422 C C . GLU B 1 76 ? 8.766 -31.219 -0.041 1 96.5 76 GLU B C 1
ATOM 2424 O O . GLU B 1 76 ? 8.883 -32.344 -0.517 1 96.5 76 GLU B O 1
ATOM 2429 N N . LEU B 1 77 ? 8.43 -30.234 -0.744 1 97.56 77 LEU B N 1
ATOM 2430 C CA . LEU B 1 7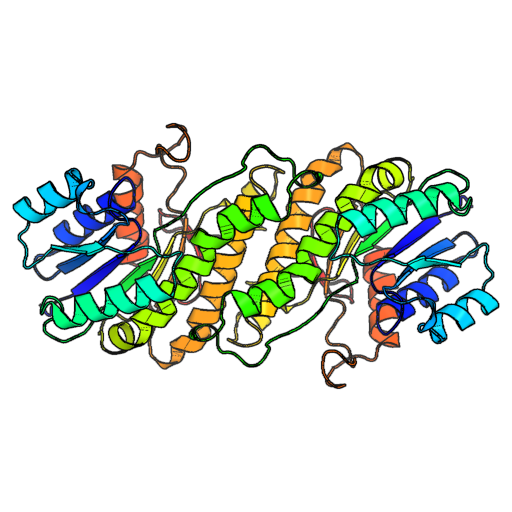7 ? 8.148 -30.328 -2.172 1 97.56 77 LEU B CA 1
ATOM 2431 C C . LEU B 1 77 ? 9.375 -30.797 -2.939 1 97.56 77 LEU B C 1
ATOM 2433 O O . LEU B 1 77 ? 9.281 -31.688 -3.787 1 97.56 77 LEU B O 1
ATOM 2437 N N . GLU B 1 78 ? 10.484 -30.219 -2.611 1 95.88 78 GLU B N 1
ATOM 2438 C CA . GLU B 1 78 ? 11.727 -30.594 -3.268 1 95.88 78 GLU B CA 1
ATOM 2439 C C . GLU B 1 78 ? 12.062 -32.062 -3.027 1 95.88 78 GLU B C 1
ATOM 2441 O O . GLU B 1 78 ? 12.539 -32.75 -3.93 1 95.88 78 GLU B O 1
ATOM 2446 N N . SER B 1 79 ? 11.727 -32.531 -1.856 1 95.06 79 SER B N 1
ATOM 2447 C CA . SER B 1 79 ? 12.086 -33.875 -1.473 1 95.06 79 SER B CA 1
ATOM 2448 C C . SER B 1 79 ? 11.055 -34.875 -1.965 1 95.06 79 SER B C 1
ATOM 2450 O O . SER B 1 79 ? 11.297 -36.094 -1.951 1 95.06 79 SER B O 1
ATOM 2452 N N . SER B 1 80 ? 9.93 -34.406 -2.41 1 95.12 80 SER B N 1
ATOM 2453 C CA . SER B 1 80 ? 8.82 -35.281 -2.783 1 95.12 80 SER B CA 1
ATOM 2454 C C . SER B 1 80 ? 9.094 -36 -4.102 1 95.12 80 SER B C 1
ATOM 2456 O O . SER B 1 80 ? 8.445 -37 -4.422 1 95.12 80 SER B O 1
ATOM 2458 N N . GLY B 1 81 ? 10.023 -35.438 -4.941 1 93.81 81 GLY B N 1
ATOM 2459 C CA . GLY B 1 81 ? 10.297 -36 -6.258 1 93.81 81 GLY B CA 1
ATOM 2460 C C . GLY B 1 81 ? 9.32 -35.531 -7.316 1 93.81 81 GLY B C 1
ATOM 2461 O O . GLY B 1 81 ? 9.469 -35.875 -8.5 1 93.81 81 GLY B O 1
ATOM 2462 N N . PHE B 1 82 ? 8.383 -34.719 -6.906 1 96.69 82 PHE B N 1
ATOM 2463 C CA . PHE B 1 82 ? 7.375 -34.25 -7.848 1 96.69 82 PHE B CA 1
ATOM 2464 C C . PHE B 1 82 ? 8.008 -33.344 -8.898 1 96.69 82 PHE B C 1
ATOM 2466 O O . PHE B 1 82 ? 7.621 -33.406 -10.07 1 96.69 82 PHE B O 1
ATOM 2473 N N . LEU B 1 83 ? 8.984 -32.531 -8.32 1 94.75 83 LEU B N 1
ATOM 2474 C CA . LEU B 1 83 ? 9.664 -31.594 -9.227 1 94.75 83 LEU B CA 1
ATOM 2475 C C . LEU B 1 83 ? 10.805 -32.281 -9.961 1 94.75 83 LEU B C 1
ATOM 2477 O O . LEU B 1 83 ? 11.938 -32.281 -9.484 1 94.75 83 LEU B O 1
ATOM 2481 N N . LYS B 1 84 ? 10.695 -33.188 -10.742 1 80.5 84 LYS B N 1
ATOM 2482 C CA . LYS B 1 84 ? 11.672 -34.031 -11.438 1 80.5 84 LYS B CA 1
ATOM 2483 C C . LYS B 1 84 ? 12.945 -33.25 -11.75 1 80.5 84 LYS B C 1
ATOM 2485 O O . LYS B 1 84 ? 14.055 -33.719 -11.531 1 80.5 84 LYS B O 1
ATOM 2490 N N . ASP B 1 85 ? 12.859 -32.062 -12.195 1 81.25 85 ASP B N 1
ATOM 2491 C CA . ASP B 1 85 ? 14.008 -31.234 -12.578 1 81.25 85 ASP B CA 1
ATOM 2492 C C . ASP B 1 85 ? 14.281 -30.141 -11.547 1 81.25 85 ASP B C 1
ATOM 2494 O O . ASP B 1 85 ? 15.133 -29.281 -11.766 1 81.25 85 ASP B O 1
ATOM 2498 N N . GLY B 1 86 ? 13.492 -30.188 -10.453 1 85.56 86 GLY B N 1
ATOM 2499 C CA . GLY B 1 86 ? 13.719 -29.25 -9.375 1 85.56 86 GLY B CA 1
ATOM 2500 C C . GLY B 1 86 ? 13.305 -27.828 -9.727 1 85.56 86 GLY B C 1
ATOM 2501 O O . GLY B 1 86 ? 13.844 -26.859 -9.172 1 85.56 86 GLY B O 1
ATOM 2502 N N . ALA B 1 87 ? 12.414 -27.75 -10.734 1 94.94 87 ALA B N 1
ATOM 2503 C CA . ALA B 1 87 ? 12.102 -26.422 -11.227 1 94.94 87 ALA B CA 1
ATOM 2504 C C . ALA B 1 87 ? 10.602 -26.125 -11.125 1 94.94 87 ALA B C 1
ATOM 2506 O O . ALA B 1 87 ? 9.789 -27.047 -11.102 1 94.94 87 ALA B O 1
ATOM 2507 N N . ILE B 1 88 ? 10.289 -24.922 -10.906 1 98.19 88 ILE B N 1
ATOM 2508 C CA . ILE B 1 88 ? 8.945 -24.375 -11.062 1 98.19 88 ILE B CA 1
ATOM 2509 C C . ILE B 1 88 ? 8.953 -23.297 -12.141 1 98.19 88 ILE B C 1
ATOM 2511 O O . ILE B 1 88 ? 9.859 -22.453 -12.188 1 98.19 88 ILE B O 1
ATOM 2515 N N . ASP B 1 89 ? 7.98 -23.344 -13.023 1 98.19 89 ASP B N 1
ATOM 2516 C CA . ASP B 1 89 ? 7.992 -22.453 -14.172 1 98.19 89 ASP B CA 1
ATOM 2517 C C . ASP B 1 89 ? 7.176 -21.188 -13.898 1 98.19 89 ASP B C 1
ATOM 2519 O O . ASP B 1 89 ? 7.453 -20.125 -14.461 1 98.19 89 ASP B O 1
ATOM 2523 N N . CYS B 1 90 ? 6.148 -21.312 -13.086 1 98.81 90 CYS B N 1
ATOM 2524 C CA . CYS B 1 90 ? 5.234 -20.203 -12.852 1 98.81 90 CYS B CA 1
ATOM 2525 C C . CYS B 1 90 ? 4.656 -20.266 -11.438 1 98.81 90 CYS B C 1
ATOM 2527 O O . CYS B 1 90 ? 4.219 -21.328 -10.992 1 98.81 90 CYS B O 1
ATOM 2529 N N . LEU B 1 91 ? 4.754 -19.172 -10.742 1 98.94 91 LEU B N 1
ATOM 2530 C CA . LEU B 1 91 ? 4.113 -19 -9.445 1 98.94 91 LEU B CA 1
ATOM 2531 C C . LEU B 1 91 ? 2.896 -18.094 -9.555 1 98.94 91 LEU B C 1
ATOM 2533 O O . LEU B 1 91 ? 2.992 -16.984 -10.086 1 98.94 91 LEU B O 1
ATOM 2537 N N . ILE B 1 92 ? 1.763 -18.578 -9.141 1 98.94 92 ILE B N 1
ATOM 2538 C CA . ILE B 1 92 ? 0.551 -17.766 -9.031 1 98.94 92 ILE B CA 1
ATOM 2539 C C . ILE B 1 92 ? 0.203 -17.562 -7.559 1 98.94 92 ILE B C 1
ATOM 2541 O O . ILE B 1 92 ? -0.306 -18.469 -6.898 1 98.94 92 ILE B O 1
ATOM 2545 N N . ASN B 1 93 ? 0.543 -16.422 -7.051 1 98.94 93 ASN B N 1
ATOM 2546 C CA . ASN B 1 93 ? 0.141 -16.016 -5.707 1 98.94 93 ASN B CA 1
ATOM 2547 C C . ASN B 1 93 ? -1.341 -15.656 -5.652 1 98.94 93 ASN B C 1
ATOM 2549 O O . ASN B 1 93 ? -1.707 -14.492 -5.82 1 98.94 93 ASN B O 1
ATOM 2553 N N . ASN B 1 94 ? -2.107 -16.625 -5.281 1 98.62 94 ASN B N 1
ATOM 2554 C CA . ASN B 1 94 ? -3.561 -16.484 -5.34 1 98.62 94 ASN B CA 1
ATOM 2555 C C . ASN B 1 94 ? -4.168 -16.391 -3.945 1 98.62 94 ASN B C 1
ATOM 2557 O O . ASN B 1 94 ? -5.234 -15.789 -3.77 1 98.62 94 ASN B O 1
ATOM 2561 N N . ALA B 1 95 ? -3.498 -16.984 -2.932 1 98.25 95 ALA B N 1
ATOM 2562 C CA . ALA B 1 95 ? -4.027 -16.906 -1.573 1 98.25 95 ALA B CA 1
ATOM 2563 C C . ALA B 1 95 ? -4.293 -15.461 -1.171 1 98.25 95 ALA B C 1
ATOM 2565 O O . ALA B 1 95 ? -3.447 -14.586 -1.375 1 98.25 95 ALA B O 1
ATOM 2566 N N . GLY B 1 96 ? -5.438 -15.219 -0.706 1 96.81 96 GLY B N 1
ATOM 2567 C CA . GLY B 1 96 ? -5.801 -13.867 -0.306 1 96.81 96 GLY B CA 1
ATOM 2568 C C . GLY B 1 96 ? -7.031 -13.82 0.578 1 96.81 96 GLY B C 1
ATOM 2569 O O . GLY B 1 96 ? -7.789 -14.789 0.65 1 96.81 96 GLY B O 1
ATOM 2570 N N . VAL B 1 97 ? -7.18 -12.742 1.291 1 96.19 97 VAL B N 1
ATOM 2571 C CA . VAL B 1 97 ? -8.344 -12.516 2.143 1 96.19 97 VAL B CA 1
ATOM 2572 C C . VAL B 1 97 ? -8.867 -11.094 1.932 1 96.19 97 VAL B C 1
ATOM 2574 O O . VAL B 1 97 ? -8.148 -10.227 1.426 1 96.19 97 VAL B O 1
ATOM 2577 N N . ALA B 1 98 ? -10.078 -10.891 2.148 1 94.56 98 ALA B N 1
ATOM 2578 C CA . ALA B 1 98 ? -10.727 -9.586 2.227 1 94.56 98 ALA B CA 1
ATOM 2579 C C . ALA B 1 98 ? -11.492 -9.43 3.537 1 94.56 98 ALA B C 1
ATOM 2581 O O . ALA B 1 98 ? -12.602 -9.938 3.678 1 94.56 98 ALA B O 1
ATOM 2582 N N . ARG B 1 99 ? -10.883 -8.734 4.477 1 91.44 99 ARG B N 1
ATOM 2583 C CA . ARG B 1 99 ? -11.469 -8.578 5.805 1 91.44 99 ARG B CA 1
ATOM 2584 C C . ARG B 1 99 ? -11.781 -7.117 6.094 1 91.44 99 ARG B C 1
ATOM 2586 O O . ARG B 1 99 ? -11.148 -6.219 5.531 1 91.44 99 ARG B O 1
ATOM 2593 N N . GLY B 1 100 ? -12.758 -6.852 6.988 1 77.44 100 GLY B N 1
ATOM 2594 C CA . GLY B 1 100 ? -13.008 -5.527 7.531 1 77.44 100 GLY B CA 1
ATOM 2595 C C . GLY B 1 100 ? -13.602 -4.566 6.516 1 77.44 100 GLY B C 1
ATOM 2596 O O . GLY B 1 100 ? -13.141 -3.428 6.391 1 77.44 100 GLY B O 1
ATOM 2597 N N . HIS B 1 101 ? -14.586 -4.973 5.711 1 76.38 101 HIS B N 1
ATOM 2598 C CA . HIS B 1 101 ? -15.156 -4.203 4.609 1 76.38 101 HIS B CA 1
ATOM 2599 C C . HIS B 1 101 ? -16.094 -3.111 5.125 1 76.38 101 HIS B C 1
ATOM 2601 O O . HIS B 1 101 ? -16.422 -2.176 4.391 1 76.38 101 HIS B O 1
ATOM 2607 N N . GLY B 1 102 ? -16.281 -3.068 6.297 1 83.12 102 GLY B N 1
ATOM 2608 C CA . GLY B 1 102 ? -17.344 -2.18 6.719 1 83.12 102 GLY B CA 1
ATOM 2609 C C . GLY B 1 102 ? -16.844 -0.866 7.285 1 83.12 102 GLY B C 1
ATOM 2610 O O . GLY B 1 102 ? -17.562 0.131 7.289 1 83.12 102 GLY B O 1
ATOM 2611 N N . ALA B 1 103 ? -15.602 -0.755 7.59 1 92.12 103 ALA B N 1
ATOM 2612 C CA . ALA B 1 103 ? -15.109 0.464 8.234 1 92.12 103 ALA B CA 1
ATOM 2613 C C . ALA B 1 103 ? -14.828 1.55 7.199 1 92.12 103 ALA B C 1
ATOM 2615 O O . ALA B 1 103 ? -14.266 1.272 6.137 1 92.12 103 ALA B O 1
ATOM 2616 N N . SER B 1 104 ? -15.375 2.752 7.488 1 96.5 104 SER B N 1
ATOM 2617 C CA . SER B 1 104 ? -14.969 3.9 6.684 1 96.5 104 SER B CA 1
ATOM 2618 C C . SER B 1 104 ? -13.477 4.188 6.84 1 96.5 104 SER B C 1
ATOM 2620 O O . SER B 1 104 ? -12.852 3.723 7.793 1 96.5 104 SER B O 1
ATOM 2622 N N . PRO B 1 105 ? -12.906 4.922 5.883 1 98.06 105 PRO B N 1
ATOM 2623 C CA . PRO B 1 105 ? -11.469 5.195 5.941 1 98.06 105 PRO B CA 1
ATOM 2624 C C . PRO B 1 105 ? -11.039 5.793 7.277 1 98.06 105 PRO B C 1
ATOM 2626 O O . PRO B 1 105 ? -10.062 5.332 7.879 1 98.06 105 PRO B O 1
ATOM 2629 N N . SER B 1 106 ? -11.789 6.684 7.805 1 98.25 106 SER B N 1
ATOM 2630 C CA . SER B 1 106 ? -11.406 7.355 9.047 1 98.25 106 SER B CA 1
ATOM 2631 C C . SER B 1 106 ? -11.578 6.434 10.242 1 98.25 106 SER B C 1
ATOM 2633 O O . SER B 1 106 ? -11.07 6.715 11.328 1 98.25 106 SER B O 1
ATOM 2635 N N . GLN B 1 107 ? -12.289 5.324 10.07 1 97.44 107 GLN B N 1
ATOM 2636 C CA . GLN B 1 107 ? -12.547 4.387 11.156 1 97.44 107 GLN B CA 1
ATOM 2637 C C . GLN B 1 107 ? -11.734 3.109 10.984 1 97.44 107 GLN B C 1
ATOM 2639 O O . GLN B 1 107 ? -11.766 2.223 11.836 1 97.44 107 GLN B O 1
ATOM 2644 N N . THR B 1 108 ? -11.102 3.002 9.844 1 97.81 108 THR B N 1
ATOM 2645 C CA . THR B 1 108 ? -10.227 1.854 9.617 1 97.81 108 THR B CA 1
ATOM 2646 C C . THR B 1 108 ? -9.055 1.87 10.586 1 97.81 108 THR B C 1
ATOM 2648 O O . THR B 1 108 ? -8.383 2.895 10.742 1 97.81 108 THR B O 1
ATOM 2651 N N . THR B 1 109 ? -8.781 0.749 11.289 1 96.94 109 THR B N 1
ATOM 2652 C CA . THR B 1 109 ? -7.719 0.672 12.289 1 96.94 109 THR B CA 1
ATOM 2653 C C . THR B 1 109 ? -6.484 -0.012 11.711 1 96.94 109 THR B C 1
ATOM 2655 O O . THR B 1 109 ? -6.574 -0.721 10.703 1 96.94 109 THR B O 1
ATOM 2658 N N . PRO B 1 110 ? -5.355 0.205 12.359 1 97.81 110 PRO B N 1
ATOM 2659 C CA . PRO B 1 110 ? -4.16 -0.537 11.953 1 97.81 110 PRO B CA 1
ATOM 2660 C C . PRO B 1 110 ? -4.371 -2.049 11.961 1 97.81 110 PRO B C 1
ATOM 2662 O O . PRO B 1 110 ? -3.859 -2.754 11.086 1 97.81 110 PRO B O 1
ATOM 2665 N N . GLN B 1 111 ? -5.098 -2.5 12.891 1 97.19 111 GLN B N 1
ATOM 2666 C CA . GLN B 1 111 ? -5.355 -3.936 12.961 1 97.19 111 GLN B CA 1
ATOM 2667 C C . GLN B 1 111 ? -6.156 -4.41 11.75 1 97.19 111 GLN B C 1
ATOM 2669 O O . GLN B 1 111 ? -5.898 -5.488 11.211 1 97.19 111 GLN B O 1
ATOM 2674 N N . ASP B 1 112 ? -7.184 -3.631 11.312 1 97.75 112 ASP B N 1
ATOM 2675 C CA . ASP B 1 112 ? -7.934 -3.957 10.102 1 97.75 112 ASP B CA 1
ATOM 2676 C C . ASP B 1 112 ? -6.996 -4.141 8.914 1 97.75 112 ASP B C 1
ATOM 2678 O O . ASP B 1 112 ? -7.16 -5.07 8.125 1 97.75 112 ASP B O 1
ATOM 2682 N N . VAL B 1 113 ? -6.043 -3.252 8.805 1 98.56 113 VAL B N 1
ATOM 2683 C CA . VAL B 1 113 ? -5.09 -3.283 7.699 1 98.56 113 VAL B CA 1
ATOM 2684 C C . VAL B 1 113 ? -4.207 -4.523 7.816 1 98.56 113 VAL B C 1
ATOM 2686 O O . VAL B 1 113 ? -4.023 -5.258 6.84 1 98.56 113 VAL B O 1
ATOM 2689 N N . MET B 1 114 ? -3.746 -4.793 9.023 1 98.19 114 MET B N 1
ATOM 2690 C CA . MET B 1 114 ? -2.842 -5.914 9.258 1 98.19 114 MET B CA 1
ATOM 2691 C C . MET B 1 114 ? -3.529 -7.242 8.953 1 98.19 114 MET B C 1
ATOM 2693 O O . MET B 1 114 ? -2.898 -8.172 8.445 1 98.19 114 MET B O 1
ATOM 2697 N N . ASP B 1 115 ? -4.758 -7.328 9.266 1 97.5 115 ASP B N 1
ATOM 2698 C CA . ASP B 1 115 ? -5.527 -8.539 9.023 1 97.5 115 ASP B CA 1
ATOM 2699 C C . ASP B 1 115 ? -5.527 -8.906 7.543 1 97.5 115 ASP B C 1
ATOM 2701 O O . ASP B 1 115 ? -5.668 -10.078 7.184 1 97.5 115 ASP B O 1
ATOM 2705 N N . ASN B 1 116 ? -5.398 -7.953 6.668 1 98.5 116 ASN B N 1
ATOM 2706 C CA . ASN B 1 116 ? -5.324 -8.188 5.23 1 98.5 116 ASN B CA 1
ATOM 2707 C C . ASN B 1 116 ? -3.881 -8.359 4.766 1 98.5 116 ASN B C 1
ATOM 2709 O O . ASN B 1 116 ? -3.574 -9.266 3.99 1 98.5 116 ASN B O 1
ATOM 2713 N N . LEU B 1 117 ? -2.98 -7.516 5.277 1 98.81 117 LEU B N 1
ATOM 2714 C CA . LEU B 1 117 ? -1.586 -7.512 4.848 1 98.81 117 LEU B CA 1
ATOM 2715 C C . LEU B 1 117 ? -0.925 -8.852 5.133 1 98.81 117 LEU B C 1
ATOM 2717 O O . LEU B 1 117 ? -0.085 -9.312 4.355 1 98.81 117 LEU B O 1
ATOM 2721 N N . ASN B 1 118 ? -1.28 -9.461 6.219 1 98.62 118 ASN B N 1
ATOM 2722 C CA . ASN B 1 118 ? -0.65 -10.703 6.648 1 98.62 118 ASN B CA 1
ATOM 2723 C C . ASN B 1 118 ? -0.717 -11.766 5.562 1 98.62 118 ASN B C 1
ATOM 2725 O O . ASN B 1 118 ? 0.248 -12.508 5.348 1 98.62 118 ASN B O 1
ATOM 2729 N N . THR B 1 119 ? -1.776 -11.82 4.883 1 98.62 119 THR B N 1
ATOM 2730 C CA . THR B 1 119 ? -1.953 -12.812 3.826 1 98.62 119 THR B CA 1
ATOM 2731 C C . THR B 1 119 ? -1.653 -12.203 2.459 1 98.62 119 THR B C 1
ATOM 2733 O O . THR B 1 119 ? -0.835 -12.734 1.704 1 98.62 119 THR B O 1
ATOM 2736 N N . ASN B 1 120 ? -2.213 -11.031 2.172 1 98.81 120 ASN B N 1
ATOM 2737 C CA . ASN B 1 120 ? -2.26 -10.484 0.821 1 98.81 120 ASN B CA 1
ATOM 2738 C C . ASN B 1 120 ? -0.898 -9.953 0.384 1 98.81 120 ASN B C 1
ATOM 2740 O O . ASN B 1 120 ? -0.636 -9.812 -0.812 1 98.81 120 ASN B O 1
ATOM 2744 N N . LEU B 1 121 ? -0.113 -9.602 1.34 1 98.94 121 LEU B N 1
ATOM 2745 C CA . LEU B 1 121 ? 1.218 -9.109 1.004 1 98.94 121 LEU B CA 1
ATOM 2746 C C . LEU B 1 121 ? 2.299 -9.984 1.631 1 98.94 121 LEU B C 1
ATOM 2748 O O . LEU B 1 121 ? 3.135 -10.547 0.922 1 98.94 121 LEU B O 1
ATOM 2752 N N . PHE B 1 122 ? 2.238 -10.102 2.932 1 98.88 122 PHE B N 1
ATOM 2753 C CA . PHE B 1 122 ? 3.312 -10.805 3.621 1 98.88 122 PHE B CA 1
ATOM 2754 C C . PHE B 1 122 ? 3.338 -12.273 3.221 1 98.88 122 PHE B C 1
ATOM 2756 O O . PHE B 1 122 ? 4.41 -12.867 3.092 1 98.88 122 PHE B O 1
ATOM 2763 N N . GLY B 1 123 ? 2.162 -12.875 3.037 1 98.88 123 GLY B N 1
ATOM 2764 C CA . GLY B 1 123 ? 2.117 -14.219 2.492 1 98.88 123 GLY B CA 1
ATOM 2765 C C . GLY B 1 123 ? 2.793 -14.336 1.139 1 98.88 123 GLY B C 1
ATOM 2766 O O . GLY B 1 123 ? 3.545 -15.281 0.896 1 98.88 123 GLY B O 1
ATOM 2767 N N . VAL B 1 124 ? 2.559 -13.391 0.254 1 98.94 124 VAL B N 1
ATOM 2768 C CA . VAL B 1 124 ? 3.152 -13.359 -1.079 1 98.94 124 VAL B CA 1
ATOM 2769 C C . VAL B 1 124 ? 4.668 -13.227 -0.968 1 98.94 124 VAL B C 1
ATOM 2771 O O . VAL B 1 124 ? 5.414 -13.906 -1.676 1 98.94 124 VAL B O 1
ATOM 2774 N N . MET B 1 125 ? 5.113 -12.344 -0.1 1 98.88 125 MET B N 1
ATOM 2775 C CA . MET B 1 125 ? 6.543 -12.148 0.108 1 98.88 125 MET B CA 1
ATOM 2776 C C . MET B 1 125 ? 7.207 -13.43 0.593 1 98.88 125 MET B C 1
ATOM 2778 O O . MET B 1 125 ? 8.258 -13.82 0.087 1 98.88 125 MET B O 1
ATOM 2782 N N . ASN B 1 126 ? 6.586 -14.086 1.589 1 98.81 126 ASN B N 1
ATOM 2783 C CA . ASN B 1 126 ? 7.113 -15.336 2.139 1 98.81 126 ASN B CA 1
ATOM 2784 C C . ASN B 1 126 ? 7.262 -16.406 1.061 1 98.81 126 ASN B C 1
ATOM 2786 O O . ASN B 1 126 ? 8.32 -17.016 0.927 1 98.81 126 ASN B O 1
ATOM 2790 N N . VAL B 1 127 ? 6.254 -16.562 0.286 1 98.88 127 VAL B N 1
ATOM 2791 C CA . VAL B 1 127 ? 6.207 -17.641 -0.695 1 98.88 127 VAL B CA 1
ATOM 2792 C C . VAL B 1 127 ? 7.164 -17.344 -1.846 1 98.88 127 VAL B C 1
ATOM 2794 O O . VAL B 1 127 ? 7.934 -18.203 -2.266 1 98.88 127 VAL B O 1
ATOM 2797 N N . THR B 1 128 ? 7.094 -16.109 -2.348 1 98.88 128 THR B N 1
ATOM 2798 C CA . THR B 1 128 ? 7.938 -15.711 -3.473 1 98.88 128 THR B CA 1
ATOM 2799 C C . THR B 1 128 ? 9.414 -15.875 -3.125 1 98.88 128 THR B C 1
ATOM 2801 O O . THR B 1 128 ? 10.172 -16.469 -3.885 1 98.88 128 THR B O 1
ATOM 2804 N N . SER B 1 129 ? 9.797 -15.359 -1.955 1 98.31 129 SER B N 1
ATOM 2805 C CA . SER B 1 129 ? 11.195 -15.453 -1.537 1 98.31 129 SER B CA 1
ATOM 2806 C C . SER B 1 129 ? 11.633 -16.906 -1.408 1 98.31 129 SER B C 1
ATOM 2808 O O . SER B 1 129 ? 12.711 -17.281 -1.876 1 98.31 129 SER B O 1
ATOM 2810 N N . ALA B 1 130 ? 10.828 -17.766 -0.825 1 98.44 130 ALA B N 1
ATOM 2811 C CA . ALA B 1 130 ? 11.164 -19.156 -0.574 1 98.44 130 ALA B CA 1
ATOM 2812 C C . ALA B 1 130 ? 11.258 -19.938 -1.879 1 98.44 130 ALA B C 1
ATOM 2814 O O . ALA B 1 130 ? 12.047 -20.875 -1.991 1 98.44 130 ALA B O 1
ATOM 2815 N N . LEU B 1 131 ? 10.492 -19.562 -2.883 1 98.62 131 LEU B N 1
ATOM 2816 C CA . LEU B 1 131 ? 10.383 -20.359 -4.105 1 98.62 131 LEU B CA 1
ATOM 2817 C C . LEU B 1 131 ? 11.328 -19.844 -5.18 1 98.62 131 LEU B C 1
ATOM 2819 O O . LEU B 1 131 ? 11.508 -20.484 -6.219 1 98.62 131 LEU B O 1
ATOM 2823 N N . LEU B 1 132 ? 11.922 -18.703 -4.945 1 98.5 132 LEU B N 1
ATOM 2824 C CA . LEU B 1 132 ? 12.688 -18.016 -5.984 1 98.5 132 LEU B CA 1
ATOM 2825 C C . LEU B 1 132 ? 13.781 -18.922 -6.531 1 98.5 132 LEU B C 1
ATOM 2827 O O . LEU B 1 132 ? 13.984 -19 -7.746 1 98.5 132 LEU B O 1
ATOM 2831 N N . PRO B 1 133 ? 14.516 -19.703 -5.688 1 97.62 133 PRO B N 1
ATOM 2832 C CA . PRO B 1 133 ? 15.531 -20.594 -6.246 1 97.62 133 PRO B CA 1
ATOM 2833 C C . PRO B 1 133 ? 14.945 -21.625 -7.215 1 97.62 133 PRO B C 1
ATOM 2835 O O . PRO B 1 133 ? 15.555 -21.922 -8.242 1 97.62 133 PRO B O 1
ATOM 2838 N N . LEU B 1 134 ? 13.789 -22.156 -6.938 1 98.12 134 LEU B N 1
ATOM 2839 C CA . LEU B 1 134 ? 13.141 -23.125 -7.816 1 98.12 134 LEU B CA 1
ATOM 2840 C C . LEU B 1 134 ? 12.609 -22.438 -9.078 1 98.12 134 LEU B C 1
ATOM 2842 O O . LEU B 1 134 ? 12.617 -23.031 -10.156 1 98.12 134 LEU B O 1
ATOM 2846 N N . LEU B 1 135 ? 12.156 -21.234 -8.945 1 98.56 135 LEU B N 1
ATOM 2847 C CA . LEU B 1 135 ? 11.648 -20.469 -10.078 1 98.56 135 LEU B CA 1
ATOM 2848 C C . LEU B 1 135 ? 12.781 -20.109 -11.039 1 98.56 135 LEU B C 1
ATOM 2850 O O . LEU B 1 135 ? 12.594 -20.141 -12.258 1 98.56 135 LEU B O 1
ATOM 2854 N N . LYS B 1 136 ? 13.906 -19.797 -10.492 1 97.75 136 LYS B N 1
ATOM 2855 C CA . LYS B 1 136 ? 15.055 -19.438 -11.312 1 97.75 136 LYS B CA 1
ATOM 2856 C C . LYS B 1 136 ? 15.539 -20.625 -12.141 1 97.75 136 LYS B C 1
ATOM 2858 O O . LYS B 1 136 ? 16.125 -20.438 -13.203 1 97.75 136 LYS B O 1
ATOM 2863 N N . LYS B 1 137 ? 15.258 -21.766 -11.656 1 96.81 137 LYS B N 1
ATOM 2864 C CA . LYS B 1 137 ? 15.633 -22.984 -12.383 1 96.81 137 LYS B CA 1
ATOM 2865 C C . LYS B 1 137 ? 14.625 -23.281 -13.492 1 96.81 137 LYS B C 1
ATOM 2867 O O . LYS B 1 137 ? 14.922 -24.062 -14.406 1 96.81 137 LYS B O 1
ATOM 2872 N N . GLY B 1 138 ? 13.43 -22.75 -13.406 1 96.31 138 GLY B N 1
ATOM 2873 C CA . GLY B 1 138 ? 12.383 -22.984 -14.383 1 96.31 138 GLY B CA 1
ATOM 2874 C C . GLY B 1 138 ? 12.586 -22.234 -15.68 1 96.31 138 GLY B C 1
ATOM 2875 O O . GLY B 1 138 ? 13.297 -21.219 -15.711 1 96.31 138 GLY B O 1
ATOM 2876 N N . LYS B 1 139 ? 11.961 -22.688 -16.734 1 94.69 139 LYS B N 1
ATOM 2877 C CA . LYS B 1 139 ? 12.062 -22.016 -18.016 1 94.69 139 LYS B CA 1
ATOM 2878 C C . LYS B 1 139 ? 10.984 -20.938 -18.172 1 94.69 139 LYS B C 1
ATOM 2880 O O . LYS B 1 139 ? 11.18 -19.953 -18.891 1 94.69 139 LYS B O 1
ATOM 2885 N N . GLY B 1 140 ? 9.883 -21.062 -17.484 1 96.38 140 GLY B N 1
ATOM 2886 C CA . GLY B 1 140 ? 8.781 -20.125 -17.609 1 96.38 140 GLY B CA 1
ATOM 2887 C C . GLY B 1 140 ? 9.078 -18.781 -17 1 96.38 140 GLY B C 1
ATOM 2888 O O . GLY B 1 140 ? 8.773 -17.734 -17.594 1 96.38 140 GLY B O 1
ATOM 2889 N N . LYS B 1 141 ? 9.633 -18.781 -15.859 1 98.19 141 LYS B N 1
ATOM 2890 C CA . LYS B 1 141 ? 10.039 -17.578 -15.141 1 98.19 141 LYS B CA 1
ATOM 2891 C C . LYS B 1 141 ? 8.883 -16.578 -15.023 1 98.19 141 LYS B C 1
ATOM 2893 O O . LYS B 1 141 ? 9.039 -15.398 -15.352 1 98.19 141 LYS B O 1
ATOM 2898 N N . GLN B 1 142 ? 7.758 -17.047 -14.531 1 98.81 142 GLN B N 1
ATOM 2899 C CA . GLN B 1 142 ? 6.57 -16.203 -14.406 1 98.81 142 GLN B CA 1
ATOM 2900 C C . GLN B 1 142 ? 6.082 -16.156 -12.961 1 98.81 142 GLN B C 1
ATOM 2902 O O . GLN B 1 142 ? 6.109 -17.156 -12.258 1 98.81 142 GLN B O 1
ATOM 2907 N N . ILE B 1 143 ? 5.754 -14.992 -12.531 1 98.94 143 ILE B N 1
ATOM 2908 C CA . ILE B 1 143 ? 5.105 -14.781 -11.242 1 98.94 143 ILE B CA 1
ATOM 2909 C C . ILE B 1 143 ? 3.865 -13.914 -11.422 1 98.94 143 ILE B C 1
ATOM 2911 O O . ILE B 1 143 ? 3.949 -12.805 -11.961 1 98.94 143 ILE B O 1
ATOM 2915 N N . PHE B 1 144 ? 2.729 -14.406 -11.062 1 98.94 144 PHE B N 1
ATOM 2916 C CA . PHE B 1 144 ? 1.485 -13.648 -11.086 1 98.94 144 PHE B CA 1
ATOM 2917 C C . PHE B 1 144 ? 1 -13.367 -9.672 1 98.94 144 PHE B C 1
ATOM 2919 O O . PHE B 1 144 ? 1.018 -14.25 -8.812 1 98.94 144 PHE B O 1
ATOM 2926 N N . GLY B 1 145 ? 0.682 -12.164 -9.375 1 98.81 145 GLY B N 1
ATOM 2927 C CA . GLY B 1 145 ? -0.032 -11.797 -8.164 1 98.81 145 GLY B CA 1
ATOM 2928 C C . GLY B 1 145 ? -1.505 -11.523 -8.398 1 98.81 145 GLY B C 1
ATOM 2929 O O . GLY B 1 145 ? -1.856 -10.633 -9.18 1 98.81 145 GLY B O 1
ATOM 2930 N N . VAL B 1 146 ? -2.338 -12.234 -7.742 1 98.75 146 VAL B N 1
ATOM 2931 C CA . VAL B 1 146 ? -3.771 -11.984 -7.855 1 98.75 146 VAL B CA 1
ATOM 2932 C C . VAL B 1 146 ? -4.156 -10.773 -7.008 1 98.75 146 VAL B C 1
ATOM 2934 O O . VAL B 1 146 ? -4.285 -10.875 -5.789 1 98.75 146 VAL B O 1
ATOM 2937 N N . SER B 1 147 ? -4.359 -9.719 -7.668 1 98.38 147 SER B N 1
ATOM 2938 C CA . SER B 1 147 ? -4.734 -8.453 -7.051 1 98.38 147 SER B CA 1
ATOM 2939 C C . SER B 1 147 ? -6.234 -8.203 -7.16 1 98.38 147 SER B C 1
ATOM 2941 O O . SER B 1 147 ? -7.039 -9.117 -6.941 1 98.38 147 SER B O 1
ATOM 2943 N N . SER B 1 148 ? -6.633 -7.02 -7.246 1 97.12 148 SER B N 1
ATOM 2944 C CA . SER B 1 148 ? -8.023 -6.574 -7.316 1 97.12 148 SER B CA 1
ATOM 2945 C C . SER B 1 148 ? -8.125 -5.176 -7.914 1 97.12 148 SER B C 1
ATOM 2947 O O . SER B 1 148 ? -7.145 -4.426 -7.922 1 97.12 148 SER B O 1
ATOM 2949 N N . THR B 1 149 ? -9.305 -4.879 -8.453 1 96.25 149 THR B N 1
ATOM 2950 C CA . THR B 1 149 ? -9.586 -3.486 -8.773 1 96.25 149 THR B CA 1
ATOM 2951 C C . THR B 1 149 ? -9.367 -2.592 -7.559 1 96.25 149 THR B C 1
ATOM 2953 O O . THR B 1 149 ? -9.023 -1.416 -7.699 1 96.25 149 THR B O 1
ATOM 2956 N N . CYS B 1 150 ? -9.461 -3.143 -6.41 1 96.69 150 CYS B N 1
ATOM 2957 C CA . CYS B 1 150 ? -9.234 -2.428 -5.16 1 96.69 150 CYS B CA 1
ATOM 2958 C C . CYS B 1 150 ? -7.77 -2.014 -5.027 1 96.69 150 CYS B C 1
ATOM 2960 O O . CYS B 1 150 ? -7.438 -1.148 -4.215 1 96.69 150 CYS B O 1
ATOM 2962 N N . GLY B 1 151 ? -6.895 -2.607 -5.766 1 98.06 151 GLY B N 1
ATOM 2963 C CA . GLY B 1 151 ? -5.484 -2.266 -5.723 1 98.06 151 GLY B CA 1
ATOM 2964 C C . GLY B 1 151 ? -5.113 -1.137 -6.668 1 98.06 151 GLY B C 1
ATOM 2965 O O . GLY B 1 151 ? -3.936 -0.798 -6.805 1 98.06 151 GLY B O 1
ATOM 2966 N N . SER B 1 152 ? -6.109 -0.584 -7.371 1 97.94 152 SER B N 1
ATOM 2967 C CA . SER B 1 152 ? -5.914 0.532 -8.289 1 97.94 152 SER B CA 1
ATOM 2968 C C . SER B 1 152 ? -6.328 1.854 -7.652 1 97.94 152 SER B C 1
ATOM 2970 O O . SER B 1 152 ? -7.523 2.125 -7.492 1 97.94 152 SER B O 1
ATOM 2972 N N . ILE B 1 153 ? -5.367 2.717 -7.316 1 98.12 153 ILE B N 1
ATOM 2973 C CA . ILE B 1 153 ? -5.695 4.008 -6.723 1 98.12 153 ILE B CA 1
ATOM 2974 C C . ILE B 1 153 ? -6.441 4.871 -7.742 1 98.12 153 ILE B C 1
ATOM 2976 O O . ILE B 1 153 ? -7.395 5.57 -7.391 1 98.12 153 ILE B O 1
ATOM 2980 N N . GLY B 1 154 ? -5.98 4.758 -9 1 95.5 154 GLY B N 1
ATOM 2981 C CA . GLY B 1 154 ? -6.543 5.582 -10.055 1 95.5 154 GLY B CA 1
ATOM 2982 C C . GLY B 1 154 ? -7.754 4.953 -10.727 1 95.5 154 GLY B C 1
ATOM 2983 O O . GLY B 1 154 ? -8.281 5.488 -11.703 1 95.5 154 GLY B O 1
ATOM 2984 N N . GLY B 1 155 ? -8.148 3.814 -10.266 1 93.44 155 GLY B N 1
ATOM 2985 C CA . GLY B 1 155 ? -9.281 3.119 -10.852 1 93.44 155 GLY B CA 1
ATOM 2986 C C . GLY B 1 155 ? -10.586 3.393 -10.133 1 93.44 155 GLY B C 1
ATOM 2987 O O . GLY B 1 155 ? -10.633 4.203 -9.211 1 93.44 155 GLY B O 1
ATOM 2988 N N . PRO B 1 156 ? -11.625 2.736 -10.547 1 86.56 156 PRO B N 1
ATOM 2989 C CA . PRO B 1 156 ? -12.977 3.047 -10.07 1 86.56 156 PRO B CA 1
ATOM 2990 C C . PRO B 1 156 ? -13.133 2.82 -8.562 1 86.56 156 PRO B C 1
ATOM 2992 O O . PRO B 1 156 ? -13.883 3.541 -7.902 1 86.56 156 PRO B O 1
ATOM 2995 N N . PHE B 1 157 ? -12.414 1.922 -8.062 1 89.62 157 PHE B N 1
ATOM 2996 C CA . PHE B 1 157 ? -12.633 1.607 -6.652 1 89.62 157 PHE B CA 1
ATOM 2997 C C . PHE B 1 157 ? -11.883 2.582 -5.754 1 89.62 157 PHE B C 1
ATOM 2999 O O . PHE B 1 157 ? -12.141 2.654 -4.551 1 89.62 157 PHE B O 1
ATOM 3006 N N . GLY B 1 158 ? -10.961 3.266 -6.375 1 88 158 GLY B N 1
ATOM 3007 C CA . GLY B 1 158 ? -10.352 4.375 -5.656 1 88 158 GLY B CA 1
ATOM 3008 C C . GLY B 1 158 ? -11.297 5.547 -5.457 1 88 158 GLY B C 1
ATOM 3009 O O . GLY B 1 158 ? -11.031 6.426 -4.633 1 88 158 GLY B O 1
ATOM 3010 N N . GLU B 1 159 ? -12.375 5.562 -6.082 1 92.44 159 GLU B N 1
ATOM 3011 C CA . GLU B 1 159 ? -13.312 6.684 -6.098 1 92.44 159 GLU B CA 1
ATOM 3012 C C . GLU B 1 159 ? -14.422 6.488 -5.062 1 92.44 159 GLU B C 1
ATOM 3014 O O . GLU B 1 159 ? -15.484 7.113 -5.156 1 92.44 159 GLU B O 1
ATOM 3019 N N . ASN B 1 160 ? -14.242 5.559 -4.145 1 93.75 160 ASN B N 1
ATOM 3020 C CA . ASN B 1 160 ? -15.203 5.359 -3.062 1 93.75 160 ASN B CA 1
ATOM 3021 C C . ASN B 1 160 ? -14.5 5.02 -1.75 1 93.75 160 ASN B C 1
ATOM 3023 O O . ASN B 1 160 ? -13.312 4.676 -1.743 1 93.75 160 ASN B O 1
ATOM 3027 N N . PRO B 1 161 ? -15.172 5.145 -0.68 1 96.12 161 PRO B N 1
ATOM 3028 C CA . PRO B 1 161 ? -14.539 4.961 0.629 1 96.12 161 PRO B CA 1
ATOM 3029 C C . PRO B 1 161 ? -14.688 3.539 1.161 1 96.12 161 PRO B C 1
ATOM 3031 O O . PRO B 1 161 ? -14.523 3.303 2.361 1 96.12 161 PRO B O 1
ATOM 3034 N N . MET B 1 162 ? -14.984 2.619 0.308 1 94.69 162 MET B N 1
ATOM 3035 C CA . MET B 1 162 ? -15.281 1.265 0.762 1 94.69 162 MET B CA 1
ATOM 3036 C C . MET B 1 162 ? -14.016 0.413 0.799 1 94.69 162 MET B C 1
ATOM 3038 O O . MET B 1 162 ? -13.07 0.66 0.044 1 94.69 162 MET B O 1
ATOM 3042 N N . ALA B 1 163 ? -13.953 -0.55 1.666 1 96 163 ALA B N 1
A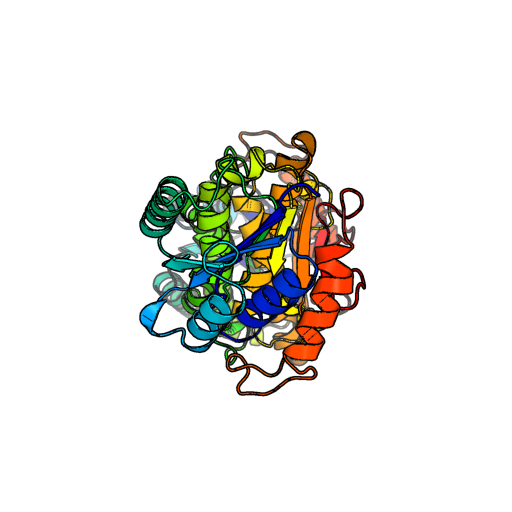TOM 3043 C CA . ALA B 1 163 ? -12.953 -1.619 1.707 1 96 163 ALA B CA 1
ATOM 3044 C C . ALA B 1 163 ? -11.539 -1.05 1.82 1 96 163 ALA B C 1
ATOM 3046 O O . ALA B 1 163 ? -10.617 -1.527 1.157 1 96 163 ALA B O 1
ATOM 3047 N N . THR B 1 164 ? -11.375 -0.076 2.645 1 97.69 164 THR B N 1
ATOM 3048 C CA . THR B 1 164 ? -10.133 0.672 2.746 1 97.69 164 THR B CA 1
ATOM 3049 C C . THR B 1 164 ? -8.969 -0.256 3.094 1 97.69 164 THR B C 1
ATOM 3051 O O . THR B 1 164 ? -7.941 -0.255 2.414 1 97.69 164 THR B O 1
ATOM 3054 N N . ALA B 1 165 ? -9.141 -1.065 4.121 1 98.19 165 ALA B N 1
ATOM 3055 C CA . ALA B 1 165 ? -8.062 -1.944 4.57 1 98.19 165 ALA B CA 1
ATOM 3056 C C . ALA B 1 165 ? -7.672 -2.939 3.48 1 98.19 165 ALA B C 1
ATOM 3058 O O . ALA B 1 165 ? -6.488 -3.184 3.25 1 98.19 165 ALA B O 1
ATOM 3059 N N . TYR B 1 166 ? -8.625 -3.506 2.811 1 97.5 166 TYR B N 1
ATOM 3060 C CA . TYR B 1 166 ? -8.391 -4.438 1.713 1 97.5 166 TYR B CA 1
ATOM 3061 C C . TYR B 1 166 ? -7.676 -3.746 0.556 1 97.5 166 TYR B C 1
ATOM 3063 O O . TYR B 1 166 ? -6.715 -4.281 0.001 1 97.5 166 TYR B O 1
ATOM 3071 N N . CYS B 1 167 ? -8.133 -2.527 0.201 1 98.19 167 CYS B N 1
ATOM 3072 C CA . CYS B 1 167 ? -7.512 -1.76 -0.875 1 98.19 167 CYS B CA 1
ATOM 3073 C C . CYS B 1 167 ? -6.047 -1.472 -0.57 1 98.19 167 CYS B C 1
ATOM 3075 O O . CYS B 1 167 ? -5.191 -1.586 -1.449 1 98.19 167 CYS B O 1
ATOM 3077 N N . ILE B 1 168 ? -5.789 -1.138 0.668 1 98.62 168 ILE B N 1
ATOM 3078 C CA . ILE B 1 168 ? -4.414 -0.874 1.082 1 98.62 168 ILE B CA 1
ATOM 3079 C C . ILE B 1 168 ? -3.568 -2.129 0.888 1 98.62 168 ILE B C 1
ATOM 3081 O O . ILE B 1 168 ? -2.441 -2.057 0.391 1 98.62 168 ILE B O 1
ATOM 3085 N N . SER B 1 169 ? -4.07 -3.262 1.226 1 98.75 169 SER B N 1
ATOM 3086 C CA . SER B 1 169 ? -3.311 -4.5 1.088 1 98.75 169 SER B CA 1
ATOM 3087 C C . SER B 1 169 ? -3.025 -4.816 -0.376 1 98.75 169 SER B C 1
ATOM 3089 O O . SER B 1 169 ? -1.942 -5.297 -0.715 1 98.75 169 SER B O 1
ATOM 3091 N N . LYS B 1 170 ? -3.969 -4.555 -1.224 1 98.69 170 LYS B N 1
ATOM 3092 C CA . LYS B 1 170 ? -3.814 -4.938 -2.625 1 98.69 170 LYS B CA 1
ATOM 3093 C C . LYS B 1 170 ? -2.936 -3.938 -3.371 1 98.69 170 LYS B C 1
ATOM 3095 O O . LYS B 1 170 ? -2.199 -4.312 -4.285 1 98.69 170 LYS B O 1
ATOM 3100 N N . VAL B 1 171 ? -3.012 -2.672 -2.984 1 98.75 171 VAL B N 1
ATOM 3101 C CA . VAL B 1 171 ? -2.086 -1.735 -3.615 1 98.75 171 VAL B CA 1
ATOM 3102 C C . VAL B 1 171 ? -0.66 -2.033 -3.16 1 98.75 171 VAL B C 1
ATOM 3104 O O . VAL B 1 171 ? 0.29 -1.882 -3.934 1 98.75 171 VAL B O 1
ATOM 3107 N N . ALA B 1 172 ? -0.505 -2.408 -1.913 1 98.88 172 ALA B N 1
ATOM 3108 C CA . ALA B 1 172 ? 0.799 -2.832 -1.411 1 98.88 172 ALA B CA 1
ATOM 3109 C C . ALA B 1 172 ? 1.334 -4.016 -2.209 1 98.88 172 ALA B C 1
ATOM 3111 O O . ALA B 1 172 ? 2.512 -4.047 -2.572 1 98.88 172 ALA B O 1
ATOM 3112 N N . LEU B 1 173 ? 0.475 -4.945 -2.502 1 98.88 173 LEU B N 1
ATOM 3113 C CA . LEU B 1 173 ? 0.839 -6.082 -3.34 1 98.88 173 LEU B CA 1
ATOM 3114 C C . LEU B 1 173 ? 1.311 -5.617 -4.715 1 98.88 173 LEU B C 1
ATOM 3116 O O . LEU B 1 173 ? 2.326 -6.098 -5.223 1 98.88 173 LEU B O 1
ATOM 3120 N N . ASN B 1 174 ? 0.545 -4.699 -5.312 1 98.88 174 ASN B N 1
ATOM 3121 C CA . ASN B 1 174 ? 0.899 -4.191 -6.637 1 98.88 174 ASN B CA 1
ATOM 3122 C C . ASN B 1 174 ? 2.277 -3.535 -6.633 1 98.88 174 ASN B C 1
ATOM 3124 O O . ASN B 1 174 ? 3.064 -3.734 -7.559 1 98.88 174 ASN B O 1
ATOM 3128 N N . MET B 1 175 ? 2.559 -2.766 -5.578 1 98.81 175 MET B N 1
ATOM 3129 C CA . MET B 1 175 ? 3.871 -2.131 -5.492 1 98.81 175 MET B CA 1
ATOM 3130 C C . MET B 1 175 ? 4.973 -3.176 -5.367 1 98.81 175 MET B C 1
ATOM 3132 O O . MET B 1 175 ? 5.996 -3.09 -6.051 1 98.81 175 MET B O 1
ATOM 3136 N N . TYR B 1 176 ? 4.77 -4.172 -4.527 1 98.81 176 TYR B N 1
ATOM 3137 C CA . TYR B 1 176 ? 5.754 -5.234 -4.352 1 98.81 176 TYR B CA 1
ATOM 3138 C C . TYR B 1 176 ? 6.047 -5.926 -5.68 1 98.81 176 TYR B C 1
ATOM 3140 O O . TYR B 1 176 ? 7.211 -6.109 -6.047 1 98.81 176 TYR B O 1
ATOM 3148 N N . ASN B 1 177 ? 4.984 -6.266 -6.371 1 98.88 177 ASN B N 1
ATOM 3149 C CA . ASN B 1 177 ? 5.152 -6.977 -7.637 1 98.88 177 ASN B CA 1
ATOM 3150 C C . ASN B 1 177 ? 5.863 -6.117 -8.672 1 98.88 177 ASN B C 1
ATOM 3152 O O . ASN B 1 177 ? 6.672 -6.621 -9.453 1 98.88 177 ASN B O 1
ATOM 3156 N N . ARG B 1 178 ? 5.492 -4.844 -8.711 1 98.69 178 ARG B N 1
ATOM 3157 C CA . ARG B 1 178 ? 6.18 -3.936 -9.625 1 98.69 178 ARG B CA 1
ATOM 3158 C C . ARG B 1 178 ? 7.676 -3.898 -9.336 1 98.69 178 ARG B C 1
ATOM 3160 O O . ARG B 1 178 ? 8.5 -4.016 -10.25 1 98.69 178 ARG B O 1
ATOM 3167 N N . LYS B 1 179 ? 8.008 -3.768 -8.078 1 98.44 179 LYS B N 1
ATOM 3168 C CA . LYS B 1 179 ? 9.406 -3.725 -7.672 1 98.44 179 LYS B CA 1
ATOM 3169 C C . LYS B 1 179 ? 10.102 -5.059 -7.938 1 98.44 179 LYS B C 1
ATOM 3171 O O . LYS B 1 179 ? 11.25 -5.09 -8.383 1 98.44 179 LYS B O 1
ATOM 3176 N N . LEU B 1 180 ? 9.445 -6.113 -7.68 1 98.81 180 LEU B N 1
ATOM 3177 C CA . LEU B 1 180 ? 9.984 -7.449 -7.914 1 98.81 180 LEU B CA 1
ATOM 3178 C C . LEU B 1 180 ? 10.289 -7.66 -9.398 1 98.81 180 LEU B C 1
ATOM 3180 O O . LEU B 1 180 ? 11.305 -8.258 -9.75 1 98.81 180 LEU B O 1
ATOM 3184 N N . SER B 1 181 ? 9.375 -7.207 -10.273 1 98.81 181 SER B N 1
ATOM 3185 C CA . SER B 1 181 ? 9.57 -7.328 -11.719 1 98.81 181 SER B CA 1
ATOM 3186 C C . SER B 1 181 ? 10.875 -6.684 -12.156 1 98.81 181 SER B C 1
ATOM 3188 O O . SER B 1 181 ? 11.555 -7.191 -13.047 1 98.81 181 SER B O 1
ATOM 3190 N N . ARG B 1 182 ? 11.195 -5.617 -11.508 1 98.19 182 ARG B N 1
ATOM 3191 C CA . ARG B 1 182 ? 12.406 -4.898 -11.891 1 98.19 182 ARG B CA 1
ATOM 3192 C C . ARG B 1 182 ? 13.656 -5.621 -11.398 1 98.19 182 ARG B C 1
ATOM 3194 O O . ARG B 1 182 ? 14.672 -5.66 -12.086 1 98.19 182 ARG B O 1
ATOM 3201 N N . GLU B 1 183 ? 13.562 -6.16 -10.195 1 98.31 183 GLU B N 1
ATOM 3202 C CA . GLU B 1 183 ? 14.68 -6.961 -9.703 1 98.31 183 GLU B CA 1
ATOM 3203 C C . GLU B 1 183 ? 14.969 -8.141 -10.617 1 98.31 183 GLU B C 1
ATOM 3205 O O . GLU B 1 183 ? 16.125 -8.438 -10.922 1 98.31 183 GLU B O 1
ATOM 3210 N N . LEU B 1 184 ? 13.938 -8.781 -11.094 1 98.69 184 LEU B N 1
ATOM 3211 C CA . LEU B 1 184 ? 14.086 -10.102 -11.711 1 98.69 184 LEU B CA 1
ATOM 3212 C C . LEU B 1 184 ? 14.125 -9.984 -13.227 1 98.69 184 LEU B C 1
ATOM 3214 O O . LEU B 1 184 ? 14.242 -10.992 -13.93 1 98.69 184 LEU B O 1
ATOM 3218 N N . GLU B 1 185 ? 14.016 -8.773 -13.672 1 97.75 185 GLU B N 1
ATOM 3219 C CA . GLU B 1 185 ? 13.969 -8.539 -15.109 1 97.75 185 GLU B CA 1
ATOM 3220 C C . GLU B 1 185 ? 15.188 -9.141 -15.805 1 97.75 185 GLU B C 1
ATOM 3222 O O . GLU B 1 185 ? 15.055 -9.789 -16.844 1 97.75 185 GLU B O 1
ATOM 3227 N N . LYS B 1 186 ? 16.359 -9.008 -15.242 1 96.81 186 LYS B N 1
ATOM 3228 C CA . LYS B 1 186 ? 17.594 -9.477 -15.859 1 96.81 186 LYS B CA 1
ATOM 3229 C C . LYS B 1 186 ? 17.641 -11 -15.883 1 96.81 186 LYS B C 1
ATOM 3231 O O . LYS B 1 186 ? 18.344 -11.594 -16.703 1 96.81 186 LYS B O 1
ATOM 3236 N N . ASP B 1 187 ? 16.891 -11.594 -14.984 1 97.81 187 ASP B N 1
ATOM 3237 C CA . ASP B 1 187 ? 16.844 -13.055 -14.93 1 97.81 187 ASP B CA 1
ATOM 3238 C C . ASP B 1 187 ? 15.797 -13.602 -15.891 1 97.81 187 ASP B C 1
ATOM 3240 O O . ASP B 1 187 ? 15.57 -14.812 -15.945 1 97.81 187 ASP B O 1
ATOM 3244 N N . GLY B 1 188 ? 15.062 -12.695 -16.562 1 98.19 188 GLY B N 1
ATOM 3245 C CA . GLY B 1 188 ? 14.125 -13.125 -17.594 1 98.19 188 GLY B CA 1
ATOM 3246 C C . GLY B 1 188 ? 12.711 -13.312 -17.062 1 98.19 188 GLY B C 1
ATOM 3247 O O . GLY B 1 188 ? 11.859 -13.891 -17.75 1 98.19 188 GLY B O 1
ATOM 3248 N N . PHE B 1 189 ? 12.461 -12.836 -15.898 1 98.75 189 PHE B N 1
ATOM 3249 C CA . PHE B 1 189 ? 11.156 -13.047 -15.281 1 98.75 189 PHE B CA 1
ATOM 3250 C C . PHE B 1 189 ? 10.117 -12.086 -15.852 1 98.75 189 PHE B C 1
ATOM 3252 O O . PHE B 1 189 ? 10.453 -10.969 -16.234 1 98.75 189 PHE B O 1
ATOM 3259 N N . THR B 1 190 ? 8.906 -12.547 -15.93 1 98.75 190 THR B N 1
ATOM 3260 C CA . THR B 1 190 ? 7.699 -11.734 -16.078 1 98.75 190 THR B CA 1
ATOM 3261 C C . THR B 1 190 ? 6.867 -11.75 -14.805 1 98.75 190 THR B C 1
ATOM 3263 O O . THR B 1 190 ? 6.41 -12.812 -14.367 1 98.75 190 THR B O 1
ATOM 3266 N N . VAL B 1 191 ? 6.754 -10.609 -14.164 1 98.88 191 VAL B N 1
ATOM 3267 C CA . VAL B 1 191 ? 5.949 -10.445 -12.953 1 98.88 191 VAL B CA 1
ATOM 3268 C C . VAL B 1 191 ? 4.742 -9.555 -13.25 1 98.88 191 VAL B C 1
ATOM 3270 O O . VAL B 1 191 ? 4.898 -8.422 -13.695 1 98.88 191 VAL B O 1
ATOM 3273 N N . VAL B 1 192 ? 3.52 -10.117 -13.016 1 98.75 192 VAL B N 1
ATOM 3274 C CA . VAL B 1 192 ? 2.311 -9.391 -13.398 1 98.75 192 VAL B CA 1
ATOM 3275 C C . VAL B 1 192 ? 1.28 -9.477 -12.273 1 98.75 192 VAL B C 1
ATOM 3277 O O . VAL B 1 192 ? 1.103 -10.539 -11.664 1 98.75 192 VAL B O 1
ATOM 3280 N N . SER B 1 193 ? 0.672 -8.336 -11.977 1 98.81 193 SER B N 1
ATOM 3281 C CA . SER B 1 193 ? -0.52 -8.312 -11.133 1 98.81 193 SER B CA 1
ATOM 3282 C C . SER B 1 193 ? -1.792 -8.336 -11.977 1 98.81 193 SER B C 1
ATOM 3284 O O . SER B 1 193 ? -1.849 -7.723 -13.047 1 98.81 193 SER B O 1
ATOM 3286 N N . PHE B 1 194 ? -2.873 -9.023 -11.461 1 98.69 194 PHE B N 1
ATOM 3287 C CA . PHE B 1 194 ? -4.109 -8.953 -12.234 1 98.69 194 PHE B CA 1
ATOM 3288 C C . PHE B 1 194 ? -5.324 -9.055 -11.32 1 98.69 194 PHE B C 1
ATOM 3290 O O . PHE B 1 194 ? -5.254 -9.664 -10.25 1 98.69 194 PHE B O 1
ATOM 3297 N N . HIS B 1 195 ? -6.375 -8.398 -11.688 1 98.06 195 HIS B N 1
ATOM 3298 C CA . HIS B 1 195 ? -7.707 -8.445 -11.094 1 98.06 195 HIS B CA 1
ATOM 3299 C C . HIS B 1 195 ? -8.531 -9.578 -11.695 1 98.06 195 HIS B C 1
ATOM 3301 O O . HIS B 1 195 ? -8.805 -9.578 -12.898 1 98.06 195 HIS B O 1
ATOM 3307 N N . PRO B 1 196 ? -8.961 -10.484 -10.922 1 97.38 196 PRO B N 1
ATOM 3308 C CA . PRO B 1 196 ? -9.625 -11.672 -11.469 1 97.38 196 PRO B CA 1
ATOM 3309 C C . PRO B 1 196 ? -11.094 -11.43 -11.789 1 97.38 196 PRO B C 1
ATOM 3311 O O . PRO B 1 196 ? -11.766 -12.305 -12.352 1 97.38 196 PRO B O 1
ATOM 3314 N N . GLY B 1 197 ? -11.578 -10.195 -11.469 1 94.88 197 GLY B N 1
ATOM 3315 C CA . GLY B 1 197 ? -13 -9.922 -11.594 1 94.88 197 GLY B CA 1
ATOM 3316 C C . GLY B 1 197 ? -13.734 -9.961 -10.266 1 94.88 197 GLY B C 1
ATOM 3317 O O . GLY B 1 197 ? -13.188 -10.422 -9.258 1 94.88 197 GLY B O 1
ATOM 3318 N N . TYR B 1 198 ? -14.883 -9.352 -10.172 1 92.81 198 TYR B N 1
ATOM 3319 C CA . TYR B 1 198 ? -15.781 -9.484 -9.023 1 92.81 198 TYR B CA 1
ATOM 3320 C C . TYR B 1 198 ? -16.547 -10.797 -9.086 1 92.81 198 TYR B C 1
ATOM 3322 O O . TYR B 1 198 ? -17.656 -10.852 -9.633 1 92.81 198 TYR B O 1
ATOM 3330 N N . VAL B 1 199 ? -16 -11.805 -8.43 1 90.88 199 VAL B N 1
ATOM 3331 C CA . VAL B 1 199 ? -16.422 -13.188 -8.625 1 90.88 199 VAL B CA 1
ATOM 3332 C C . VAL B 1 199 ? -17.312 -13.625 -7.465 1 90.88 199 VAL B C 1
ATOM 3334 O O . VAL B 1 199 ? -17.031 -13.328 -6.305 1 90.88 199 VAL B O 1
ATOM 3337 N N . LYS B 1 200 ? -18.375 -14.25 -7.793 1 84.44 200 LYS B N 1
ATOM 3338 C CA . LYS B 1 200 ? -19.25 -14.828 -6.773 1 84.44 200 LYS B CA 1
ATOM 3339 C C . LYS B 1 200 ? -18.516 -15.922 -5.988 1 84.44 200 LYS B C 1
ATOM 3341 O O . LYS B 1 200 ? -18.344 -17.031 -6.484 1 84.44 200 LYS B O 1
ATOM 3346 N N . THR B 1 201 ? -17.984 -15.523 -4.832 1 79.25 201 THR B N 1
ATOM 3347 C CA . THR B 1 201 ? -17.25 -16.453 -3.973 1 79.25 201 THR B CA 1
ATOM 3348 C C . THR B 1 201 ? -17.672 -16.281 -2.516 1 79.25 201 THR B C 1
ATOM 3350 O O . THR B 1 201 ? -18.484 -15.414 -2.193 1 79.25 201 THR B O 1
ATOM 3353 N N . ASP B 1 202 ? -17.172 -17.141 -1.678 1 70 202 ASP B N 1
ATOM 3354 C CA . ASP B 1 202 ? -17.406 -17.031 -0.242 1 70 202 ASP B CA 1
ATOM 3355 C C . ASP B 1 202 ? -16.891 -15.719 0.311 1 70 202 ASP B C 1
ATOM 3357 O O . ASP B 1 202 ? -17.438 -15.164 1.263 1 70 202 ASP B O 1
ATOM 3361 N N . MET B 1 203 ? -15.969 -15.18 -0.375 1 74.12 203 MET B N 1
ATOM 3362 C CA . MET B 1 203 ? -15.328 -13.953 0.09 1 74.12 203 MET B CA 1
ATOM 3363 C C . MET B 1 203 ? -16.312 -12.789 0.078 1 74.12 203 MET B C 1
ATOM 3365 O O . MET B 1 203 ? -16.266 -11.914 0.946 1 74.12 203 MET B O 1
ATOM 3369 N N . ASN B 1 204 ? -17.172 -12.828 -0.917 1 71.25 204 ASN B N 1
ATOM 3370 C CA . ASN B 1 204 ? -18.141 -11.75 -1.02 1 71.25 204 ASN B CA 1
ATOM 3371 C C . ASN B 1 204 ? -19.562 -12.25 -0.774 1 71.25 204 ASN B C 1
ATOM 3373 O O . ASN B 1 204 ? -20.531 -11.648 -1.242 1 71.25 204 ASN B O 1
ATOM 3377 N N . LYS B 1 205 ? -19.766 -13.367 -0.138 1 72.25 205 LYS B N 1
ATOM 3378 C CA . LYS B 1 205 ? -21.047 -13.953 0.239 1 72.25 205 LYS B CA 1
ATOM 3379 C C . LYS B 1 205 ? -21.922 -14.188 -0.986 1 72.25 205 LYS B C 1
ATOM 3381 O O . LYS B 1 205 ? -23.125 -13.922 -0.951 1 72.25 205 LYS B O 1
ATOM 3386 N N . GLY B 1 206 ? -21.156 -14.469 -1.999 1 74.12 206 GLY B N 1
ATOM 3387 C CA . GLY B 1 206 ? -21.859 -14.828 -3.219 1 74.12 206 GLY B CA 1
ATOM 3388 C C . GLY B 1 206 ? -22.297 -13.625 -4.039 1 74.12 206 GLY B C 1
ATOM 3389 O O . GLY B 1 206 ? -23.062 -13.766 -4.992 1 74.12 206 GLY B O 1
ATOM 3390 N N . GLN B 1 207 ? -21.797 -12.422 -3.594 1 74.81 207 GLN B N 1
ATOM 3391 C CA . GLN B 1 207 ? -22.078 -11.227 -4.387 1 74.81 207 GLN B CA 1
ATOM 3392 C C . GLN B 1 207 ? -21 -11.023 -5.457 1 74.81 207 GLN B C 1
ATOM 3394 O O . GLN B 1 207 ? -19.859 -11.438 -5.277 1 74.81 207 GLN B O 1
ATOM 3399 N N . GLY B 1 208 ? -21.344 -11.023 -6.789 1 81.44 208 GLY B N 1
ATOM 3400 C CA . GLY B 1 208 ? -20.391 -10.812 -7.879 1 81.44 208 GLY B CA 1
ATOM 3401 C C . GLY B 1 208 ? -21.062 -10.758 -9.242 1 81.44 208 GLY B C 1
ATOM 3402 O O . GLY B 1 208 ? -22.25 -11.062 -9.367 1 81.44 208 GLY B O 1
ATOM 3403 N N . ASP B 1 209 ? -20.156 -10.352 -10.156 1 87.81 209 ASP B N 1
ATOM 3404 C CA . ASP B 1 209 ? -20.672 -10.188 -11.516 1 87.81 209 ASP B CA 1
ATOM 3405 C C . ASP B 1 209 ? -20.328 -11.391 -12.391 1 87.81 209 ASP B C 1
ATOM 3407 O O . ASP B 1 209 ? -20.938 -11.602 -13.438 1 87.81 209 ASP B O 1
ATOM 3411 N N . LEU B 1 210 ? -19.312 -12.211 -11.914 1 93.25 210 LEU B N 1
ATOM 3412 C CA . LEU B 1 210 ? -18.828 -13.359 -12.688 1 93.25 210 LEU B CA 1
ATOM 3413 C C . LEU B 1 210 ? -18.953 -14.648 -11.883 1 93.25 210 LEU B C 1
ATOM 3415 O O . LEU B 1 210 ? -18.781 -14.641 -10.664 1 93.25 210 LEU B O 1
ATOM 3419 N N . THR B 1 211 ? -19.234 -15.727 -12.656 1 93.94 211 THR B N 1
ATOM 3420 C CA . THR B 1 211 ? -19.047 -17.031 -12.023 1 93.94 211 THR B CA 1
ATOM 3421 C C . THR B 1 211 ? -17.562 -17.344 -11.875 1 93.94 211 THR B C 1
ATOM 3423 O O . THR B 1 211 ? -16.734 -16.781 -12.578 1 93.94 211 THR B O 1
ATOM 3426 N N . THR B 1 212 ? -17.297 -18.203 -10.984 1 94.81 212 THR B N 1
ATOM 3427 C CA . THR B 1 212 ? -15.906 -18.641 -10.812 1 94.81 212 THR B CA 1
ATOM 3428 C C . THR B 1 212 ? -15.344 -19.203 -12.117 1 94.81 212 THR B C 1
ATOM 3430 O O . THR B 1 212 ? -14.219 -18.891 -12.5 1 94.81 212 THR B O 1
ATOM 3433 N N . GLU B 1 213 ? -16.125 -20 -12.836 1 95.31 213 GLU B N 1
ATOM 3434 C CA . GLU B 1 213 ? -15.703 -20.625 -14.086 1 95.31 213 GLU B CA 1
ATOM 3435 C C . GLU B 1 213 ? -15.359 -19.562 -15.133 1 95.31 213 GLU B C 1
ATOM 3437 O O . GLU B 1 213 ? -14.328 -19.672 -15.805 1 95.31 213 GLU B O 1
ATOM 3442 N N . GLU B 1 214 ? -16.219 -18.594 -15.25 1 96.62 214 GLU B N 1
ATOM 3443 C CA . GLU B 1 214 ? -15.992 -17.531 -16.219 1 96.62 214 GLU B CA 1
ATOM 3444 C C . GLU B 1 214 ? -14.734 -16.734 -15.875 1 96.62 214 GLU B C 1
ATOM 3446 O O . GLU B 1 214 ? -13.914 -16.469 -16.75 1 96.62 214 GLU B O 1
ATOM 3451 N N . ALA B 1 215 ? -14.609 -16.344 -14.633 1 97.44 215 ALA B N 1
ATOM 3452 C CA . ALA B 1 215 ? -13.461 -15.57 -14.18 1 97.44 215 ALA B CA 1
ATOM 3453 C C . ALA B 1 215 ? -12.156 -16.312 -14.438 1 97.44 215 ALA B C 1
ATOM 3455 O O . ALA B 1 215 ? -11.195 -15.742 -14.961 1 97.44 215 ALA B O 1
ATOM 3456 N N . VAL B 1 216 ? -12.164 -17.547 -14.156 1 98.12 216 VAL B N 1
ATOM 3457 C CA . VAL B 1 216 ? -10.977 -18.391 -14.305 1 98.12 216 VAL B CA 1
ATOM 3458 C C . VAL B 1 216 ? -10.633 -18.531 -15.781 1 98.12 216 VAL B C 1
ATOM 3460 O O . VAL B 1 216 ? -9.477 -18.344 -16.172 1 98.12 216 VAL B O 1
ATOM 3463 N N . ARG B 1 217 ? -11.602 -18.859 -16.562 1 97.88 217 ARG B N 1
ATOM 3464 C CA . ARG B 1 217 ? -11.375 -19.031 -18 1 97.88 217 ARG B CA 1
ATOM 3465 C C . ARG B 1 217 ? -10.773 -17.781 -18.609 1 97.88 217 ARG B C 1
ATOM 3467 O O . ARG B 1 217 ? -9.766 -17.844 -19.312 1 97.88 217 ARG B O 1
ATOM 3474 N N . LEU B 1 218 ? -11.383 -16.656 -18.328 1 98.25 218 LEU B N 1
ATOM 3475 C CA . LEU B 1 218 ? -10.93 -15.398 -18.906 1 98.25 218 LEU B CA 1
ATOM 3476 C C . LEU B 1 218 ? -9.531 -15.039 -18.422 1 98.25 218 LEU B C 1
ATOM 3478 O O . LEU B 1 218 ? -8.68 -14.633 -19.219 1 98.25 218 LEU B O 1
ATOM 3482 N N . ALA B 1 219 ? -9.242 -15.188 -17.172 1 98.56 219 ALA B N 1
ATOM 3483 C CA . ALA B 1 219 ? -7.938 -14.852 -16.609 1 98.56 219 ALA B CA 1
ATOM 3484 C C . ALA B 1 219 ? -6.848 -15.766 -17.172 1 98.56 219 ALA B C 1
ATOM 3486 O O . ALA B 1 219 ? -5.746 -15.312 -17.469 1 98.56 219 ALA B O 1
ATOM 3487 N N . VAL B 1 220 ? -7.141 -17.062 -17.281 1 98.69 220 VAL B N 1
ATOM 3488 C CA . VAL B 1 220 ? -6.156 -18 -17.812 1 98.69 220 VAL B CA 1
ATOM 3489 C C . VAL B 1 220 ? -5.875 -17.688 -19.281 1 98.69 220 VAL B C 1
ATOM 3491 O O . VAL B 1 220 ? -4.719 -17.609 -19.688 1 98.69 220 VAL B O 1
ATOM 3494 N N . GLU B 1 221 ? -6.875 -17.406 -20.016 1 98.19 221 GLU B N 1
ATOM 3495 C CA . GLU B 1 221 ? -6.746 -17.188 -21.453 1 98.19 221 GLU B CA 1
ATOM 3496 C C . GLU B 1 221 ? -6.09 -15.844 -21.766 1 98.19 221 GLU B C 1
ATOM 3498 O O . GLU B 1 221 ? -5.258 -15.742 -22.672 1 98.19 221 GLU B O 1
ATOM 3503 N N . HIS B 1 222 ? -6.445 -14.812 -20.984 1 98.5 222 HIS B N 1
ATOM 3504 C CA . HIS B 1 222 ? -6.094 -13.461 -21.406 1 98.5 222 HIS B CA 1
ATOM 3505 C C . HIS B 1 222 ? -4.934 -12.914 -20.578 1 98.5 222 HIS B C 1
ATOM 3507 O O . HIS B 1 222 ? -4.332 -11.906 -20.953 1 98.5 222 HIS B O 1
ATOM 3513 N N . VAL B 1 223 ? -4.578 -13.586 -19.453 1 98.69 223 VAL B N 1
ATOM 3514 C CA . VAL B 1 223 ? -3.518 -13.062 -18.609 1 98.69 223 VAL B CA 1
ATOM 3515 C C . VAL B 1 223 ? -2.434 -14.125 -18.422 1 98.69 223 VAL B C 1
ATOM 3517 O O . VAL B 1 223 ? -1.346 -14.008 -18.984 1 98.69 223 VAL B O 1
ATOM 3520 N N . ILE B 1 224 ? -2.744 -15.25 -17.875 1 98.62 224 ILE B N 1
ATOM 3521 C CA . ILE B 1 224 ? -1.756 -16.219 -17.422 1 98.62 224 ILE B CA 1
ATOM 3522 C C . ILE B 1 224 ? -1.065 -16.859 -18.625 1 98.62 224 ILE B C 1
ATOM 3524 O O . ILE B 1 224 ? 0.159 -17 -18.641 1 98.62 224 ILE B O 1
ATOM 3528 N N . LEU B 1 225 ? -1.814 -17.203 -19.688 1 98.06 225 LEU B N 1
ATOM 3529 C CA . LEU B 1 225 ? -1.237 -17.891 -20.844 1 98.06 225 LEU B CA 1
ATOM 3530 C C . LEU B 1 225 ? -0.833 -16.891 -21.922 1 98.06 225 LEU B C 1
ATOM 3532 O O . LEU B 1 225 ? -0.116 -17.234 -22.859 1 98.06 225 LEU B O 1
ATOM 3536 N N . LYS B 1 226 ? -1.237 -15.609 -21.766 1 97.88 226 LYS B N 1
ATOM 3537 C CA . LYS B 1 226 ? -1.071 -14.656 -22.859 1 97.88 226 LYS B CA 1
ATOM 3538 C C . LYS B 1 226 ? 0.09 -13.703 -22.578 1 97.88 226 LYS B C 1
ATOM 3540 O O . LYS B 1 226 ? 0.866 -13.383 -23.484 1 97.88 226 LYS B O 1
ATOM 3545 N N . LEU B 1 227 ? 0.222 -13.219 -21.344 1 97.75 227 LEU B N 1
ATOM 3546 C CA . LEU B 1 227 ? 1.162 -12.148 -21.047 1 97.75 227 LEU B CA 1
ATOM 3547 C C . LEU B 1 227 ? 2.59 -12.672 -20.984 1 97.75 227 LEU B C 1
ATOM 3549 O O . LEU B 1 227 ? 2.816 -13.812 -20.578 1 97.75 227 LEU B O 1
ATOM 3553 N N . GLY B 1 228 ? 3.537 -11.836 -21.453 1 97 228 GLY B N 1
ATOM 3554 C CA . GLY B 1 228 ? 4.949 -12.195 -21.484 1 97 228 GLY B CA 1
ATOM 3555 C C . GLY B 1 228 ? 5.863 -11.039 -21.125 1 97 228 GLY B C 1
ATOM 3556 O O . GLY B 1 228 ? 5.508 -10.195 -20.297 1 97 228 GLY B O 1
ATOM 3557 N N . LYS B 1 229 ? 7.008 -11.094 -21.594 1 97 229 LYS B N 1
ATOM 3558 C CA . LYS B 1 229 ? 8.078 -10.188 -21.203 1 97 229 LYS B CA 1
ATOM 3559 C C . LYS B 1 229 ? 7.691 -8.734 -21.453 1 97 229 LYS B C 1
ATOM 3561 O O . LYS B 1 229 ? 8.055 -7.844 -20.688 1 97 229 LYS B O 1
ATOM 3566 N N . GLU B 1 230 ? 6.918 -8.461 -22.469 1 97.19 230 GLU B N 1
ATOM 3567 C CA . GLU B 1 230 ? 6.535 -7.098 -22.828 1 97.19 230 GLU B CA 1
ATOM 3568 C C . GLU B 1 230 ? 5.617 -6.488 -21.781 1 97.19 230 GLU B C 1
ATOM 3570 O O . GLU B 1 230 ? 5.535 -5.266 -21.656 1 97.19 230 GLU B O 1
ATOM 3575 N N . GLU B 1 231 ? 4.945 -7.332 -21 1 98.25 231 GLU B N 1
ATOM 3576 C CA . GLU B 1 231 ? 3.975 -6.859 -20.016 1 98.25 231 GLU B CA 1
ATOM 3577 C C . GLU B 1 231 ? 4.539 -6.934 -18.609 1 98.25 231 GLU B C 1
ATOM 3579 O O . GLU B 1 231 ? 3.816 -6.723 -17.625 1 98.25 231 GLU B O 1
ATOM 3584 N N . ASN B 1 232 ? 5.891 -7.176 -18.516 1 98.5 232 ASN B N 1
ATOM 3585 C CA . ASN B 1 232 ? 6.523 -7.301 -17.219 1 98.5 232 ASN B CA 1
ATOM 3586 C C . ASN B 1 232 ? 6.285 -6.062 -16.359 1 98.5 232 ASN B C 1
ATOM 3588 O O . ASN B 1 232 ? 6.473 -4.938 -16.812 1 98.5 232 ASN B O 1
ATOM 3592 N N . GLY B 1 233 ? 5.836 -6.277 -15.164 1 98.25 233 GLY B N 1
ATOM 3593 C CA . GLY B 1 233 ? 5.676 -5.211 -14.195 1 98.25 233 GLY B CA 1
ATOM 3594 C C . GLY B 1 233 ? 4.395 -4.422 -14.375 1 98.25 233 GLY B C 1
ATOM 3595 O O . GLY B 1 233 ? 4.312 -3.256 -13.984 1 98.25 233 GLY B O 1
ATOM 3596 N N . SER B 1 234 ? 3.371 -5.039 -15.039 1 98.19 234 SER B N 1
ATOM 3597 C CA . SER B 1 234 ? 2.15 -4.305 -15.352 1 98.19 234 SER B CA 1
ATOM 3598 C C . SER B 1 234 ? 0.958 -4.859 -14.578 1 98.19 234 SER B C 1
ATOM 3600 O O . SER B 1 234 ? 1.102 -5.801 -13.797 1 98.19 234 SER B O 1
ATOM 3602 N N . PHE B 1 235 ? -0.142 -4.203 -14.617 1 98.5 235 PHE B N 1
ATOM 3603 C CA . PHE B 1 235 ? -1.383 -4.52 -13.922 1 98.5 235 PHE B CA 1
ATOM 3604 C C . PHE B 1 235 ? -2.525 -4.711 -14.906 1 98.5 235 PHE B C 1
ATOM 3606 O O . PHE B 1 235 ? -2.783 -3.84 -15.742 1 98.5 235 PHE B O 1
ATOM 3613 N N . TRP B 1 236 ? -3.229 -5.875 -14.781 1 98.62 236 TRP B N 1
ATOM 3614 C CA . TRP B 1 236 ? -4.203 -6.219 -15.812 1 98.62 236 TRP B CA 1
ATOM 3615 C C . TRP B 1 236 ? -5.52 -6.668 -15.188 1 98.62 236 TRP B C 1
ATOM 3617 O O . TRP B 1 236 ? -5.562 -7.051 -14.016 1 98.62 236 TRP B O 1
ATOM 3627 N N . ARG B 1 237 ? -6.598 -6.594 -15.953 1 97.94 237 ARG B N 1
ATOM 3628 C CA . ARG B 1 237 ? -7.898 -7.172 -15.633 1 97.94 237 ARG B CA 1
ATOM 3629 C C . ARG B 1 237 ? -8.047 -8.562 -16.25 1 97.94 237 ARG B C 1
ATOM 3631 O O . ARG B 1 237 ? -7.406 -8.875 -17.25 1 97.94 237 ARG B O 1
ATOM 3638 N N . TYR B 1 238 ? -8.844 -9.359 -15.711 1 97.81 238 TYR B N 1
ATOM 3639 C CA . TYR B 1 238 ? -9.039 -10.75 -16.094 1 97.81 238 TYR B CA 1
ATOM 3640 C C . TYR B 1 238 ? -9.359 -10.859 -17.578 1 97.81 238 TYR B C 1
ATOM 3642 O O . TYR B 1 238 ? -9.102 -11.891 -18.203 1 97.81 238 TYR B O 1
ATOM 3650 N N . ASP B 1 239 ? -9.898 -9.836 -18.188 1 97.31 239 ASP B N 1
ATOM 3651 C CA . ASP B 1 239 ? -10.359 -9.922 -19.562 1 97.31 239 ASP B CA 1
ATOM 3652 C C . ASP B 1 239 ? -9.312 -9.367 -20.531 1 97.31 239 ASP B C 1
ATOM 3654 O O . ASP B 1 239 ? -9.594 -9.156 -21.703 1 97.31 239 ASP B O 1
ATOM 3658 N N . GLY B 1 240 ? -8.156 -9.07 -20.031 1 97.62 240 GLY B N 1
ATOM 3659 C CA . GLY B 1 240 ? -7.039 -8.703 -20.875 1 97.62 240 GLY B CA 1
ATOM 3660 C C . GLY B 1 240 ? -6.879 -7.203 -21.031 1 97.62 240 GLY B C 1
ATOM 3661 O O . GLY B 1 240 ? -6.113 -6.742 -21.891 1 97.62 240 GLY B O 1
ATOM 3662 N N . GLU B 1 241 ? -7.586 -6.41 -20.281 1 97.38 241 GLU B N 1
ATOM 3663 C CA . GLU B 1 241 ? -7.43 -4.957 -20.312 1 97.38 241 GLU B CA 1
ATOM 3664 C C . GLU B 1 241 ? -6.387 -4.492 -19.297 1 97.38 241 GLU B C 1
ATOM 3666 O O . GLU B 1 241 ? -6.359 -4.973 -18.156 1 97.38 241 GLU B O 1
ATOM 3671 N N . ARG B 1 242 ? -5.539 -3.592 -19.734 1 97.06 242 ARG B N 1
ATOM 3672 C CA . ARG B 1 242 ? -4.566 -3.02 -18.812 1 97.06 242 ARG B CA 1
ATOM 3673 C C . ARG B 1 242 ? -5.246 -2.078 -17.812 1 97.06 242 ARG B C 1
ATOM 3675 O O . ARG B 1 242 ? -6.125 -1.301 -18.203 1 97.06 242 ARG B O 1
ATOM 3682 N N . MET B 1 243 ? -4.887 -2.127 -16.609 1 97.19 243 MET B N 1
ATOM 3683 C CA . MET B 1 243 ? -5.496 -1.323 -15.555 1 97.19 243 MET B CA 1
ATOM 3684 C C . MET B 1 243 ? -4.555 -0.212 -15.102 1 97.19 243 MET B C 1
ATOM 3686 O O . MET B 1 243 ? -3.336 -0.386 -15.109 1 97.19 243 MET B O 1
ATOM 3690 N N . PRO B 1 244 ? -5.105 0.974 -14.805 1 96.31 244 PRO B N 1
ATOM 3691 C CA . PRO B 1 244 ? -4.266 1.977 -14.148 1 96.31 244 PRO B CA 1
ATOM 3692 C C . PRO B 1 244 ? -3.846 1.561 -12.742 1 96.31 244 PRO B C 1
ATOM 3694 O O . PRO B 1 244 ? -4.516 0.738 -12.109 1 96.31 244 PRO B O 1
ATOM 3697 N N . TRP B 1 245 ? -2.752 2.074 -12.359 1 96.5 245 TRP B N 1
ATOM 3698 C CA . TRP B 1 245 ? -2.355 1.806 -10.984 1 96.5 245 TRP B CA 1
ATOM 3699 C C . TRP B 1 245 ? -3.275 2.523 -10 1 96.5 245 TRP B C 1
ATOM 3701 O O . TRP B 1 245 ? -3.686 3.66 -10.242 1 96.5 245 TRP B O 1
#

Sequence (490 aa):
MSTFTYLITGASRSLGLGYTRQLLKSGNHVRVVAGARNPSSADDLQALRKEVGEDRLYILKLDVEDAAAVAASVKELESSGFLKDGAIDCLINNAGVARGHGASPSQTTPQDVMDNLNTNLFGVMNVTSALLPLLKKGKGKQIFGVSSTCGSIGGPFGENPMATAYCISKVALNMYNRKLSRELEKDGFTVVSFHPGYVKTDMNKGQGDLTTEEAVRLAVEHVILKLGKEENGSFWRYDGERMPWMSTFTYLITGASRSLGLGYTRQLLKSGNHVRVVAGARNPSSADDLQALRKEVGEDRLYILKLDVEDAAAVAASVKELESSGFLKDGAIDCLINNAGVARGHGASPSQTTPQDVMDNLNTNLFGVMNVTSALLPLLKKGKGKQIFGVSSTCGSIGGPFGENPMATAYCISKVALNMYNRKLSRELEKDGFTVVSFHPGYVKTDMNKGQGDLTTEEAVRLAVEHVILKLGKEENGSFWRYDGERMPW

Radius of gyration: 24.22 Å; Cα contacts (8 Å, |Δi|>4): 1128; chains: 2; bounding box: 44×76×52 Å

Secondary structure (DSSP, 8-state):
---EEEEESS-SSHHHHHHHHHHHHT-TTEEEEEEES-GGG-HHHHHHHHHH-TTTEEEEE--TT-HHHHHHHHHHHHHTT-STTS---EEEE-------TT--GGG--HHHHHHHHHHHTHHHHHHHHHHHHHHHHSSS-EEEEE--GGG-TTSGGGGS-SSHHHHHHHHHHHHHHHHHHHHHGGGT-EEEEEE--SB-SGGGTT--SB-HHHHHHHHIIIIITT--GGGTTEEEETTS-B---/---EEEEESS-SSHHHHHHHHHHHHT-TTEEEEEEES-GGG-HHHHHHHHHH-TTTEEEEE--TT-HHHHHHHHHHHHHTT-STTS---EEEE-------TT--GGG--HHHHHHHHHHHTHHHHHHHHHHHHHHHHSSS-EEEEE--GGG-TTSGGGGS-SSHHHHHHHHHHHHHHHHHHHHHGGGT-EEEEEE--SB-SGGGTT--SB-HHHHHHHHIIIIITT--GGGTTEEEETTS-B---

Organism: Rhodotorula mucilaginosa (NCBI:txid5537)

Foldseek 3Di:
DAAAEEEEAPLLDFLNVLLQVVQVVVDVSYAYEYEDQDPVPSVSLVVVCVVSHVLRYHYFNDDLLDLVRLLVRLVVVQVVCSLVQLAHQEYELDWFAQDDFPDFPVRQDPVLLCVGLSRLPSSCVSNCVSCVVRNLSHPNQEYEREAALLLACPGDNVVDRTSVSNSVNRVNNLVVQLVVLVVCLVSQHAGEYEHLAFEQDVRVPGDGDHHSNRSNVQQVVQPVVPDGSVQGSFYYYSNNHGDHD/DAAAEEEEAPLLDFLNVLLQVVQVVVDVSYAYEYEDQDPVPSVSLVVVCVVSHVLRYHYFNDDLLDLVRLLVRLVVVQVVCSLVQLAHQEYELDWFAQDDFPDFPVRQDPVLLCVGQSRLPSSCVSNCVSCVVRNLSHPNQEYEREAALLLACPGDNVVDRTSVSNSVNRVNNLVVQLVVLVVCLVSQHAGEYEHLAFEQDVRVPGDGDHHSNRSNVQQVVQPVVPDGSVQGSFYYYSNNHGGHD